Protein AF-A0A938MFJ4-F1 (afdb_monomer)

Solvent-accessible surface area (backbone atoms only — not comparable to full-atom values): 34440 Å² total; per-residue (Å²): 129,81,78,84,78,82,80,50,68,65,60,57,62,71,66,59,80,42,79,74,71,78,88,58,91,45,66,66,57,43,50,51,49,37,54,50,50,33,52,52,45,48,71,74,47,34,48,80,78,75,71,60,79,46,74,49,74,52,71,82,42,85,52,92,50,24,36,37,26,44,34,39,35,24,35,78,88,41,80,68,42,46,32,36,42,31,44,23,73,62,66,41,92,61,49,39,22,37,39,33,34,48,40,86,64,52,57,52,28,35,56,71,30,60,87,38,51,49,37,7,47,41,40,52,44,9,54,70,12,20,44,25,36,36,42,48,57,67,43,32,50,97,93,44,79,43,44,65,60,48,20,55,58,30,44,78,75,70,38,29,44,58,15,50,51,51,31,51,52,49,55,49,49,56,51,47,66,64,37,87,89,42,44,56,83,31,26,34,29,23,24,28,37,56,2,3,43,48,16,47,49,48,34,27,62,34,81,67,46,43,33,29,36,26,14,45,53,56,44,44,56,57,58,51,56,64,75,38,48,88,80,51,67,73,70,72,69,51,68,86,34,52,80,70,52,16,48,61,34,36,52,60,42,36,58,57,46,44,38,36,38,38,29,20,66,61,22,89,52,47,34,70,54,26,47,54,51,42,61,70,46,34,61,59,23,46,72,66,33,71,90,49,68,51,62,44,76,49,60,51,87,52,46,72,46,48,58,61,68,61,45,52,53,47,49,49,70,70,40,48,71,67,70,90,63,86,76,61,60,76,74,72,73,72,80,79,78,69,91,75,84,80,85,92,86,86,81,84,77,84,84,76,84,78,87,84,85,77,91,84,82,91,81,90,85,84,88,86,85,89,80,90,78,89,79,75,77,83,76,75,76,90,68,82,56,42,46,20,23,38,32,9,37,43,81,83,30,37,57,39,22,58,70,8,33,32,53,25,6,58,70,63,28,16,26,26,38,29,39,42,51,21,59,75,66,47,52,30,30,44,84,59,68,43,42,49,84,56,27,79,46,76,53,45,46,57,75,31,40,54,71,64,51,48,72,29,29,34,11,42,81,70,39,74,92,34,53,77,34,38,49,30,37,48,64,59,45,53,49,37,39,62,72,38,30,77,53,96,50,49,35,42,39,37,52,77,61,80,55,66,71,58,49,38,51,54,41,49,52,38,50,75,69,71,38,32,93,42,30,30,43,29,80,39,51,63,89,47,26,53,66,52,33,73,61,38,59,80,41,38,34,29,21,51,30,78,51,80,82,47,46,64,61,47,38,72,34,88,43,36,53,21,37,36,26,51,58,87,58,50,56,68,61,38,42,53,27,52,78,52,70,32,42,37,33,35,41,60,82,32,77,90,46,68,70,47,47,51,44,46,58,72,32,64,38,52,26,43,31,24,77,52,51,69,60,47,50,54,51,49,53,51,55,52,53,53,55,56,64,74,74,104

Sequence (632 aa):
MPEPQSLSHLEWAAGQETFHVPAARSAEQFACWQAQKRREFVRRFVFRYSGRVSVETGERRQRDGFTQRELWFLTDGQRLFRAFRLEPEKAVPSRPTIVAFMGHGKVAQLLDEPGSYQKALAAAFARDGYLVYAMENVGMGPEGDIHLDLDQAMRLYGWSWYSLLFAHLRMLLDAVFRDAGAQAERVGVTGVSTGGFLALVAAAIEPRVAAASVHGFWGTMRELFIEDRARHCRCGAVTGLLPEFDLPTLAALIAPRPLHFCTAQGDRFRPKEAAQWTERLRPIWRALAPNSPHPAFTSPEGGHTYGLSDAQAFFAAALNHVAPSATDAKRACTGGPNLFGASPSADMACERGIPQQVGASGGHGTGGIANGSSGRKDAKTLGEPELIPHRGLAKLFPENTLPAFAAAAAAGMGAELDVYETSDGQVVVLHDPKVDRTTDGTGHVTKMSFAEVRALDAGRRFHPAFTAVQIPTLREALQTLRERSVRPTPIAIQMKQQHDSFVAKVAAIVREEGVADRAFLFAFASRDAKRVKDIVGDVLVVVAARKPEELASIALNPSADGAWLYFVPTAEQAGILHQAGKRIYISPLVPQNDQTYRCLFAANVTGVCTDHPFECRRVWAVELATRRTTNG

Mean predicted aligned error: 17.09 Å

Secondary structure (DSSP, 8-state):
-PPPP---HHHHHHTS--------SSHHHHHHHHHHHHHHHHHHHS----S-EEEEE---EEETTEEEEEEEEEETTEEEEEEEEEEETT--TTSPEEEEEP-SS-THHHHT-TTSTTTTHHHHHHHTT-EEEEEPPTTEETTEE-HHHHHHHHHHTT--HHHHHHHHHHHHHHHHHH-TTS-GGGEEEEEETHHHHHHHHHHHH-TT--EEEEES--S-HHIIIIITTTSS-GGG--TT-HHHH-HHHHHHTTTTS-EEEE--TT-SS-HHHHHHHHHHHHHHHHHH-TTSPPPEEE--SSSS---HHHHHHHHHHHHTT----TTTHHHHSS----SSS-------SSS-------------------------------PPPEEEETTTTTTTS-TTSHHHHHHHHHTT--EEEEEEE-TTS-EEE-SSSBSTTTSS--SBGGGS-HHHHHTSBSSTTT-GGGTTPBPPBHHHHHHHHHHH-SS---EEEEES---HHHHHHHHHHHHHTT-TTTEEEEEE-GGGHHHHHHHHTTSEEEEEESSGGGHHHHHH-TT-SEEEESS---HHHHHHHHHTT-EEEE-TTS--SHHHHHHHHHTT-SEEEES-HHHHHHHHHHHHHHHHHH--

pLDDT: mean 85.1, std 20.53, range [22.02, 98.81]

Radius of gyration: 29.21 Å; Cα contacts (8 Å, |Δi|>4): 1210; chains: 1; bounding box: 71×62×97 Å

Structure (mmCIF, N/CA/C/O backbone):
data_AF-A0A938MFJ4-F1
#
_entry.id   AF-A0A938MFJ4-F1
#
loop_
_atom_site.group_PDB
_atom_site.id
_atom_site.type_symbol
_atom_site.label_atom_id
_atom_site.label_alt_id
_atom_site.label_comp_id
_atom_site.label_asym_id
_atom_site.label_entity_id
_atom_site.label_seq_id
_atom_site.pdbx_PDB_ins_code
_atom_site.Cartn_x
_atom_site.Cartn_y
_atom_site.Cartn_z
_atom_site.occupancy
_atom_site.B_iso_or_equiv
_atom_site.auth_seq_id
_atom_site.auth_comp_id
_atom_site.auth_asym_id
_atom_site.auth_atom_id
_atom_site.pdbx_PDB_model_num
ATOM 1 N N . MET A 1 1 ? 17.773 31.231 30.557 1.00 45.69 1 MET A N 1
ATOM 2 C CA . MET A 1 1 ? 17.264 30.152 29.685 1.00 45.69 1 MET A CA 1
ATOM 3 C C . MET A 1 1 ? 18.300 29.956 28.596 1.00 45.69 1 MET A C 1
ATOM 5 O O . MET A 1 1 ? 18.695 30.977 28.043 1.00 45.69 1 MET A O 1
ATOM 9 N N . PRO A 1 2 ? 18.812 28.740 28.347 1.00 48.81 2 PRO A N 1
ATOM 10 C CA . PRO A 1 2 ? 19.653 28.523 27.174 1.00 48.81 2 PRO A CA 1
ATOM 11 C C . PRO A 1 2 ? 18.863 28.913 25.919 1.00 48.81 2 PRO A C 1
ATOM 13 O O . PRO A 1 2 ? 17.642 28.731 25.888 1.00 48.81 2 PRO A O 1
ATOM 16 N N . GLU A 1 3 ? 19.539 29.496 24.926 1.00 50.00 3 GLU A N 1
ATOM 17 C CA . GLU A 1 3 ? 18.902 29.793 23.644 1.00 50.00 3 GLU A CA 1
ATOM 18 C C . GLU A 1 3 ? 18.289 28.507 23.074 1.00 50.00 3 GLU A C 1
ATOM 20 O O . GLU A 1 3 ? 18.921 27.445 23.142 1.00 50.00 3 GLU A O 1
ATOM 25 N N . PRO A 1 4 ? 17.052 28.562 22.552 1.00 51.75 4 PRO A N 1
ATOM 26 C CA . PRO A 1 4 ? 16.447 27.401 21.925 1.00 51.75 4 PRO A CA 1
ATOM 27 C C . PRO A 1 4 ? 17.336 26.949 20.763 1.00 51.75 4 PRO A C 1
ATOM 29 O O . PRO A 1 4 ? 17.541 27.686 19.801 1.00 51.75 4 PRO A O 1
ATOM 32 N N . GLN A 1 5 ? 17.874 25.732 20.860 1.00 63.66 5 GLN A N 1
ATOM 33 C CA . GLN A 1 5 ? 18.633 25.131 19.768 1.00 63.66 5 GLN A CA 1
ATOM 34 C C . GLN A 1 5 ? 17.709 24.941 18.561 1.00 63.66 5 GLN A C 1
ATOM 36 O O . GLN A 1 5 ? 16.624 24.364 18.678 1.00 63.66 5 GLN A O 1
ATOM 41 N N . SER A 1 6 ? 18.135 25.413 17.391 1.00 64.88 6 SER A N 1
ATOM 42 C CA . SER A 1 6 ? 17.413 25.169 16.146 1.00 64.88 6 SER A CA 1
ATOM 43 C C . SER A 1 6 ? 17.559 23.700 15.754 1.00 64.88 6 SER A C 1
ATOM 45 O O . SER A 1 6 ? 18.646 23.261 15.381 1.00 64.88 6 SER A O 1
ATOM 47 N N . LEU A 1 7 ? 16.471 22.931 15.812 1.00 61.25 7 LEU A N 1
ATOM 48 C CA . LEU A 1 7 ? 16.456 21.575 15.272 1.00 61.25 7 LEU A CA 1
ATOM 49 C C . LEU A 1 7 ? 16.433 21.647 13.740 1.00 61.25 7 LEU A C 1
ATOM 51 O O . LEU A 1 7 ? 15.404 21.958 13.138 1.00 61.25 7 LEU A O 1
ATOM 55 N N . SER A 1 8 ? 17.549 21.323 13.093 1.00 76.44 8 SER A N 1
ATOM 56 C CA . SER A 1 8 ? 17.550 21.099 11.651 1.00 76.44 8 SER A CA 1
ATOM 57 C C . SER A 1 8 ? 16.909 19.745 11.358 1.00 76.44 8 SER A C 1
ATOM 59 O O . SER A 1 8 ? 17.483 18.690 11.629 1.00 76.44 8 SER A O 1
ATOM 61 N N . HIS A 1 9 ? 15.712 19.755 10.768 1.00 68.19 9 HIS A N 1
ATOM 62 C CA . HIS A 1 9 ? 15.047 18.525 10.326 1.00 68.19 9 HIS A CA 1
ATOM 63 C C . HIS A 1 9 ? 15.904 17.715 9.343 1.00 68.19 9 HIS A C 1
ATOM 65 O O . HIS A 1 9 ? 15.791 16.492 9.304 1.00 68.19 9 HIS A O 1
ATOM 71 N N . LEU A 1 10 ? 16.776 18.381 8.578 1.00 63.19 10 LEU A N 1
ATOM 72 C CA . LEU A 1 10 ? 17.704 17.728 7.658 1.00 63.19 10 LEU A CA 1
ATOM 73 C C . LEU A 1 10 ? 18.834 17.018 8.404 1.00 63.19 10 LEU A C 1
ATOM 75 O O . LEU A 1 10 ? 19.127 15.874 8.077 1.00 63.19 10 LEU A O 1
ATOM 79 N N . GLU A 1 11 ? 19.424 17.647 9.421 1.00 68.88 11 GLU A N 1
ATOM 80 C CA . GLU A 1 11 ? 20.473 17.019 10.239 1.00 68.88 11 GLU A CA 1
ATOM 81 C C . GLU A 1 11 ? 19.903 15.876 11.081 1.00 68.88 11 GLU A C 1
ATOM 83 O O . GLU A 1 11 ? 20.482 14.794 11.134 1.00 68.88 11 GLU A O 1
ATOM 88 N N . TRP A 1 12 ? 18.713 16.067 11.661 1.00 72.25 12 TRP A N 1
ATOM 89 C CA . TRP A 1 12 ? 18.001 15.001 12.365 1.00 72.25 12 TRP A CA 1
ATOM 90 C C . TRP A 1 12 ? 17.713 13.811 11.445 1.00 72.25 12 TRP A C 1
ATOM 92 O O . TRP A 1 12 ? 17.974 12.663 11.813 1.00 72.25 12 TRP A O 1
ATOM 102 N N . ALA A 1 13 ? 17.221 14.072 10.228 1.00 64.62 13 ALA A N 1
ATOM 103 C CA . ALA A 1 13 ? 16.974 13.026 9.246 1.00 64.62 13 ALA A CA 1
ATOM 104 C C . ALA A 1 13 ? 18.281 12.340 8.822 1.00 64.62 13 ALA A C 1
ATOM 106 O O . ALA A 1 13 ? 18.285 11.114 8.707 1.00 64.62 13 ALA A O 1
ATOM 107 N N . ALA A 1 14 ? 19.379 13.096 8.670 1.00 64.69 14 ALA A N 1
ATOM 108 C CA . ALA A 1 14 ? 20.731 12.634 8.338 1.00 64.69 14 ALA A CA 1
ATOM 109 C C . ALA A 1 14 ? 21.456 11.882 9.480 1.00 64.69 14 ALA A C 1
ATOM 111 O O . ALA A 1 14 ? 22.396 11.140 9.198 1.00 64.69 14 ALA A O 1
ATOM 112 N N . GLY A 1 15 ? 20.949 11.925 10.718 1.00 63.22 15 GLY A N 1
ATOM 113 C CA . GLY A 1 15 ? 21.479 11.159 11.857 1.00 63.22 15 GLY A CA 1
ATOM 114 C C . GLY A 1 15 ? 20.843 9.783 12.132 1.00 63.22 15 GLY A C 1
ATOM 115 O O . GLY A 1 15 ? 21.340 9.056 12.984 1.00 63.22 15 GLY A O 1
ATOM 116 N N . GLN A 1 16 ? 19.742 9.410 11.466 1.00 66.19 16 GLN A N 1
ATOM 117 C CA . GLN A 1 16 ? 19.062 8.120 11.703 1.00 66.19 16 GLN A CA 1
ATOM 118 C C . GLN A 1 16 ? 19.837 6.911 11.131 1.00 66.19 16 GLN A C 1
ATOM 120 O O . GLN A 1 16 ? 20.423 6.983 10.056 1.00 66.19 16 GLN A O 1
ATOM 125 N N . GLU A 1 17 ? 19.792 5.757 11.792 1.00 64.50 17 GLU A N 1
ATOM 126 C CA . GLU A 1 17 ? 20.351 4.510 11.246 1.00 64.50 17 GLU A CA 1
ATOM 127 C C . GLU A 1 17 ? 19.442 3.946 10.136 1.00 64.50 17 GLU A C 1
ATOM 129 O O . GLU A 1 17 ? 18.217 3.950 10.280 1.00 64.50 17 GLU A O 1
ATOM 134 N N . THR A 1 18 ? 20.006 3.478 9.014 1.00 67.19 18 THR A N 1
ATOM 135 C CA . THR A 1 18 ? 19.205 3.055 7.839 1.00 67.19 18 THR A CA 1
ATOM 136 C C . THR A 1 18 ? 19.377 1.612 7.408 1.00 67.19 18 THR A C 1
ATOM 138 O O . THR A 1 18 ? 18.593 1.123 6.592 1.00 67.19 18 THR A O 1
ATOM 141 N N . PHE A 1 19 ? 20.367 0.908 7.954 1.00 75.25 19 PHE A N 1
ATOM 142 C CA . PHE A 1 19 ? 20.614 -0.480 7.604 1.00 75.25 19 PHE A CA 1
ATOM 143 C C . PHE A 1 19 ? 20.151 -1.405 8.723 1.00 75.25 19 PHE A C 1
ATOM 145 O O . PHE A 1 19 ? 20.830 -1.580 9.728 1.00 75.25 19 PHE A O 1
ATOM 152 N N . HIS A 1 20 ? 18.982 -2.008 8.517 1.00 70.44 20 HIS A N 1
ATOM 153 C CA . HIS A 1 20 ? 18.290 -2.817 9.519 1.00 70.44 20 HIS A CA 1
ATOM 154 C C . HIS A 1 20 ? 18.221 -4.270 9.062 1.00 70.44 20 HIS A C 1
ATOM 156 O O . HIS A 1 20 ? 17.202 -4.730 8.544 1.00 70.44 20 HIS A O 1
ATOM 162 N N . VAL A 1 21 ? 19.321 -5.000 9.242 1.00 70.50 21 VAL A N 1
ATOM 163 C CA . VAL A 1 21 ? 19.374 -6.450 9.017 1.00 70.50 21 VAL A CA 1
ATOM 164 C C . VAL A 1 21 ? 19.594 -7.135 10.364 1.00 70.50 21 VAL A C 1
ATOM 166 O O . VAL A 1 21 ? 20.527 -6.768 11.080 1.00 70.50 21 VAL A O 1
ATOM 169 N N . PRO A 1 22 ? 18.758 -8.115 10.750 1.00 69.06 22 PRO A N 1
ATOM 170 C CA . PRO A 1 22 ? 18.958 -8.825 12.000 1.00 69.06 22 PRO A CA 1
ATOM 171 C C . PRO A 1 22 ? 20.306 -9.545 11.972 1.00 69.06 22 PRO A C 1
ATOM 173 O O . PRO A 1 22 ? 20.691 -10.119 10.952 1.00 69.06 22 PRO A O 1
ATOM 176 N N . ALA A 1 23 ? 20.986 -9.589 13.118 1.00 63.75 23 ALA A N 1
ATOM 177 C CA . ALA A 1 23 ? 22.068 -10.536 13.358 1.00 63.75 23 ALA A CA 1
ATOM 178 C C . ALA A 1 23 ? 21.467 -11.954 13.416 1.00 63.75 23 ALA A C 1
ATOM 180 O O . ALA A 1 23 ? 21.242 -12.513 14.490 1.00 63.75 23 ALA A O 1
ATOM 181 N N . ALA A 1 24 ? 21.070 -12.486 12.259 1.00 58.47 24 ALA A N 1
ATOM 182 C CA . ALA A 1 24 ? 20.405 -13.772 12.153 1.00 58.47 24 ALA A CA 1
ATOM 183 C C . ALA A 1 24 ? 21.350 -14.870 12.653 1.00 58.47 24 ALA A C 1
ATOM 185 O O . ALA A 1 24 ? 22.511 -14.930 12.251 1.00 58.47 24 ALA A O 1
ATOM 186 N N . ARG A 1 25 ? 20.849 -15.736 13.542 1.00 60.38 25 ARG A N 1
ATOM 187 C CA . ARG A 1 25 ? 21.622 -16.847 14.116 1.00 60.38 25 ARG A CA 1
ATOM 188 C C . ARG A 1 25 ? 21.529 -18.118 13.261 1.00 60.38 25 ARG A C 1
ATOM 190 O O . ARG A 1 25 ? 22.266 -19.062 13.523 1.00 60.38 25 ARG A O 1
ATOM 197 N N . SER A 1 26 ? 20.646 -18.144 12.253 1.00 78.69 26 SER A N 1
ATOM 198 C CA . SER A 1 26 ? 20.528 -19.220 11.256 1.00 78.69 26 SER A CA 1
ATOM 199 C C . SER A 1 26 ? 19.938 -18.733 9.919 1.00 78.69 26 SER A C 1
ATOM 201 O O . SER A 1 26 ? 19.347 -17.649 9.840 1.00 78.69 26 SER A O 1
ATOM 203 N N . ALA A 1 27 ? 20.069 -19.552 8.868 1.00 82.75 27 ALA A N 1
ATOM 204 C CA . ALA A 1 27 ? 19.513 -19.275 7.541 1.00 82.75 27 ALA A CA 1
ATOM 205 C C . ALA A 1 27 ? 17.972 -19.239 7.540 1.00 82.75 27 ALA A C 1
ATOM 207 O O . ALA A 1 27 ? 17.376 -18.415 6.846 1.00 82.75 27 ALA A O 1
ATOM 208 N N . GLU A 1 28 ? 17.312 -20.064 8.358 1.00 84.00 28 GLU A N 1
ATOM 209 C CA . GLU A 1 28 ? 15.848 -20.083 8.478 1.00 84.00 28 GLU A CA 1
ATOM 210 C C . GLU A 1 28 ? 15.312 -18.783 9.086 1.00 84.00 28 GLU A C 1
ATOM 212 O O . GLU A 1 28 ? 14.328 -18.223 8.599 1.00 84.00 28 GLU A O 1
ATOM 217 N N . GLN A 1 29 ? 15.977 -18.262 10.125 1.00 82.62 29 GLN A N 1
ATOM 218 C CA . GLN A 1 29 ? 15.607 -16.978 10.729 1.00 82.62 29 GLN A CA 1
ATOM 219 C C . GLN A 1 29 ? 15.732 -15.836 9.719 1.00 82.62 29 GLN A C 1
ATOM 221 O O . GLN A 1 29 ? 14.861 -14.965 9.652 1.00 82.62 29 GLN A O 1
ATOM 226 N N . PHE A 1 30 ? 16.784 -15.867 8.898 1.00 86.88 30 PHE A N 1
ATOM 227 C CA . PHE A 1 30 ? 16.974 -14.888 7.838 1.00 86.88 30 PHE A CA 1
ATOM 228 C C . PHE A 1 30 ? 15.883 -14.994 6.764 1.00 86.88 30 PHE A C 1
ATOM 230 O O . PHE A 1 30 ? 15.301 -13.981 6.381 1.00 86.88 30 PHE A O 1
ATOM 237 N N . ALA A 1 31 ? 15.533 -16.207 6.329 1.00 87.06 31 ALA A N 1
ATOM 238 C CA . ALA A 1 31 ? 14.455 -16.428 5.365 1.00 87.06 31 ALA A CA 1
ATOM 239 C C . ALA A 1 31 ? 13.088 -15.952 5.895 1.00 87.06 31 ALA A C 1
ATOM 241 O O . ALA A 1 31 ? 12.317 -15.335 5.154 1.00 87.06 31 ALA A O 1
ATOM 242 N N . CYS A 1 32 ? 12.800 -16.173 7.182 1.00 86.75 32 CYS A N 1
ATOM 243 C CA . CYS A 1 32 ? 11.590 -15.669 7.835 1.00 86.75 32 CYS A CA 1
ATOM 244 C C . CYS A 1 32 ? 11.553 -14.133 7.840 1.00 86.75 32 CYS A C 1
ATOM 246 O O . CYS A 1 32 ? 10.556 -13.534 7.421 1.00 86.75 32 CYS A O 1
ATOM 248 N N . TRP A 1 33 ? 12.667 -13.495 8.216 1.00 90.62 33 TRP A N 1
ATOM 249 C CA . TRP A 1 33 ? 12.816 -12.041 8.152 1.00 90.62 33 TRP A CA 1
ATOM 250 C C . TRP A 1 33 ? 12.600 -11.510 6.730 1.00 90.62 33 TRP A C 1
ATOM 252 O O . TRP A 1 33 ? 11.825 -10.570 6.538 1.00 90.62 33 TRP A O 1
ATOM 262 N N . GLN A 1 34 ? 13.197 -12.147 5.719 1.00 92.88 34 GLN A N 1
ATOM 263 C CA . GLN A 1 34 ? 12.995 -11.757 4.326 1.00 92.88 34 GLN A CA 1
ATOM 264 C C . GLN A 1 34 ? 11.520 -11.864 3.918 1.00 92.88 34 GLN A C 1
ATOM 266 O O . GLN A 1 34 ? 10.977 -10.943 3.311 1.00 92.88 34 GLN A O 1
ATOM 271 N N . ALA A 1 35 ? 10.848 -12.968 4.255 1.00 90.38 35 ALA A N 1
ATOM 272 C CA . ALA A 1 35 ? 9.438 -13.166 3.931 1.00 90.38 35 ALA A CA 1
ATOM 273 C C . ALA A 1 35 ? 8.545 -12.105 4.595 1.00 90.38 35 ALA A C 1
ATOM 275 O O . ALA A 1 35 ? 7.664 -11.541 3.939 1.00 90.38 35 ALA A O 1
ATOM 276 N N . GLN A 1 36 ? 8.797 -11.788 5.867 1.00 91.19 36 GLN A N 1
ATOM 277 C CA . GLN A 1 36 ? 8.099 -10.721 6.578 1.00 91.19 36 GLN A CA 1
ATOM 278 C C . GLN A 1 36 ? 8.330 -9.362 5.909 1.00 91.19 36 GLN A C 1
ATOM 280 O O . GLN A 1 36 ? 7.363 -8.673 5.579 1.00 91.19 36 GLN A O 1
ATOM 285 N N . LYS A 1 37 ? 9.587 -8.997 5.643 1.00 92.25 37 LYS A N 1
ATOM 286 C CA . LYS A 1 37 ? 9.937 -7.703 5.048 1.00 92.25 37 LYS A CA 1
ATOM 287 C C . LYS A 1 37 ? 9.390 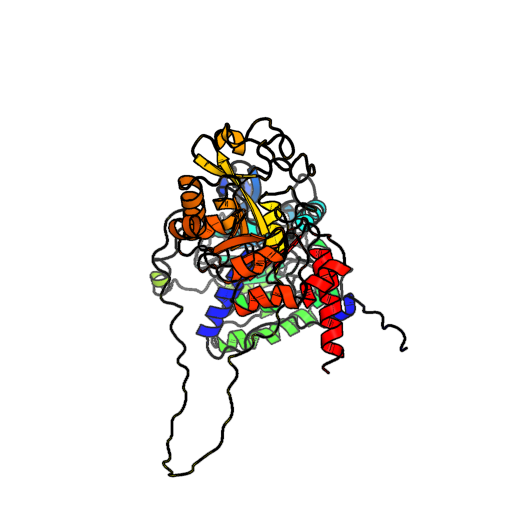-7.536 3.635 1.00 92.25 37 LYS A C 1
ATOM 289 O O . LYS A 1 37 ? 8.896 -6.461 3.310 1.00 92.25 37 LYS A O 1
ATOM 294 N N . ARG A 1 38 ? 9.362 -8.593 2.818 1.00 96.00 38 ARG A N 1
ATOM 295 C CA . ARG A 1 38 ? 8.696 -8.566 1.502 1.00 96.00 38 ARG A CA 1
ATOM 296 C C . ARG A 1 38 ? 7.197 -8.287 1.630 1.00 96.00 38 ARG A C 1
ATOM 298 O O . ARG A 1 38 ? 6.684 -7.419 0.927 1.00 96.00 38 ARG A O 1
ATOM 305 N N . ARG A 1 39 ? 6.495 -8.967 2.550 1.00 91.75 39 ARG A N 1
ATOM 306 C CA . ARG A 1 39 ? 5.063 -8.712 2.809 1.00 91.75 39 ARG A CA 1
ATOM 307 C C . ARG A 1 39 ? 4.819 -7.281 3.282 1.00 91.75 39 ARG A C 1
ATOM 309 O O . ARG A 1 39 ? 3.898 -6.625 2.800 1.00 91.75 39 ARG A O 1
ATOM 316 N N . GLU A 1 40 ? 5.652 -6.785 4.192 1.00 92.25 40 GLU A N 1
ATOM 317 C CA . GLU A 1 40 ? 5.581 -5.410 4.688 1.00 92.25 40 GLU A CA 1
ATOM 318 C C . GLU A 1 40 ? 5.820 -4.387 3.577 1.00 92.25 40 GLU A C 1
ATOM 320 O O . GLU A 1 40 ? 5.042 -3.437 3.467 1.00 92.25 40 GLU A O 1
ATOM 325 N N . PHE A 1 41 ? 6.831 -4.602 2.726 1.00 95.88 41 PHE A N 1
ATOM 326 C CA . PHE A 1 41 ? 7.117 -3.726 1.594 1.00 95.88 41 PHE A CA 1
ATOM 327 C C . PHE A 1 41 ? 5.932 -3.676 0.633 1.00 95.88 41 PHE A C 1
ATOM 329 O O . PHE A 1 41 ? 5.434 -2.600 0.307 1.00 95.88 41 PHE A O 1
ATOM 336 N N . VAL A 1 42 ? 5.425 -4.844 0.225 1.00 94.25 42 VAL A N 1
ATOM 337 C CA . VAL A 1 42 ? 4.265 -4.945 -0.670 1.00 94.25 42 VAL A CA 1
ATOM 338 C C . VAL A 1 42 ? 3.051 -4.240 -0.074 1.00 94.25 42 VAL A C 1
ATOM 340 O O . VAL A 1 42 ? 2.354 -3.510 -0.769 1.00 94.25 42 VAL A O 1
ATOM 343 N N . ARG A 1 43 ? 2.790 -4.418 1.221 1.00 91.75 43 ARG A N 1
ATOM 344 C CA . ARG A 1 43 ? 1.659 -3.768 1.889 1.00 91.75 43 ARG A CA 1
ATOM 345 C C . ARG A 1 43 ? 1.781 -2.240 1.900 1.00 91.75 43 ARG A C 1
ATOM 347 O O . ARG A 1 43 ? 0.756 -1.571 1.797 1.00 91.75 43 ARG A O 1
ATOM 354 N N . ARG A 1 44 ? 2.996 -1.710 2.076 1.00 91.69 44 ARG A N 1
ATOM 355 C CA . ARG A 1 44 ? 3.246 -0.285 2.356 1.00 91.69 44 ARG A CA 1
ATOM 356 C C . ARG A 1 44 ? 3.608 0.558 1.147 1.00 91.69 44 ARG A C 1
ATOM 358 O O . ARG A 1 44 ? 3.339 1.749 1.182 1.00 91.69 44 ARG A O 1
ATOM 365 N N . PHE A 1 45 ? 4.235 -0.026 0.129 1.00 95.56 45 PHE A N 1
ATOM 366 C CA . PHE A 1 45 ? 4.800 0.735 -0.989 1.00 95.56 45 PHE A CA 1
ATOM 367 C C . PHE A 1 45 ? 4.250 0.313 -2.346 1.00 95.56 45 PHE A C 1
ATOM 369 O O . PHE A 1 45 ? 4.395 1.063 -3.298 1.00 95.56 45 PHE A O 1
ATOM 376 N N . VAL A 1 46 ? 3.605 -0.850 -2.471 1.00 95.94 46 VAL A N 1
ATOM 377 C CA . VAL A 1 46 ? 2.989 -1.251 -3.743 1.00 95.94 46 VAL A CA 1
ATOM 378 C C . VAL A 1 46 ? 1.562 -0.718 -3.791 1.00 95.94 46 VAL A C 1
ATOM 380 O O . VAL A 1 46 ? 0.714 -1.120 -2.988 1.00 95.94 46 VAL A O 1
ATOM 383 N N . PHE A 1 47 ? 1.291 0.172 -4.747 1.00 94.12 47 PHE A N 1
ATOM 384 C CA . PHE A 1 47 ? -0.054 0.689 -4.956 1.00 94.12 47 PHE A CA 1
ATOM 385 C C . PHE A 1 47 ? -1.016 -0.443 -5.343 1.00 94.12 47 PHE A C 1
ATOM 387 O O . PHE A 1 47 ? -0.675 -1.340 -6.116 1.00 94.12 47 PHE A O 1
ATOM 394 N N . ARG A 1 48 ? -2.233 -0.419 -4.792 1.00 89.00 48 ARG A N 1
ATOM 395 C CA . ARG A 1 48 ? -3.247 -1.448 -5.047 1.00 89.00 48 ARG A CA 1
ATOM 396 C C . ARG A 1 48 ? -4.316 -0.891 -5.970 1.00 89.00 48 ARG A C 1
ATOM 398 O O . ARG A 1 48 ? -5.148 -0.102 -5.534 1.00 89.00 48 ARG A O 1
ATOM 405 N N . TYR A 1 49 ? -4.294 -1.342 -7.215 1.00 84.62 49 TYR A N 1
ATOM 406 C CA . TYR A 1 49 ? -5.403 -1.135 -8.135 1.00 84.62 49 TYR A CA 1
ATOM 407 C C . TYR A 1 49 ? -6.606 -1.977 -7.699 1.00 84.62 49 TYR A C 1
ATOM 409 O O . TYR A 1 49 ? -6.445 -3.133 -7.302 1.00 84.62 49 TYR A O 1
ATOM 417 N N . SER A 1 50 ? -7.800 -1.391 -7.757 1.00 79.50 50 SER A N 1
ATOM 418 C CA . SER A 1 50 ? -9.057 -2.137 -7.717 1.00 79.50 50 SER A CA 1
ATOM 419 C C . SER A 1 50 ? -9.314 -2.783 -9.076 1.00 79.50 50 SER A C 1
ATOM 421 O O . SER A 1 50 ? -8.853 -2.259 -10.091 1.00 79.50 50 SER A O 1
ATOM 423 N N . GLY A 1 51 ? -10.067 -3.881 -9.090 1.00 81.25 51 GLY A N 1
ATOM 424 C CA . GLY A 1 51 ? -10.483 -4.539 -10.328 1.00 81.25 51 GLY A CA 1
ATOM 425 C C . GLY A 1 51 ? -9.595 -5.700 -10.761 1.00 81.25 51 GLY A C 1
ATOM 426 O O . GLY A 1 51 ? -8.596 -6.043 -10.118 1.00 81.25 51 GLY A O 1
ATOM 427 N N . ARG A 1 52 ? -9.997 -6.356 -11.853 1.00 83.44 52 ARG A N 1
ATOM 428 C CA . ARG A 1 52 ? -9.250 -7.490 -12.410 1.00 83.44 52 ARG A CA 1
ATOM 429 C C . ARG A 1 52 ? -8.217 -6.986 -13.411 1.00 83.44 52 ARG A C 1
ATOM 431 O O . ARG A 1 52 ? -8.566 -6.397 -14.431 1.00 83.44 52 ARG A O 1
ATOM 438 N N . VAL A 1 53 ? -6.951 -7.322 -13.164 1.00 88.62 53 VAL A N 1
ATOM 439 C CA . VAL A 1 53 ? -5.873 -7.057 -14.121 1.00 88.62 53 VAL A CA 1
ATOM 440 C C . VAL A 1 53 ? -6.024 -7.967 -15.338 1.00 88.62 53 VAL A C 1
ATOM 442 O O . VAL A 1 53 ? -6.117 -9.192 -15.207 1.00 88.62 53 VAL A O 1
ATOM 445 N N . SER A 1 54 ? -6.015 -7.364 -16.520 1.00 93.31 54 SER A N 1
ATOM 446 C CA . SER A 1 54 ? -5.979 -8.049 -17.813 1.00 93.31 54 SER A CA 1
ATOM 447 C C . SER A 1 54 ? -4.845 -7.495 -18.675 1.00 93.31 54 SER A C 1
ATOM 449 O O . SER A 1 54 ? -4.343 -6.397 -18.423 1.00 93.31 54 SER A O 1
ATOM 451 N N . VAL A 1 55 ? -4.403 -8.289 -19.652 1.00 95.88 55 VAL A N 1
ATOM 452 C CA . VAL A 1 55 ? -3.334 -7.911 -20.580 1.00 95.88 55 VAL A CA 1
ATOM 453 C C . VAL A 1 55 ? -3.853 -8.051 -22.001 1.00 95.88 55 VAL A C 1
ATOM 455 O O . VAL A 1 55 ? -4.184 -9.153 -22.438 1.00 95.88 55 VAL A O 1
ATOM 458 N N . GLU A 1 56 ? -3.903 -6.940 -22.722 1.00 95.94 56 GLU A N 1
ATOM 459 C CA . GLU A 1 56 ? -4.175 -6.911 -24.155 1.00 95.94 56 GLU A CA 1
ATOM 460 C C . GLU A 1 56 ? -2.853 -6.910 -24.920 1.00 95.94 56 GLU A C 1
ATOM 462 O O . GLU A 1 56 ? -1.908 -6.204 -24.566 1.00 95.94 56 GLU A O 1
ATOM 467 N N . THR A 1 57 ? -2.769 -7.711 -25.980 1.00 95.56 57 THR A N 1
ATOM 468 C CA . THR A 1 57 ? -1.562 -7.800 -26.811 1.00 95.56 57 THR A CA 1
ATOM 469 C C . THR A 1 57 ? -1.795 -7.076 -28.128 1.00 95.56 57 THR A C 1
ATOM 471 O O . THR A 1 57 ? -2.761 -7.360 -28.831 1.00 95.56 57 THR A O 1
ATOM 474 N N . GLY A 1 58 ? -0.904 -6.145 -28.458 1.00 92.88 58 GLY A N 1
ATOM 475 C CA . GLY A 1 58 ? -0.900 -5.447 -29.737 1.00 92.88 58 GLY A CA 1
ATOM 476 C C . GLY A 1 58 ? -0.335 -6.292 -30.880 1.00 92.88 58 GLY A C 1
ATOM 477 O O . GLY A 1 58 ? 0.156 -7.409 -30.693 1.00 92.88 58 GLY A O 1
ATOM 478 N N . GLU A 1 59 ? -0.367 -5.724 -32.083 1.00 90.50 59 GLU A N 1
ATOM 479 C CA . GLU A 1 59 ? 0.164 -6.376 -33.278 1.00 90.50 59 GLU A CA 1
ATOM 480 C C . GLU A 1 59 ? 1.671 -6.644 -33.184 1.00 90.50 59 GLU A C 1
ATOM 482 O O . GLU A 1 59 ? 2.443 -5.894 -32.577 1.00 90.50 59 GLU A O 1
ATOM 487 N N . ARG A 1 60 ? 2.097 -7.730 -33.834 1.00 93.88 60 ARG A N 1
ATOM 488 C CA . ARG A 1 60 ? 3.511 -8.076 -33.967 1.00 93.88 60 ARG A CA 1
ATOM 489 C C . ARG A 1 60 ? 4.172 -7.150 -34.981 1.00 93.88 60 ARG A C 1
ATOM 491 O O . ARG A 1 60 ? 3.765 -7.104 -36.136 1.00 93.88 60 ARG A O 1
ATOM 498 N N . ARG A 1 61 ? 5.238 -6.469 -34.563 1.00 95.19 61 ARG A N 1
ATOM 499 C CA . ARG A 1 61 ? 6.069 -5.614 -35.415 1.00 95.19 61 ARG A CA 1
ATOM 500 C C . ARG A 1 61 ? 7.444 -6.238 -35.603 1.00 95.19 61 ARG A C 1
ATOM 502 O O . ARG A 1 61 ? 8.106 -6.591 -34.628 1.00 95.19 61 ARG A O 1
ATOM 509 N N . GLN A 1 62 ? 7.876 -6.354 -36.853 1.00 96.31 62 GLN A N 1
ATOM 510 C CA . GLN A 1 62 ? 9.238 -6.768 -37.176 1.00 96.31 62 GLN A CA 1
ATOM 511 C C . GLN A 1 62 ? 10.214 -5.631 -36.838 1.00 96.31 62 GLN A C 1
ATOM 513 O O . GLN A 1 62 ? 9.958 -4.469 -37.163 1.00 96.31 62 GLN A O 1
ATOM 518 N N . ARG A 1 63 ? 11.318 -5.962 -36.169 1.00 95.44 63 ARG A N 1
ATOM 519 C CA . ARG A 1 63 ? 12.444 -5.062 -35.891 1.00 95.44 63 ARG A CA 1
ATOM 520 C C . ARG A 1 63 ? 13.732 -5.732 -36.369 1.00 95.44 63 ARG A C 1
ATOM 522 O O . ARG A 1 63 ? 13.725 -6.888 -36.780 1.00 95.44 63 ARG A O 1
ATOM 529 N N . ASP A 1 64 ? 14.830 -4.994 -36.345 1.00 92.44 64 ASP A N 1
ATOM 530 C CA . ASP A 1 64 ? 16.142 -5.525 -36.705 1.00 92.44 64 ASP A CA 1
ATOM 531 C C . ASP A 1 64 ? 16.649 -6.514 -35.633 1.00 92.44 64 ASP A C 1
ATOM 533 O O . ASP A 1 64 ? 17.032 -6.097 -34.534 1.00 92.44 64 ASP A O 1
ATOM 537 N N . GLY A 1 65 ? 16.604 -7.816 -35.949 1.00 94.12 65 GLY A N 1
ATOM 538 C CA . GLY A 1 65 ? 17.090 -8.926 -35.118 1.00 94.12 65 GLY A CA 1
ATOM 539 C C . GLY A 1 65 ? 16.081 -9.516 -34.121 1.00 94.12 65 GLY A C 1
ATOM 540 O O . GLY A 1 65 ? 16.398 -10.480 -33.420 1.00 94.12 65 GLY A O 1
ATOM 541 N N . PHE A 1 66 ? 14.865 -8.970 -34.035 1.00 97.00 66 PHE A N 1
ATOM 542 C CA . PHE A 1 66 ? 13.807 -9.449 -33.139 1.00 97.00 66 PHE A CA 1
ATOM 543 C C . PHE A 1 66 ? 12.418 -8.995 -33.606 1.00 97.00 66 PHE A C 1
ATOM 545 O O . PHE A 1 66 ? 12.271 -8.074 -34.406 1.00 97.00 66 PHE A O 1
ATOM 552 N N . THR A 1 67 ? 11.368 -9.596 -33.053 1.00 97.25 67 THR A N 1
ATOM 553 C CA . THR A 1 67 ? 9.989 -9.116 -33.207 1.00 97.25 67 THR A CA 1
ATOM 554 C C . THR A 1 67 ? 9.474 -8.530 -31.905 1.00 97.25 67 THR A C 1
ATOM 556 O O . THR A 1 67 ? 9.773 -9.034 -30.828 1.00 97.25 67 THR A O 1
ATOM 559 N N . GLN A 1 68 ? 8.688 -7.465 -31.997 1.00 97.19 68 GLN A N 1
ATOM 560 C CA . GLN A 1 68 ? 8.158 -6.725 -30.858 1.00 97.19 68 GLN A CA 1
ATOM 561 C C . GLN A 1 68 ? 6.633 -6.832 -30.818 1.00 97.19 68 GLN A C 1
ATOM 563 O O . GLN A 1 68 ? 5.974 -6.735 -31.853 1.00 97.19 68 GLN A O 1
ATOM 568 N N . ARG A 1 69 ? 6.063 -6.974 -29.620 1.00 97.00 69 ARG A N 1
ATOM 569 C CA . ARG A 1 69 ? 4.627 -6.804 -29.349 1.00 97.00 69 ARG A CA 1
ATOM 570 C C . ARG A 1 69 ? 4.430 -5.847 -28.186 1.00 97.00 69 ARG A C 1
ATOM 572 O O . ARG A 1 69 ? 5.183 -5.896 -27.215 1.00 97.00 69 ARG A O 1
ATOM 579 N N . GLU A 1 70 ? 3.417 -5.000 -28.284 1.00 96.75 70 GLU A N 1
ATOM 580 C CA . GLU A 1 70 ? 2.974 -4.174 -27.159 1.00 96.75 70 GLU A CA 1
ATOM 581 C C . GLU A 1 70 ? 2.082 -5.007 -26.234 1.00 96.75 70 GLU A C 1
ATOM 583 O O . GLU A 1 70 ? 1.272 -5.807 -26.700 1.00 96.75 70 GLU A O 1
ATOM 588 N N . LEU A 1 71 ? 2.239 -4.818 -24.930 1.00 97.50 71 LEU A N 1
ATOM 589 C CA . LEU A 1 71 ? 1.402 -5.389 -23.886 1.00 97.50 71 LEU A CA 1
ATOM 590 C C . LEU A 1 71 ? 0.745 -4.232 -23.142 1.00 97.50 71 LEU A C 1
ATOM 592 O O . LEU A 1 71 ? 1.429 -3.450 -22.484 1.00 97.50 71 LEU A O 1
ATOM 596 N N . TRP A 1 72 ? -0.569 -4.117 -23.244 1.00 96.81 72 TRP A N 1
ATOM 597 C CA . TRP A 1 72 ? -1.350 -3.126 -22.520 1.00 96.81 72 TRP A CA 1
ATOM 598 C C . TRP A 1 72 ? -1.921 -3.773 -21.270 1.00 96.81 72 TRP A C 1
ATOM 600 O O . TRP A 1 72 ? -2.659 -4.749 -21.364 1.00 96.81 72 TRP A O 1
ATOM 610 N N . PHE A 1 73 ? -1.565 -3.247 -20.102 1.00 96.62 73 PHE A N 1
ATOM 611 C CA . PHE A 1 73 ? -2.103 -3.706 -18.827 1.00 96.62 73 PHE A CA 1
ATOM 612 C C . PHE A 1 73 ? -3.300 -2.845 -18.461 1.00 96.62 73 PHE A C 1
ATOM 614 O O . PHE A 1 73 ? -3.195 -1.617 -18.430 1.00 96.62 73 PHE A O 1
ATOM 621 N N . LEU A 1 74 ? -4.429 -3.489 -18.180 1.00 94.81 74 LEU A N 1
ATOM 622 C CA . LEU A 1 74 ? -5.686 -2.818 -17.879 1.00 94.81 74 LEU A CA 1
ATOM 623 C C . LEU A 1 74 ? -6.257 -3.292 -16.550 1.00 94.81 74 LEU A C 1
ATOM 625 O O . LEU A 1 74 ? -6.074 -4.451 -16.172 1.00 94.81 74 LEU A O 1
ATOM 629 N N . THR A 1 75 ? -7.014 -2.417 -15.896 1.00 90.00 75 THR A N 1
ATOM 630 C CA . THR A 1 75 ? -7.950 -2.797 -14.836 1.00 90.00 75 THR A CA 1
ATOM 631 C C . THR A 1 75 ? -9.346 -2.321 -15.200 1.00 90.00 75 THR A C 1
ATOM 633 O O . THR A 1 75 ? -9.519 -1.166 -15.577 1.00 90.00 75 THR A O 1
ATOM 636 N N . ASP A 1 76 ? -10.323 -3.227 -15.171 1.00 84.56 76 ASP A N 1
ATOM 637 C CA . ASP A 1 76 ? -11.728 -2.951 -15.511 1.00 84.56 76 ASP A CA 1
ATOM 638 C C . ASP A 1 76 ? -11.901 -2.144 -16.822 1.00 84.56 76 ASP A C 1
ATOM 640 O O . ASP A 1 76 ? -12.700 -1.215 -16.920 1.00 84.56 76 ASP A O 1
ATOM 644 N N . GLY A 1 77 ? -11.104 -2.484 -17.844 1.00 81.31 77 GLY A N 1
ATOM 645 C CA . GLY A 1 77 ? -11.110 -1.832 -19.162 1.00 81.31 77 GLY A CA 1
ATOM 646 C C . GLY A 1 77 ? -10.317 -0.520 -19.257 1.00 81.31 77 GLY A C 1
ATOM 647 O O . GLY A 1 77 ? -10.180 0.027 -20.349 1.00 81.31 77 GLY A O 1
ATOM 648 N N . GLN A 1 78 ? -9.749 -0.017 -18.158 1.00 86.38 78 GLN A N 1
ATOM 649 C CA . GLN A 1 78 ? -8.911 1.184 -18.145 1.00 86.38 78 GLN A CA 1
ATOM 650 C C . GLN A 1 78 ? -7.428 0.831 -18.264 1.00 86.38 78 GLN A C 1
ATOM 652 O O . GLN A 1 78 ? -6.908 0.028 -17.489 1.00 86.38 78 GLN A O 1
ATOM 657 N N . ARG A 1 79 ? -6.726 1.456 -19.216 1.00 90.25 79 ARG A N 1
ATOM 658 C CA . ARG A 1 79 ? -5.283 1.257 -19.418 1.00 90.25 79 ARG A CA 1
ATOM 659 C C . ARG A 1 79 ? -4.487 1.867 -18.269 1.00 90.25 79 ARG A C 1
ATOM 661 O O . ARG A 1 79 ? -4.624 3.048 -17.971 1.00 90.25 79 ARG A O 1
ATOM 668 N N . LEU A 1 80 ? -3.628 1.054 -17.662 1.00 92.25 80 LEU A N 1
ATOM 669 C CA . LEU A 1 80 ? -2.750 1.455 -16.566 1.00 92.25 80 LEU A CA 1
ATOM 670 C C . LEU A 1 80 ? -1.369 1.856 -17.072 1.00 92.25 80 LEU A C 1
ATOM 672 O O . LEU A 1 80 ? -0.871 2.935 -16.766 1.00 92.25 80 LEU A O 1
ATOM 676 N N . PHE A 1 81 ? -0.740 0.954 -17.820 1.00 94.69 81 PHE A N 1
ATOM 677 C CA . PHE A 1 81 ? 0.585 1.143 -18.391 1.00 94.69 81 PHE A CA 1
ATOM 678 C C . PHE A 1 81 ? 0.796 0.180 -19.558 1.00 94.69 81 PHE A C 1
ATOM 680 O O . PHE A 1 81 ? -0.008 -0.727 -19.811 1.00 94.69 81 PHE A O 1
ATOM 687 N N . ARG A 1 82 ? 1.908 0.382 -20.257 1.00 95.31 82 ARG A N 1
ATOM 688 C CA . ARG A 1 82 ? 2.342 -0.446 -21.372 1.00 95.31 82 ARG A CA 1
ATOM 689 C C . ARG A 1 82 ? 3.678 -1.108 -21.063 1.00 95.31 82 ARG A C 1
ATOM 691 O O . ARG A 1 82 ? 4.563 -0.524 -20.443 1.00 95.31 82 ARG A O 1
ATOM 698 N N . ALA A 1 83 ? 3.844 -2.323 -21.556 1.00 97.81 83 ALA A N 1
ATOM 699 C CA . ALA A 1 83 ? 5.129 -2.989 -21.663 1.00 97.81 83 ALA A CA 1
ATOM 700 C C . ALA A 1 83 ? 5.324 -3.523 -23.085 1.00 97.81 83 ALA A C 1
ATOM 702 O O . ALA A 1 83 ? 4.433 -3.452 -23.931 1.00 97.81 83 ALA A O 1
ATOM 703 N N . PHE A 1 84 ? 6.501 -4.067 -23.352 1.00 98.12 84 PHE A N 1
ATOM 704 C CA . PHE A 1 84 ? 6.867 -4.611 -24.649 1.00 98.12 84 PHE A CA 1
ATOM 705 C C . PHE A 1 84 ? 7.469 -5.987 -24.461 1.00 98.12 84 PHE A C 1
ATOM 707 O O . PHE A 1 84 ? 8.294 -6.182 -23.574 1.00 98.12 84 PHE A O 1
ATOM 714 N N . ARG A 1 85 ? 7.080 -6.925 -25.318 1.00 98.00 85 ARG A N 1
ATOM 715 C CA . ARG A 1 85 ? 7.671 -8.258 -25.396 1.00 98.00 85 ARG A CA 1
ATOM 716 C C . ARG A 1 85 ? 8.464 -8.370 -26.690 1.00 98.00 85 ARG A C 1
ATOM 718 O O . ARG A 1 85 ? 7.901 -8.176 -27.768 1.00 98.00 85 ARG A O 1
ATOM 725 N N . LEU A 1 86 ? 9.757 -8.643 -26.573 1.00 98.06 86 LEU A N 1
ATOM 726 C CA . LEU A 1 86 ? 10.709 -8.717 -27.673 1.00 98.06 86 LEU A CA 1
ATOM 727 C C . LEU A 1 86 ? 11.179 -10.168 -27.814 1.00 98.06 86 LEU A C 1
ATOM 729 O O . LEU A 1 86 ? 11.882 -10.686 -26.947 1.00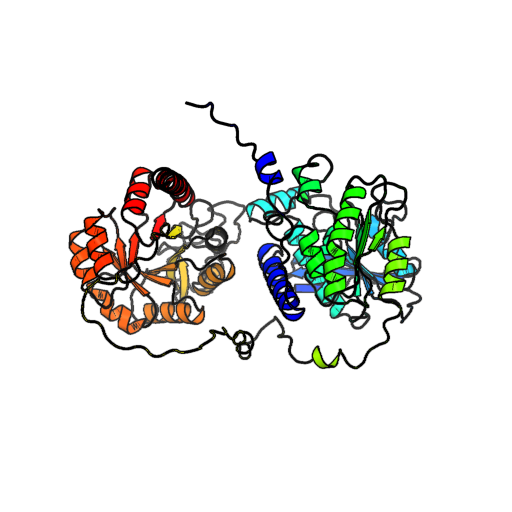 98.06 86 LEU A O 1
ATOM 733 N N . GLU A 1 87 ? 10.774 -10.819 -28.901 1.00 96.56 87 GLU A N 1
ATOM 734 C CA . GLU A 1 87 ? 11.202 -12.173 -29.254 1.00 96.56 87 GLU A CA 1
ATOM 735 C C . GLU A 1 87 ? 12.395 -12.114 -30.213 1.00 96.56 87 GLU A C 1
ATOM 737 O O . GLU A 1 87 ? 12.239 -11.571 -31.309 1.00 96.56 87 GLU A O 1
ATOM 742 N N . PRO A 1 88 ? 13.550 -12.700 -29.871 1.00 95.94 88 PRO A N 1
ATOM 743 C CA . PRO A 1 88 ? 14.696 -12.749 -30.771 1.00 95.94 88 PRO A CA 1
ATOM 744 C C . PRO A 1 88 ? 14.379 -13.570 -32.026 1.00 95.94 88 PRO A C 1
ATOM 746 O O . PRO A 1 88 ? 13.716 -14.604 -31.941 1.00 95.94 88 PRO A O 1
ATOM 749 N N . GLU A 1 89 ? 14.905 -13.173 -33.186 1.00 92.44 89 GLU A N 1
ATOM 750 C CA . GLU A 1 89 ? 14.780 -13.987 -34.410 1.00 92.44 89 GLU A CA 1
ATOM 751 C C . GLU A 1 89 ? 15.508 -15.329 -34.288 1.00 92.44 89 GLU A C 1
ATOM 753 O O . GLU A 1 89 ? 15.046 -16.355 -34.787 1.00 92.44 89 GLU A O 1
ATOM 758 N N . LYS A 1 90 ? 16.651 -15.322 -33.596 1.00 88.75 90 LYS A N 1
ATOM 759 C CA . LYS A 1 90 ? 17.453 -16.505 -33.284 1.00 88.75 90 LYS A CA 1
ATOM 760 C C . LYS A 1 90 ? 17.517 -16.667 -31.772 1.00 88.75 90 LYS A C 1
ATOM 762 O O . LYS A 1 90 ? 18.481 -16.254 -31.131 1.00 88.75 90 LYS A O 1
ATOM 767 N N . ALA A 1 91 ? 16.459 -17.236 -31.200 1.00 81.62 91 ALA A N 1
ATOM 768 C CA . ALA A 1 91 ? 16.426 -17.557 -29.779 1.00 81.62 91 ALA A CA 1
ATOM 769 C C . ALA A 1 91 ? 17.566 -18.517 -29.420 1.00 81.62 91 ALA A C 1
ATOM 771 O O . ALA A 1 91 ? 17.787 -19.515 -30.107 1.00 81.62 91 ALA A O 1
ATOM 772 N N . VAL A 1 92 ? 18.265 -18.233 -28.321 1.00 80.19 92 VAL A N 1
ATOM 773 C CA . VAL A 1 92 ? 19.277 -19.133 -27.764 1.00 80.19 92 VAL A CA 1
ATOM 774 C C . VAL A 1 92 ? 18.659 -19.822 -26.544 1.00 80.19 92 VAL A C 1
ATOM 776 O O . VAL A 1 92 ? 18.521 -19.176 -25.506 1.00 80.19 92 VAL A O 1
ATOM 779 N N . PRO A 1 93 ? 18.286 -21.117 -26.612 1.00 74.62 93 PRO A N 1
ATOM 780 C CA . PRO A 1 93 ? 17.544 -21.786 -25.535 1.00 74.62 93 PRO A CA 1
ATOM 781 C C . PRO A 1 93 ? 18.246 -21.807 -24.169 1.00 74.62 93 PRO A C 1
ATOM 783 O O . PRO A 1 93 ? 17.601 -22.005 -23.145 1.00 74.62 93 PRO A O 1
ATOM 786 N N . SER A 1 94 ? 19.568 -21.618 -24.119 1.00 74.69 94 SER A N 1
ATOM 787 C CA . SER A 1 94 ? 20.325 -21.516 -22.866 1.00 74.69 94 SER A CA 1
ATOM 788 C C . SER A 1 94 ? 20.285 -20.127 -22.219 1.00 74.69 94 SER A C 1
ATOM 790 O O . SER A 1 94 ? 20.628 -20.021 -21.045 1.00 74.69 94 SER A O 1
ATOM 792 N N . ARG A 1 95 ? 19.879 -19.075 -22.944 1.00 82.56 95 ARG A N 1
ATOM 793 C CA . ARG A 1 95 ? 19.875 -17.699 -22.428 1.00 82.56 95 ARG A CA 1
ATOM 794 C C . ARG A 1 95 ? 18.629 -17.415 -21.584 1.00 82.56 95 ARG A C 1
ATOM 796 O O . ARG A 1 95 ? 17.547 -17.794 -22.019 1.00 82.56 95 ARG A O 1
ATOM 803 N N . PRO A 1 96 ? 18.750 -16.716 -20.441 1.00 89.50 96 PRO A N 1
ATOM 804 C CA . PRO A 1 96 ? 17.633 -16.355 -19.571 1.00 89.50 96 PRO A CA 1
ATOM 805 C C . PRO A 1 96 ? 16.579 -15.470 -20.252 1.00 89.50 96 PRO A C 1
ATOM 807 O O . PRO A 1 96 ? 16.806 -14.866 -21.300 1.00 89.50 96 PRO A O 1
ATOM 810 N N . THR A 1 97 ? 15.422 -15.335 -19.606 1.00 96.38 97 THR A N 1
ATOM 811 C CA . THR A 1 97 ? 14.480 -14.245 -19.907 1.00 96.38 97 THR A CA 1
ATOM 812 C C . THR A 1 97 ? 14.910 -12.991 -19.152 1.00 96.38 97 THR A C 1
ATOM 814 O O . THR A 1 97 ? 15.201 -13.068 -17.960 1.00 96.38 97 THR A O 1
ATOM 817 N N . ILE A 1 98 ? 14.948 -11.838 -19.823 1.00 98.06 98 ILE A N 1
ATOM 818 C CA . ILE A 1 98 ? 15.356 -10.561 -19.221 1.00 98.06 98 ILE A CA 1
ATOM 819 C C . ILE A 1 98 ? 14.155 -9.626 -19.099 1.00 98.06 98 ILE A C 1
ATOM 821 O O . ILE A 1 98 ? 13.424 -9.411 -20.062 1.00 98.06 98 ILE A O 1
ATOM 825 N N . VAL A 1 99 ? 13.976 -9.022 -17.926 1.00 98.75 99 VAL A N 1
ATOM 826 C CA . VAL A 1 99 ? 13.041 -7.911 -17.720 1.00 98.75 99 VAL A CA 1
ATOM 827 C C . VAL A 1 99 ? 13.837 -6.621 -17.537 1.00 98.75 99 VAL A C 1
ATOM 829 O O . VAL A 1 99 ? 14.606 -6.465 -16.589 1.00 98.75 99 VAL A O 1
ATOM 832 N N . ALA A 1 100 ? 13.656 -5.709 -18.480 1.00 98.62 100 ALA A N 1
ATOM 833 C CA . ALA A 1 100 ? 14.279 -4.404 -18.575 1.00 98.62 100 ALA A CA 1
ATOM 834 C C . ALA A 1 100 ? 13.331 -3.317 -18.050 1.00 98.62 100 ALA A C 1
ATOM 836 O O . ALA A 1 100 ? 12.229 -3.125 -18.570 1.00 98.62 100 ALA A O 1
ATOM 837 N N . PHE A 1 101 ? 13.774 -2.566 -17.045 1.00 98.62 101 PHE A N 1
ATOM 838 C CA . PHE A 1 101 ? 13.025 -1.436 -16.502 1.00 98.62 101 PHE A CA 1
ATOM 839 C C . PHE A 1 101 ? 13.561 -0.104 -17.027 1.00 98.62 101 PHE A C 1
ATOM 841 O O . PHE A 1 101 ? 14.773 0.111 -17.100 1.00 98.62 101 PHE A O 1
ATOM 848 N N . MET A 1 102 ? 12.643 0.799 -17.373 1.00 97.44 102 MET A N 1
ATOM 849 C CA . MET A 1 102 ? 12.961 2.118 -17.911 1.00 97.44 102 MET A CA 1
ATOM 850 C C . MET A 1 102 ? 13.458 3.077 -16.821 1.00 97.44 102 MET A C 1
ATOM 852 O O . MET A 1 102 ? 12.881 3.184 -15.738 1.00 97.44 102 MET A O 1
ATOM 856 N N . GLY A 1 103 ? 14.537 3.796 -17.120 1.00 95.38 103 GLY A N 1
ATOM 857 C CA . GLY A 1 103 ? 15.010 4.961 -16.375 1.00 95.38 103 GLY A CA 1
ATOM 858 C C . GLY A 1 103 ? 14.123 6.198 -16.577 1.00 95.38 103 GLY A C 1
ATOM 859 O O . GLY 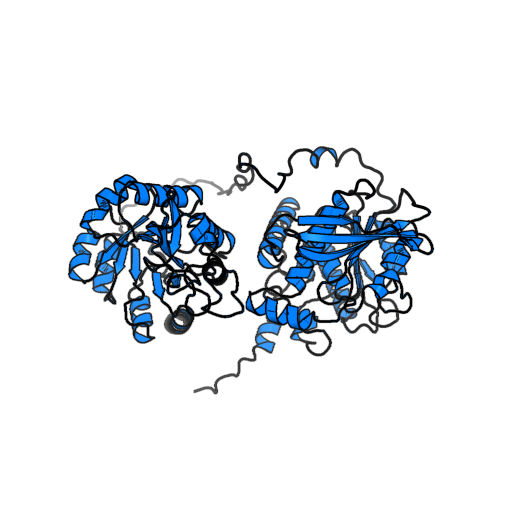A 1 103 ? 13.066 6.134 -17.198 1.00 95.38 103 GLY A O 1
ATOM 860 N N . HIS A 1 104 ? 14.551 7.362 -16.089 1.00 92.88 104 HIS A N 1
ATOM 861 C CA . HIS A 1 104 ? 13.896 8.622 -16.463 1.00 92.88 104 HIS A CA 1
ATOM 862 C C . HIS A 1 104 ? 14.083 8.900 -17.961 1.00 92.88 104 HIS A C 1
ATOM 864 O O . HIS A 1 104 ? 15.209 8.870 -18.457 1.00 92.88 104 HIS A O 1
ATOM 870 N N . GLY A 1 105 ? 13.010 9.210 -18.681 1.00 91.88 105 GLY A N 1
ATOM 871 C CA . GLY A 1 105 ? 13.073 9.544 -20.101 1.00 91.88 105 GLY A CA 1
ATOM 872 C C . GLY A 1 105 ? 11.971 8.852 -20.883 1.00 91.88 105 GLY A C 1
ATOM 873 O O . GLY A 1 105 ? 10.839 8.784 -20.424 1.00 91.88 105 GLY A O 1
ATOM 874 N N . LYS A 1 106 ? 12.305 8.356 -22.075 1.00 93.06 106 LYS A N 1
ATOM 875 C CA . LYS A 1 106 ? 11.336 7.795 -23.026 1.00 93.06 106 LYS A CA 1
ATOM 876 C C . LYS A 1 106 ? 11.595 6.317 -23.251 1.00 93.06 106 LYS A C 1
ATOM 878 O O . LYS A 1 106 ? 12.748 5.894 -23.270 1.00 93.06 106 LYS A O 1
ATOM 883 N N . VAL A 1 107 ? 10.550 5.556 -23.566 1.00 94.00 107 VAL A N 1
ATOM 884 C CA . VAL A 1 107 ? 10.709 4.126 -23.872 1.00 94.00 107 VAL A CA 1
ATOM 885 C C . VAL A 1 107 ? 11.553 3.859 -25.122 1.00 94.00 107 VAL A C 1
ATOM 887 O O . VAL A 1 107 ? 12.223 2.832 -25.206 1.00 94.00 107 VAL A O 1
ATOM 890 N N . ALA A 1 108 ? 11.633 4.824 -26.045 1.00 94.19 108 ALA A N 1
ATOM 891 C CA . ALA A 1 108 ? 12.563 4.786 -27.175 1.00 94.19 108 ALA A CA 1
ATOM 892 C C . ALA A 1 108 ? 14.030 4.618 -26.726 1.00 94.19 108 ALA A C 1
ATOM 894 O O . ALA A 1 108 ? 14.824 3.999 -27.423 1.00 94.19 108 ALA A O 1
ATOM 895 N N . GLN A 1 109 ? 14.396 5.058 -25.519 1.00 96.19 109 GLN A N 1
ATOM 896 C CA . GLN A 1 109 ? 15.740 4.861 -24.968 1.00 96.19 109 GLN A CA 1
ATOM 897 C C . GLN A 1 109 ? 16.021 3.408 -24.560 1.00 96.19 109 GLN A C 1
ATOM 899 O O . GLN A 1 109 ? 17.183 3.009 -24.507 1.00 96.19 109 GLN A O 1
ATOM 904 N N . LEU A 1 110 ? 14.978 2.604 -24.319 1.00 95.81 110 LEU A N 1
ATOM 905 C CA . LEU A 1 110 ? 15.074 1.156 -24.094 1.00 95.81 110 LEU A CA 1
ATOM 906 C C . LEU A 1 110 ? 15.063 0.350 -25.392 1.00 95.81 110 LEU A C 1
ATOM 908 O O . LEU A 1 110 ? 15.661 -0.725 -25.430 1.00 95.81 110 LEU A O 1
ATOM 912 N N . LEU A 1 111 ? 14.372 0.841 -26.422 1.00 95.81 111 LEU A N 1
ATOM 913 C CA . LEU A 1 111 ? 14.058 0.068 -27.626 1.00 95.81 111 LEU A CA 1
ATOM 914 C C . LEU A 1 111 ? 14.871 0.488 -28.859 1.00 95.81 111 LEU A C 1
ATOM 916 O O . LEU A 1 111 ? 15.272 -0.364 -29.645 1.00 95.81 111 LEU A O 1
ATOM 920 N N . ASP A 1 112 ? 15.133 1.781 -29.026 1.00 95.31 112 ASP A N 1
ATOM 921 C CA . ASP A 1 112 ? 15.470 2.360 -30.332 1.00 95.31 112 ASP A CA 1
ATOM 922 C C . ASP A 1 112 ? 16.740 3.222 -30.326 1.00 95.31 112 ASP A C 1
ATOM 924 O O . ASP A 1 112 ? 17.401 3.337 -31.354 1.00 95.31 112 ASP A O 1
ATOM 928 N N . GLU A 1 113 ? 17.117 3.812 -29.188 1.00 96.38 113 GLU A N 1
ATOM 929 C CA . GLU A 1 113 ? 18.202 4.799 -29.107 1.00 96.38 113 GLU A CA 1
ATOM 930 C C . GLU A 1 113 ? 19.469 4.235 -28.419 1.00 96.38 113 GLU A C 1
ATOM 932 O O . GLU A 1 113 ? 19.684 4.477 -27.224 1.00 96.38 113 GLU A O 1
ATOM 937 N N . PRO A 1 114 ? 20.369 3.528 -29.135 1.00 94.62 114 PRO A N 1
ATOM 938 C CA . PRO A 1 114 ? 21.607 2.983 -28.559 1.00 94.62 114 PRO A CA 1
ATOM 939 C C . PRO A 1 114 ? 22.593 4.070 -28.098 1.00 94.62 114 PRO A C 1
ATOM 941 O O . PRO A 1 114 ? 23.464 3.811 -27.269 1.00 94.62 114 PRO A O 1
ATOM 944 N N . GLY A 1 115 ? 22.452 5.298 -28.608 1.00 94.81 115 GLY A N 1
ATOM 945 C CA . GLY A 1 115 ? 23.217 6.466 -28.162 1.00 94.81 115 GLY A CA 1
ATOM 946 C C . GLY A 1 115 ? 22.713 7.085 -26.854 1.00 94.81 115 GLY A C 1
ATOM 947 O O . GLY A 1 115 ? 23.436 7.867 -26.239 1.00 94.81 115 GLY A O 1
ATOM 948 N N . SER A 1 116 ? 21.500 6.739 -26.407 1.00 96.50 116 SER A N 1
ATOM 949 C CA . SER A 1 116 ? 20.949 7.241 -25.147 1.00 96.50 116 SER A CA 1
ATOM 950 C C . SER A 1 116 ? 21.702 6.671 -23.944 1.00 96.50 116 SER A C 1
ATOM 952 O O . SER A 1 116 ? 22.391 5.652 -24.032 1.00 96.50 116 SER A O 1
ATOM 954 N N . TYR A 1 117 ? 21.523 7.279 -22.772 1.00 95.75 117 TYR A N 1
ATOM 955 C CA . TYR A 1 117 ? 22.141 6.760 -21.554 1.00 95.75 117 TYR A CA 1
ATOM 956 C C . TYR A 1 117 ? 21.608 5.369 -21.151 1.00 95.75 117 TYR A C 1
ATOM 958 O O . TYR A 1 117 ? 22.305 4.649 -20.440 1.00 95.75 117 TYR A O 1
ATOM 966 N N . GLN A 1 118 ? 20.424 4.974 -21.641 1.00 96.81 118 GLN A N 1
ATOM 967 C CA . GLN A 1 118 ? 19.822 3.649 -21.436 1.00 96.81 118 GLN A CA 1
ATOM 968 C C . GLN A 1 118 ? 20.212 2.638 -22.533 1.00 96.81 118 GLN A C 1
ATOM 970 O O . GLN A 1 118 ? 19.854 1.468 -22.438 1.00 96.81 118 GLN A O 1
ATOM 975 N N . LYS A 1 119 ? 20.978 3.067 -23.548 1.00 96.44 119 LYS A N 1
ATOM 976 C CA . LYS A 1 119 ? 21.670 2.217 -24.533 1.00 96.44 119 LYS A CA 1
ATOM 977 C C . LYS A 1 119 ? 20.786 1.270 -25.351 1.00 96.44 119 LYS A C 1
ATOM 979 O O . LYS A 1 119 ? 21.284 0.257 -25.832 1.00 96.44 119 LYS A O 1
ATOM 984 N N . ALA A 1 120 ? 19.498 1.574 -25.524 1.00 97.19 120 ALA A N 1
ATOM 985 C CA . ALA A 1 120 ? 18.536 0.647 -26.124 1.00 97.19 120 ALA A CA 1
ATOM 986 C C . ALA A 1 120 ? 18.638 -0.762 -25.505 1.00 97.19 120 ALA A C 1
ATOM 988 O O . ALA A 1 120 ? 18.597 -1.768 -26.217 1.00 97.19 120 ALA A O 1
ATOM 989 N N . LEU A 1 121 ? 18.841 -0.831 -24.179 1.00 97.25 121 LEU A N 1
ATOM 990 C CA . LEU A 1 121 ? 19.267 -2.060 -23.509 1.00 97.25 121 LEU A CA 1
ATOM 991 C C . LEU A 1 121 ? 18.331 -3.245 -23.778 1.00 97.25 121 LEU A C 1
ATOM 993 O O . LEU A 1 121 ? 18.805 -4.364 -23.944 1.00 97.25 121 LEU A O 1
ATOM 997 N N . ALA A 1 122 ? 17.019 -3.015 -23.896 1.00 98.00 122 ALA A N 1
ATOM 998 C CA . ALA A 1 122 ? 16.068 -4.091 -24.148 1.00 98.00 122 ALA A CA 1
ATOM 999 C C . ALA A 1 122 ? 16.229 -4.669 -25.561 1.00 98.00 122 ALA A C 1
ATOM 1001 O O . ALA A 1 122 ? 16.273 -5.887 -25.731 1.00 98.00 122 ALA A O 1
ATOM 1002 N N . ALA A 1 123 ? 16.379 -3.805 -26.568 1.00 97.81 123 ALA A N 1
ATOM 1003 C CA . ALA A 1 123 ? 16.651 -4.237 -27.935 1.00 97.81 123 ALA A CA 1
ATOM 1004 C C . ALA A 1 123 ? 18.036 -4.879 -28.077 1.00 97.81 123 ALA A C 1
ATOM 1006 O O . ALA A 1 123 ? 18.186 -5.830 -28.838 1.00 97.81 123 ALA A O 1
ATOM 1007 N N . ALA A 1 124 ? 19.038 -4.405 -27.333 1.00 97.06 124 ALA A N 1
ATOM 1008 C CA . ALA A 1 124 ? 20.366 -5.009 -27.322 1.00 97.06 124 ALA A CA 1
ATOM 1009 C C . ALA A 1 124 ? 20.324 -6.460 -26.811 1.00 97.06 124 ALA A C 1
ATOM 1011 O O . ALA A 1 124 ? 20.792 -7.355 -27.509 1.00 97.06 124 ALA A O 1
ATOM 1012 N N . PHE A 1 125 ? 19.679 -6.720 -25.665 1.00 96.88 125 PHE A N 1
ATOM 1013 C CA . PHE A 1 125 ? 19.460 -8.092 -25.189 1.00 96.88 125 PHE A CA 1
ATOM 1014 C C . PHE A 1 125 ? 18.619 -8.921 -26.177 1.00 96.88 125 PHE A C 1
ATOM 1016 O O . PHE A 1 125 ? 18.920 -10.089 -26.413 1.00 96.88 125 PHE A O 1
ATOM 1023 N N . ALA A 1 126 ? 17.594 -8.347 -26.809 1.00 97.00 126 ALA A N 1
ATOM 1024 C CA . ALA A 1 126 ? 16.794 -9.091 -27.783 1.00 97.00 126 ALA A CA 1
ATOM 1025 C C . ALA A 1 126 ? 17.615 -9.509 -29.018 1.00 97.00 126 ALA A C 1
ATOM 1027 O O . ALA A 1 126 ? 17.572 -10.672 -29.409 1.00 97.00 126 ALA A O 1
ATOM 1028 N N . ARG A 1 127 ? 18.429 -8.613 -29.595 1.00 95.56 127 ARG A N 1
ATOM 1029 C CA . ARG A 1 127 ? 19.338 -8.946 -30.716 1.00 95.56 127 ARG A CA 1
ATOM 1030 C C . ARG A 1 127 ? 20.349 -10.027 -30.356 1.00 95.56 127 ARG A C 1
ATOM 1032 O O . ARG A 1 127 ? 20.732 -10.840 -31.191 1.00 95.56 127 ARG A O 1
ATOM 1039 N N . ASP A 1 128 ? 20.728 -10.058 -29.092 1.00 92.69 128 ASP A N 1
ATOM 1040 C CA . ASP A 1 128 ? 21.616 -11.053 -28.525 1.00 92.69 128 ASP A CA 1
ATOM 1041 C C . ASP A 1 128 ? 20.959 -12.437 -28.354 1.00 92.69 128 ASP A C 1
ATOM 1043 O O . ASP A 1 128 ? 21.634 -13.399 -28.003 1.00 92.69 128 ASP A O 1
ATOM 1047 N N . GLY A 1 129 ? 19.660 -12.597 -28.601 1.00 93.38 129 GLY A N 1
ATOM 1048 C CA . GLY A 1 129 ? 18.999 -13.901 -28.512 1.00 93.38 129 GLY A CA 1
ATOM 1049 C C . GLY A 1 129 ? 18.321 -14.180 -27.171 1.00 93.38 129 GLY A C 1
ATOM 1050 O O . GLY A 1 129 ? 17.951 -15.329 -26.916 1.00 93.38 129 GLY A O 1
ATOM 1051 N N . TYR A 1 130 ? 18.161 -13.164 -26.315 1.00 94.69 130 TYR A N 1
ATOM 1052 C CA . TYR A 1 130 ? 17.357 -13.251 -25.093 1.00 94.69 130 TYR A CA 1
ATOM 1053 C C . TYR A 1 130 ? 15.884 -12.950 -25.405 1.00 94.69 130 TYR A C 1
ATOM 1055 O O . TYR A 1 130 ? 15.589 -12.058 -26.198 1.00 94.69 130 TYR A O 1
ATOM 1063 N N . LEU A 1 131 ? 14.950 -13.636 -24.739 1.00 96.62 131 LEU A N 1
ATOM 1064 C CA . LEU A 1 131 ? 13.569 -13.147 -24.652 1.00 96.62 131 LEU A CA 1
ATOM 1065 C C . LEU A 1 131 ? 13.546 -11.963 -23.684 1.00 96.62 131 LEU A C 1
ATOM 1067 O O . LEU A 1 131 ? 13.994 -12.105 -22.542 1.00 96.62 131 LEU A O 1
ATOM 1071 N N . VAL A 1 132 ? 13.025 -10.815 -24.122 1.00 98.31 132 VAL A N 1
ATOM 1072 C CA . VAL A 1 132 ? 13.067 -9.583 -23.324 1.00 98.31 132 VAL A CA 1
ATOM 1073 C C . VAL A 1 132 ? 11.681 -8.997 -23.110 1.00 98.31 132 VAL A C 1
ATOM 1075 O O . VAL A 1 132 ? 10.867 -8.921 -24.028 1.00 98.31 132 VAL A O 1
ATOM 1078 N N . TYR A 1 133 ? 11.442 -8.524 -21.894 1.00 98.62 133 TYR A N 1
ATOM 1079 C CA . TYR A 1 133 ? 10.304 -7.692 -21.536 1.00 98.62 133 TYR A CA 1
ATOM 1080 C C . TYR A 1 133 ? 10.787 -6.304 -21.141 1.00 98.62 133 TYR A C 1
ATOM 1082 O O . TYR A 1 133 ? 11.693 -6.196 -20.326 1.00 98.62 133 TYR A O 1
ATOM 1090 N N . ALA A 1 134 ? 10.192 -5.247 -21.683 1.00 98.38 134 ALA A N 1
ATOM 1091 C CA . ALA A 1 134 ? 10.545 -3.865 -21.365 1.00 98.38 134 ALA A CA 1
ATOM 1092 C C . ALA A 1 134 ? 9.337 -3.113 -20.803 1.00 98.38 134 ALA A C 1
ATOM 1094 O O . ALA A 1 134 ? 8.286 -3.091 -21.440 1.00 98.38 134 ALA A O 1
ATOM 1095 N N . MET A 1 135 ? 9.475 -2.500 -19.629 1.00 98.00 135 MET A N 1
ATOM 1096 C CA . MET A 1 135 ? 8.397 -1.738 -18.986 1.00 98.00 135 MET A CA 1
ATOM 1097 C C . MET A 1 135 ? 8.506 -0.246 -19.304 1.00 98.00 135 MET A C 1
ATOM 1099 O O . MET A 1 135 ? 9.562 0.341 -19.078 1.00 98.00 135 MET A O 1
ATOM 1103 N N . GLU A 1 136 ? 7.420 0.379 -19.760 1.00 95.81 136 GLU A N 1
ATOM 1104 C CA . GLU A 1 136 ? 7.304 1.840 -19.817 1.00 95.81 136 GLU A CA 1
ATOM 1105 C C . GLU A 1 136 ? 6.830 2.373 -18.458 1.00 95.81 136 GLU A C 1
ATOM 1107 O O . GLU A 1 136 ? 5.935 1.798 -17.835 1.00 95.81 136 GLU A O 1
ATOM 1112 N N . ASN A 1 137 ? 7.417 3.476 -17.989 1.00 96.19 137 ASN A N 1
ATOM 1113 C CA . ASN A 1 137 ? 6.979 4.103 -16.743 1.00 96.19 137 ASN A CA 1
ATOM 1114 C C . ASN A 1 137 ? 5.735 4.958 -17.001 1.00 96.19 137 ASN A C 1
ATOM 1116 O O . ASN A 1 137 ? 5.739 5.832 -17.872 1.00 96.19 137 ASN A O 1
ATOM 1120 N N . VAL A 1 138 ? 4.684 4.742 -16.207 1.00 94.06 138 VAL A N 1
ATOM 1121 C CA . VAL A 1 138 ? 3.454 5.542 -16.278 1.00 94.06 138 VAL A CA 1
ATOM 1122 C C . VAL A 1 138 ? 3.756 7.033 -16.118 1.00 94.06 138 VAL A C 1
ATOM 1124 O O . VAL A 1 138 ? 4.549 7.429 -15.264 1.00 94.06 138 VAL A O 1
ATOM 1127 N N . GLY A 1 139 ? 3.132 7.863 -16.951 1.00 90.31 139 GLY A N 1
ATOM 1128 C CA . GLY A 1 139 ? 3.350 9.309 -16.958 1.00 90.31 139 GLY A CA 1
ATOM 1129 C C . GLY A 1 139 ? 4.616 9.781 -17.675 1.00 90.31 139 GLY A C 1
ATOM 1130 O O . GLY A 1 139 ? 4.817 10.983 -17.729 1.00 90.31 139 GLY A O 1
ATOM 1131 N N . MET A 1 140 ? 5.438 8.888 -18.242 1.00 90.06 140 MET A N 1
ATOM 1132 C CA . MET A 1 140 ? 6.590 9.242 -19.094 1.00 90.06 140 MET A CA 1
ATOM 1133 C C . MET A 1 140 ? 6.428 8.683 -20.520 1.00 90.06 140 MET A C 1
ATOM 1135 O O . MET A 1 140 ? 7.355 8.123 -21.111 1.00 90.06 140 MET A O 1
ATOM 1139 N N . GLY A 1 141 ? 5.205 8.770 -21.044 1.00 79.81 141 GLY A N 1
ATOM 1140 C CA . GLY A 1 141 ? 4.818 8.210 -22.336 1.00 79.81 141 GLY A CA 1
ATOM 1141 C C . GLY A 1 141 ? 5.005 9.186 -23.506 1.00 79.81 141 GLY A C 1
ATOM 1142 O O . GLY A 1 141 ? 5.425 10.329 -23.326 1.00 79.81 141 GLY A O 1
ATOM 1143 N N . PRO A 1 142 ? 4.659 8.767 -24.735 1.00 72.19 142 PRO A N 1
ATOM 1144 C CA . PRO A 1 142 ? 4.750 9.624 -25.920 1.00 72.19 142 PRO A CA 1
ATOM 1145 C C . PRO A 1 142 ? 3.813 10.844 -25.873 1.00 72.19 142 PRO A C 1
ATOM 1147 O O . PRO A 1 142 ? 4.064 11.820 -26.572 1.00 72.19 142 PRO A O 1
ATOM 1150 N N . GLU A 1 143 ? 2.763 10.799 -25.051 1.00 70.62 143 GLU A N 1
ATOM 1151 C CA . GLU A 1 143 ? 1.779 11.878 -24.874 1.00 70.62 143 GLU A CA 1
ATOM 1152 C C . GLU A 1 143 ? 2.304 13.047 -24.024 1.00 70.62 143 GLU A C 1
ATOM 1154 O O . GLU A 1 143 ? 1.694 14.113 -23.992 1.00 70.62 143 GLU A O 1
ATOM 1159 N N . GLY A 1 144 ? 3.450 12.871 -23.362 1.00 80.31 144 GLY A N 1
ATOM 1160 C CA . GLY A 1 144 ? 4.064 13.881 -22.512 1.00 80.31 144 GLY A CA 1
ATOM 1161 C C . GLY A 1 144 ? 4.665 13.285 -21.246 1.00 80.31 144 GLY A C 1
ATOM 1162 O O . GLY A 1 144 ? 4.417 12.130 -20.893 1.00 80.31 144 GLY A O 1
ATOM 1163 N N . ASP A 1 145 ? 5.467 14.103 -20.569 1.00 89.44 145 ASP A N 1
ATOM 1164 C CA . ASP A 1 145 ? 6.048 13.762 -19.278 1.00 89.44 145 ASP A CA 1
ATOM 1165 C C . ASP A 1 145 ? 5.294 14.481 -18.147 1.00 89.44 145 ASP A C 1
ATOM 1167 O O . ASP A 1 145 ? 5.484 15.675 -17.923 1.00 89.44 145 ASP A O 1
ATOM 1171 N N . ILE A 1 146 ? 4.426 13.738 -17.459 1.00 90.75 146 ILE A N 1
ATOM 1172 C CA . ILE A 1 146 ? 3.573 14.190 -16.347 1.00 90.75 146 ILE A CA 1
ATOM 1173 C C . ILE A 1 146 ? 3.913 13.472 -15.031 1.00 90.75 146 ILE A C 1
ATOM 1175 O O . ILE A 1 146 ? 3.128 13.486 -14.081 1.00 90.75 146 ILE A O 1
ATOM 1179 N N . HIS A 1 147 ? 5.061 12.790 -14.946 1.00 94.00 147 HIS A N 1
ATOM 1180 C CA . HIS A 1 147 ? 5.381 11.961 -13.776 1.00 94.00 147 HIS A CA 1
ATOM 1181 C C . HIS A 1 147 ? 5.438 12.757 -12.463 1.00 94.00 147 HIS A C 1
ATOM 1183 O O . HIS A 1 147 ? 5.127 12.210 -11.406 1.00 94.00 147 HIS A O 1
ATOM 1189 N N . LEU A 1 148 ? 5.809 14.042 -12.512 1.00 92.38 148 LEU A N 1
ATOM 1190 C CA . LEU A 1 148 ? 5.822 14.919 -11.339 1.00 92.38 148 LEU A CA 1
ATOM 1191 C C . LEU A 1 148 ? 4.412 15.294 -10.876 1.00 92.38 148 LEU A C 1
ATOM 1193 O O . LEU A 1 148 ? 4.176 15.327 -9.670 1.00 92.38 148 LEU A O 1
ATOM 1197 N N . ASP A 1 149 ? 3.479 15.506 -11.805 1.00 89.69 149 ASP A N 1
ATOM 1198 C CA . ASP A 1 149 ? 2.074 15.771 -11.478 1.00 89.69 149 ASP A CA 1
ATOM 1199 C C . ASP A 1 149 ? 1.435 14.526 -10.852 1.00 89.69 149 ASP A C 1
ATOM 1201 O O . ASP A 1 149 ? 0.745 14.610 -9.832 1.00 89.69 149 ASP A O 1
ATOM 1205 N N . LEU A 1 150 ? 1.746 13.344 -11.400 1.00 89.50 150 LEU A N 1
ATOM 1206 C CA . LEU A 1 150 ? 1.355 12.069 -10.802 1.00 89.50 150 LEU A CA 1
ATOM 1207 C C . LEU A 1 150 ? 1.976 11.890 -9.413 1.00 89.50 150 LEU A C 1
ATOM 1209 O O . LEU A 1 150 ? 1.264 11.528 -8.482 1.00 89.50 150 LEU A O 1
ATOM 1213 N N . ASP A 1 151 ? 3.273 12.152 -9.234 1.00 93.81 151 ASP A N 1
ATOM 1214 C CA . ASP A 1 151 ? 3.926 12.043 -7.924 1.00 93.81 151 ASP A CA 1
ATOM 1215 C C . ASP A 1 151 ? 3.281 12.982 -6.898 1.00 93.81 151 ASP A C 1
ATOM 1217 O O . ASP A 1 151 ? 2.984 12.564 -5.778 1.00 93.81 151 ASP A O 1
ATOM 1221 N N . GLN A 1 152 ? 3.003 14.228 -7.289 1.00 89.56 152 GLN A N 1
ATOM 1222 C CA . GLN A 1 152 ? 2.320 15.200 -6.442 1.00 89.56 152 GLN A CA 1
ATOM 1223 C C . GLN A 1 152 ? 0.928 14.705 -6.037 1.00 89.56 152 GLN A C 1
ATOM 1225 O O . GLN A 1 152 ? 0.604 14.720 -4.848 1.00 89.56 152 GLN A O 1
ATOM 1230 N N . ALA A 1 153 ? 0.128 14.226 -6.992 1.00 84.31 153 ALA A N 1
ATOM 1231 C CA . ALA A 1 153 ? -1.201 13.691 -6.719 1.00 84.31 153 ALA A CA 1
ATOM 1232 C C . ALA A 1 153 ? -1.138 12.463 -5.798 1.00 84.31 153 ALA A C 1
ATOM 1234 O O . ALA A 1 153 ? -1.861 12.390 -4.806 1.00 84.31 153 ALA A O 1
ATOM 1235 N N . MET A 1 154 ? -0.229 11.522 -6.066 1.00 87.50 154 MET A N 1
ATOM 1236 C CA . MET A 1 154 ? -0.076 10.301 -5.271 1.00 87.50 154 MET A CA 1
ATOM 1237 C C . MET A 1 154 ? 0.340 10.591 -3.828 1.00 87.50 154 MET A C 1
ATOM 1239 O O . MET A 1 154 ? -0.139 9.920 -2.910 1.00 87.50 154 MET A O 1
ATOM 1243 N N . ARG A 1 155 ? 1.165 11.620 -3.601 1.00 89.00 155 ARG A N 1
ATOM 1244 C CA . ARG A 1 155 ? 1.565 12.047 -2.250 1.00 89.00 155 ARG A CA 1
ATOM 1245 C C . ARG A 1 155 ? 0.395 12.505 -1.392 1.00 89.00 155 ARG A C 1
ATOM 1247 O O . ARG A 1 155 ? 0.427 12.264 -0.188 1.00 89.00 155 ARG A O 1
ATOM 1254 N N . LEU A 1 156 ? -0.656 13.075 -1.985 1.00 81.56 156 LEU A N 1
ATOM 1255 C CA . LEU A 1 156 ? -1.880 13.432 -1.253 1.00 81.56 156 LEU A CA 1
ATOM 1256 C C . LEU A 1 156 ? -2.596 12.199 -0.682 1.00 81.56 156 LEU A C 1
ATOM 1258 O O . LEU A 1 156 ? -3.232 12.281 0.364 1.00 81.56 156 LEU A O 1
ATOM 1262 N N . TYR A 1 157 ? -2.438 11.043 -1.328 1.00 77.56 157 TYR A N 1
ATOM 1263 C CA . TYR A 1 157 ? -2.989 9.761 -0.886 1.00 77.56 157 TYR A CA 1
ATOM 1264 C C . TYR A 1 157 ? -2.008 8.935 -0.038 1.00 77.56 157 TYR A C 1
ATOM 1266 O O . TYR A 1 157 ? -2.261 7.760 0.225 1.00 77.56 157 TYR A O 1
ATOM 1274 N N . GLY A 1 158 ? -0.879 9.521 0.380 1.00 85.25 158 GLY A N 1
ATOM 1275 C CA . GLY A 1 158 ? 0.162 8.830 1.146 1.00 85.25 158 GLY A CA 1
ATOM 1276 C C . GLY A 1 158 ? 1.055 7.902 0.314 1.00 85.25 158 GLY A C 1
ATOM 1277 O O . GLY A 1 158 ? 1.838 7.144 0.883 1.00 85.25 158 GLY A O 1
ATOM 1278 N N . TRP A 1 159 ? 0.969 7.970 -1.014 1.00 92.00 159 TRP A N 1
ATOM 1279 C CA . TRP A 1 159 ? 1.770 7.179 -1.949 1.00 92.00 159 TRP A CA 1
ATOM 1280 C C . TRP A 1 159 ? 2.836 8.040 -2.641 1.00 92.00 159 TRP A C 1
ATOM 1282 O O . TRP A 1 159 ? 2.995 9.226 -2.364 1.00 92.00 159 TRP A O 1
ATOM 1292 N N . SER A 1 160 ? 3.600 7.440 -3.545 1.00 94.06 160 SER A N 1
ATOM 1293 C CA . SER A 1 160 ? 4.486 8.147 -4.477 1.00 94.06 160 SER A CA 1
ATOM 1294 C C . SER A 1 160 ? 4.279 7.623 -5.892 1.00 94.06 160 SER A C 1
ATOM 1296 O O . SER A 1 160 ? 3.679 6.562 -6.083 1.00 94.06 160 SER A O 1
ATOM 1298 N N . TRP A 1 161 ? 4.836 8.305 -6.889 1.00 96.19 161 TRP A N 1
ATOM 1299 C CA . TRP A 1 161 ? 4.874 7.783 -8.257 1.00 96.19 161 TRP A CA 1
ATOM 1300 C C . TRP A 1 161 ? 5.534 6.397 -8.332 1.00 96.19 161 TRP A C 1
ATOM 1302 O O . TRP A 1 161 ? 5.004 5.487 -8.967 1.00 96.19 161 TRP A O 1
ATOM 1312 N N . TYR A 1 162 ? 6.612 6.171 -7.572 1.00 97.38 162 TYR A N 1
ATOM 1313 C CA . TYR A 1 162 ? 7.231 4.845 -7.455 1.00 97.38 162 TYR A CA 1
ATOM 1314 C C . TYR A 1 162 ? 6.280 3.773 -6.929 1.00 97.38 162 TYR A C 1
ATOM 1316 O O . TYR A 1 162 ? 6.425 2.615 -7.300 1.00 97.38 162 TYR A O 1
ATOM 1324 N N . SER A 1 163 ? 5.282 4.134 -6.118 1.00 97.12 163 SER A N 1
ATOM 1325 C CA . SER A 1 163 ? 4.300 3.159 -5.638 1.00 97.12 163 SER A CA 1
ATOM 1326 C C . SER A 1 163 ? 3.461 2.578 -6.782 1.00 97.12 163 SER A C 1
ATOM 1328 O O . SER A 1 163 ? 3.119 1.394 -6.750 1.00 97.12 163 SER A O 1
ATOM 1330 N N . LEU A 1 164 ? 3.179 3.387 -7.814 1.00 96.94 164 LEU A N 1
ATOM 1331 C CA . LEU A 1 164 ? 2.551 2.935 -9.060 1.00 96.94 164 LEU A CA 1
ATOM 1332 C C . LEU A 1 164 ? 3.504 2.034 -9.849 1.00 96.94 164 LEU A C 1
ATOM 1334 O O . LEU A 1 164 ? 3.123 0.933 -10.240 1.00 96.94 164 LEU A O 1
ATOM 1338 N N . LEU A 1 165 ? 4.767 2.445 -10.004 1.00 98.25 165 LEU A N 1
ATOM 1339 C CA . LEU A 1 165 ? 5.774 1.649 -10.717 1.00 98.25 165 LEU A CA 1
ATOM 1340 C C . LEU A 1 165 ? 6.029 0.292 -10.047 1.00 98.25 165 LEU A C 1
ATOM 1342 O O . LEU A 1 165 ? 6.209 -0.710 -10.734 1.00 98.25 165 LEU A O 1
ATOM 1346 N N . PHE A 1 166 ? 5.989 0.224 -8.713 1.00 98.50 166 PHE A N 1
ATOM 1347 C CA . PHE A 1 166 ? 6.089 -1.035 -7.974 1.00 98.50 166 PHE A CA 1
ATOM 1348 C C . PHE A 1 166 ? 4.869 -1.940 -8.185 1.00 98.50 166 PHE A C 1
ATOM 1350 O O . PHE A 1 166 ? 4.992 -3.162 -8.127 1.00 98.50 166 PHE A O 1
ATOM 1357 N N . ALA A 1 167 ? 3.691 -1.377 -8.449 1.00 97.62 167 ALA A N 1
ATOM 1358 C CA . ALA A 1 167 ? 2.525 -2.161 -8.841 1.00 97.62 167 ALA A CA 1
ATOM 1359 C C . ALA A 1 167 ? 2.674 -2.685 -10.275 1.00 97.62 167 ALA A C 1
ATOM 1361 O O . ALA A 1 167 ? 2.475 -3.874 -10.523 1.00 97.62 167 ALA A O 1
ATOM 1362 N N . HIS A 1 168 ? 3.098 -1.822 -11.200 1.00 98.19 168 HIS A N 1
ATOM 1363 C CA . HIS A 1 168 ? 3.289 -2.157 -12.613 1.00 98.19 168 HIS A CA 1
ATOM 1364 C C . HIS A 1 168 ? 4.369 -3.209 -12.823 1.00 98.19 168 HIS A C 1
ATOM 1366 O O . HIS A 1 168 ? 4.132 -4.181 -13.539 1.00 98.19 168 HIS A O 1
ATOM 1372 N N . LEU A 1 169 ? 5.504 -3.106 -12.123 1.00 98.12 169 LEU A N 1
ATOM 1373 C CA . LEU A 1 169 ? 6.546 -4.131 -12.207 1.00 98.12 169 LEU A CA 1
ATOM 1374 C C . LEU A 1 169 ? 6.033 -5.491 -11.732 1.00 98.12 169 LEU A C 1
ATOM 1376 O O . LEU A 1 169 ? 6.400 -6.507 -12.309 1.00 98.12 169 LEU A O 1
ATOM 1380 N N . ARG A 1 170 ? 5.154 -5.537 -10.719 1.00 97.38 170 ARG A N 1
ATOM 1381 C CA . ARG A 1 170 ? 4.594 -6.808 -10.238 1.00 97.38 170 ARG A CA 1
ATOM 1382 C C . ARG A 1 170 ? 3.618 -7.402 -11.240 1.00 97.38 170 ARG A C 1
ATOM 1384 O O . ARG A 1 170 ? 3.697 -8.595 -11.508 1.00 97.38 170 ARG A O 1
ATOM 1391 N N . MET A 1 171 ? 2.757 -6.573 -11.826 1.00 97.38 171 MET A N 1
ATOM 1392 C CA . MET A 1 171 ? 1.859 -7.002 -12.900 1.00 97.38 171 MET A CA 1
ATOM 1393 C C . MET A 1 171 ? 2.645 -7.546 -14.096 1.00 97.38 171 MET A C 1
ATOM 1395 O O . MET A 1 171 ? 2.299 -8.599 -14.631 1.00 97.38 171 MET A O 1
ATOM 1399 N N . LEU A 1 172 ? 3.732 -6.867 -14.478 1.00 98.44 172 LEU A N 1
ATOM 1400 C CA . LEU A 1 172 ? 4.612 -7.322 -15.545 1.00 98.44 172 LEU A CA 1
ATOM 1401 C C . LEU A 1 172 ? 5.286 -8.649 -15.191 1.00 98.44 172 LEU A C 1
ATOM 1403 O O . LEU A 1 172 ? 5.229 -9.575 -15.991 1.00 98.44 172 LEU A O 1
ATOM 1407 N N . LEU A 1 173 ? 5.880 -8.776 -14.002 1.00 98.06 173 LEU A N 1
ATOM 1408 C CA . LEU A 1 173 ? 6.515 -10.024 -13.568 1.00 98.06 173 LEU A CA 1
ATOM 1409 C C . LEU A 1 173 ? 5.516 -11.186 -13.543 1.00 98.06 173 LEU A C 1
ATOM 1411 O O . LEU A 1 173 ? 5.837 -12.266 -14.028 1.00 98.06 173 LEU A O 1
ATOM 1415 N N . ASP A 1 174 ? 4.291 -10.971 -13.063 1.00 95.94 174 ASP A N 1
ATOM 1416 C CA . ASP A 1 174 ? 3.247 -11.999 -13.098 1.00 95.94 174 ASP A CA 1
ATOM 1417 C C . ASP A 1 174 ? 2.886 -12.424 -14.528 1.00 95.94 174 ASP A C 1
ATOM 1419 O O . ASP A 1 174 ? 2.635 -13.607 -14.760 1.00 95.94 174 ASP A O 1
ATOM 1423 N N . ALA A 1 175 ? 2.888 -11.500 -15.494 1.00 96.19 175 ALA A N 1
ATOM 1424 C CA . ALA A 1 175 ? 2.719 -11.839 -16.906 1.00 96.19 175 ALA A CA 1
ATOM 1425 C C . ALA A 1 175 ? 3.925 -12.621 -17.456 1.00 96.19 175 ALA A C 1
ATOM 1427 O O . ALA A 1 175 ? 3.733 -13.629 -18.132 1.00 96.19 175 ALA A O 1
ATOM 1428 N N . VAL A 1 176 ? 5.153 -12.216 -17.112 1.00 97.25 176 VAL A N 1
ATOM 1429 C CA . VAL A 1 176 ? 6.396 -12.897 -17.517 1.00 97.25 176 VAL A CA 1
ATOM 1430 C C . VAL A 1 176 ? 6.425 -14.337 -17.011 1.00 97.25 176 VAL A C 1
ATOM 1432 O O . VAL A 1 176 ? 6.656 -15.249 -17.794 1.00 97.25 176 VAL A O 1
ATOM 1435 N N . PHE A 1 177 ? 6.136 -14.570 -15.728 1.00 96.50 177 PHE A N 1
ATOM 1436 C CA . PHE A 1 177 ? 6.144 -15.919 -15.148 1.00 96.50 177 PHE A CA 1
ATOM 1437 C C . PHE A 1 177 ? 4.989 -16.811 -15.632 1.00 96.50 177 PHE A C 1
ATOM 1439 O O . PHE A 1 177 ? 5.016 -18.014 -15.385 1.00 96.50 177 PHE A O 1
ATOM 1446 N N . ARG A 1 178 ? 3.974 -16.247 -16.301 1.00 94.06 178 ARG A N 1
ATOM 1447 C CA . ARG A 1 178 ? 2.890 -17.003 -16.951 1.00 94.06 178 ARG A CA 1
ATOM 1448 C C . ARG A 1 178 ? 3.130 -17.243 -18.441 1.00 94.06 178 ARG A C 1
ATOM 1450 O O . ARG A 1 178 ? 2.422 -18.059 -19.026 1.00 94.06 178 ARG A O 1
ATOM 1457 N N . ASP A 1 179 ? 4.080 -16.546 -19.061 1.00 93.44 179 ASP A N 1
ATOM 1458 C CA . ASP A 1 179 ? 4.423 -16.770 -20.462 1.00 93.44 179 ASP A CA 1
ATOM 1459 C C . ASP A 1 179 ? 5.158 -18.104 -20.612 1.00 93.44 179 ASP A C 1
ATOM 1461 O O . ASP A 1 179 ? 6.275 -18.270 -20.129 1.00 93.44 179 ASP A O 1
ATOM 1465 N N . ALA A 1 180 ? 4.555 -19.044 -21.339 1.00 89.06 180 ALA A N 1
ATOM 1466 C CA . ALA A 1 180 ? 5.163 -20.335 -21.654 1.00 89.06 180 ALA A CA 1
ATOM 1467 C C . ALA A 1 180 ? 6.454 -20.214 -22.488 1.00 89.06 180 ALA A C 1
ATOM 1469 O O . ALA A 1 180 ? 7.265 -21.138 -22.496 1.00 89.06 180 ALA A O 1
ATOM 1470 N N . GLY A 1 181 ? 6.655 -19.095 -23.193 1.00 88.31 181 GLY A N 1
ATOM 1471 C CA . GLY A 1 181 ? 7.907 -18.794 -23.884 1.00 88.31 181 GLY A CA 1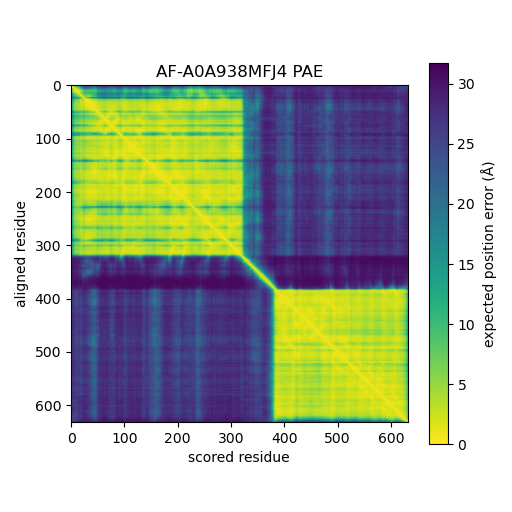
ATOM 1472 C C . GLY A 1 181 ? 9.021 -18.296 -22.959 1.00 88.31 181 GLY A C 1
ATOM 1473 O O . GLY A 1 181 ? 10.185 -18.300 -23.363 1.00 88.31 181 GLY A O 1
ATOM 1474 N N . ALA A 1 182 ? 8.693 -17.870 -21.736 1.00 90.56 182 ALA A N 1
ATOM 1475 C CA . ALA A 1 182 ? 9.669 -17.407 -20.765 1.00 90.56 182 ALA A CA 1
ATOM 1476 C C . ALA A 1 182 ? 10.316 -18.571 -20.016 1.00 90.56 182 ALA A C 1
ATOM 1478 O O . ALA A 1 182 ? 9.701 -19.584 -19.685 1.00 90.56 182 ALA A O 1
ATOM 1479 N N . GLN A 1 183 ? 11.588 -18.395 -19.686 1.00 87.25 183 GLN A N 1
ATOM 1480 C CA . GLN A 1 183 ? 12.330 -19.344 -18.872 1.00 87.25 183 GLN A CA 1
ATOM 1481 C C . GLN A 1 183 ? 12.143 -18.983 -17.405 1.00 87.25 183 GLN A C 1
ATOM 1483 O O . GLN A 1 183 ? 12.974 -18.290 -16.823 1.00 87.25 183 GLN A O 1
ATOM 1488 N N . ALA A 1 184 ? 11.031 -19.435 -16.825 1.00 86.06 184 ALA A N 1
ATOM 1489 C CA . ALA A 1 184 ? 10.596 -19.052 -15.482 1.00 86.06 184 ALA A CA 1
ATOM 1490 C C . ALA A 1 184 ? 11.666 -19.264 -14.389 1.00 86.06 184 ALA A C 1
ATOM 1492 O O . ALA A 1 184 ? 11.744 -18.475 -13.456 1.00 86.06 184 ALA A O 1
ATOM 1493 N N . GLU A 1 185 ? 12.530 -20.275 -14.515 1.00 88.06 185 GLU A N 1
ATOM 1494 C CA . GLU A 1 185 ? 13.616 -20.542 -13.553 1.00 88.06 185 GLU A CA 1
ATOM 1495 C C . GLU A 1 185 ? 14.843 -19.629 -13.738 1.00 88.06 185 GLU A C 1
ATOM 1497 O O . GLU A 1 185 ? 15.722 -19.570 -12.882 1.00 88.06 185 GLU A O 1
ATOM 1502 N N . ARG A 1 186 ? 14.920 -18.907 -14.862 1.00 91.38 186 ARG A N 1
ATOM 1503 C CA . ARG A 1 186 ? 16.061 -18.075 -15.271 1.00 91.38 186 ARG A CA 1
ATOM 1504 C C . ARG A 1 186 ? 15.592 -16.686 -15.700 1.00 91.38 186 ARG A C 1
ATOM 1506 O O . ARG A 1 186 ? 15.923 -16.218 -16.786 1.00 91.38 186 ARG A O 1
ATOM 1513 N N . VAL A 1 187 ? 14.800 -16.026 -14.857 1.00 97.38 187 VAL A N 1
ATOM 1514 C CA . VAL A 1 187 ? 14.384 -14.633 -15.083 1.00 97.38 187 VAL A CA 1
ATOM 1515 C C . VAL A 1 187 ? 15.387 -13.679 -14.436 1.00 97.38 187 VAL A C 1
ATOM 1517 O O . VAL A 1 187 ? 15.521 -13.647 -13.213 1.00 97.38 187 VAL A O 1
ATOM 1520 N N . GLY A 1 188 ? 16.087 -12.896 -15.255 1.00 98.06 188 GLY A N 1
ATOM 1521 C CA . GLY A 1 188 ? 16.966 -11.810 -14.823 1.00 98.06 188 GLY A CA 1
ATOM 1522 C C . GLY A 1 188 ? 16.279 -10.448 -14.925 1.00 98.06 188 GLY A C 1
ATOM 1523 O O . GLY A 1 188 ? 15.498 -10.219 -15.847 1.00 98.06 188 GLY A O 1
ATOM 1524 N N . VAL A 1 189 ? 16.574 -9.526 -14.007 1.00 98.81 189 VAL A N 1
ATOM 1525 C CA . VAL A 1 189 ? 16.034 -8.152 -14.043 1.00 98.81 189 VAL A CA 1
ATOM 1526 C C . VAL A 1 189 ? 17.138 -7.102 -14.102 1.00 98.81 189 VAL A C 1
ATOM 1528 O O . VAL A 1 189 ? 18.178 -7.244 -13.455 1.00 98.81 189 VAL A O 1
ATOM 1531 N N . THR A 1 190 ? 16.934 -6.032 -14.872 1.00 98.81 190 THR A N 1
ATOM 1532 C CA . THR A 1 190 ? 17.948 -4.981 -15.026 1.00 98.81 190 THR A CA 1
ATOM 1533 C C . THR A 1 190 ? 17.376 -3.621 -15.427 1.00 98.81 190 THR A C 1
ATOM 1535 O O . THR A 1 190 ? 16.249 -3.517 -15.906 1.00 98.81 190 THR A O 1
ATOM 1538 N N . GLY A 1 191 ? 18.170 -2.570 -15.234 1.00 98.44 191 GLY A N 1
ATOM 1539 C CA . GLY A 1 191 ? 17.885 -1.212 -15.683 1.00 98.44 191 GLY A CA 1
ATOM 1540 C C . GLY A 1 191 ? 18.924 -0.217 -15.163 1.00 98.44 191 GLY A C 1
ATOM 1541 O O . GLY A 1 191 ? 19.778 -0.573 -14.345 1.00 98.44 191 GLY A O 1
ATOM 1542 N N . VAL A 1 192 ? 18.839 1.032 -15.631 1.00 97.44 192 VAL A N 1
ATOM 1543 C CA . VAL A 1 192 ? 19.658 2.166 -15.163 1.00 97.44 192 VAL A CA 1
ATOM 1544 C C . VAL A 1 192 ? 18.789 3.248 -14.528 1.00 97.44 192 VAL A C 1
ATOM 1546 O O . VAL A 1 192 ? 17.650 3.454 -14.952 1.00 97.44 192 VAL A O 1
ATOM 1549 N N . SER A 1 193 ? 19.315 3.971 -13.535 1.00 95.06 193 SER A N 1
ATOM 1550 C CA . SER A 1 193 ? 18.604 5.075 -12.873 1.00 95.06 193 SER A CA 1
ATOM 1551 C C . SER A 1 193 ? 17.324 4.565 -12.193 1.00 95.06 193 SER A C 1
ATOM 1553 O O . SER A 1 193 ? 17.379 3.565 -11.479 1.00 95.06 193 SER A O 1
ATOM 1555 N N . THR A 1 194 ? 16.157 5.170 -12.443 1.00 96.31 194 THR A N 1
ATOM 1556 C CA . THR A 1 194 ? 14.849 4.613 -12.043 1.00 96.31 194 THR A CA 1
ATOM 1557 C C . THR A 1 194 ? 14.720 3.133 -12.388 1.00 96.31 194 THR A C 1
ATOM 1559 O O . THR A 1 194 ? 14.302 2.354 -11.539 1.00 96.31 194 THR A O 1
ATOM 1562 N N . GLY A 1 195 ? 15.164 2.710 -13.574 1.00 97.81 195 GLY A N 1
ATOM 1563 C CA . GLY A 1 195 ? 15.147 1.307 -13.972 1.00 97.81 195 GLY A CA 1
ATOM 1564 C C . GLY A 1 195 ? 16.055 0.429 -13.109 1.00 97.81 195 GLY A C 1
ATOM 1565 O O . GLY A 1 195 ? 15.711 -0.711 -12.814 1.00 97.81 195 GLY A O 1
ATOM 1566 N N . GLY A 1 196 ? 17.186 0.965 -12.642 1.00 97.94 196 GLY A N 1
ATOM 1567 C CA . GLY A 1 196 ? 18.066 0.289 -11.688 1.00 97.94 196 GLY A CA 1
ATOM 1568 C C . GLY A 1 196 ? 17.382 0.099 -10.336 1.00 97.94 196 GLY A C 1
ATOM 1569 O O . GLY A 1 196 ? 17.388 -1.004 -9.789 1.00 97.94 196 GLY A O 1
ATOM 1570 N N . PHE A 1 197 ? 16.705 1.135 -9.834 1.00 97.62 197 PHE A N 1
ATOM 1571 C CA . PHE A 1 197 ? 15.936 1.025 -8.595 1.00 97.62 197 PHE A CA 1
ATOM 1572 C C . PHE A 1 197 ? 14.787 0.014 -8.716 1.00 97.62 197 PHE A C 1
ATOM 1574 O O . PHE A 1 197 ? 14.596 -0.819 -7.830 1.00 97.62 197 PHE A O 1
ATOM 1581 N N . LEU A 1 198 ? 14.057 0.032 -9.835 1.00 98.62 198 LEU A N 1
ATOM 1582 C CA . LEU A 1 198 ? 12.997 -0.937 -10.110 1.00 98.62 198 LEU A CA 1
ATOM 1583 C C . LEU A 1 198 ? 13.545 -2.363 -10.228 1.00 98.62 198 LEU A C 1
ATOM 1585 O O . LEU A 1 198 ? 12.915 -3.275 -9.707 1.00 98.62 198 LEU A O 1
ATOM 1589 N N . ALA A 1 199 ? 14.722 -2.565 -10.828 1.00 98.75 199 ALA A N 1
ATOM 1590 C CA . ALA A 1 199 ? 15.379 -3.871 -10.877 1.00 98.75 199 ALA A CA 1
ATOM 1591 C C . ALA A 1 199 ? 15.741 -4.387 -9.473 1.00 98.75 199 ALA A C 1
ATOM 1593 O O . ALA A 1 199 ? 15.484 -5.552 -9.162 1.00 98.75 199 ALA A O 1
ATOM 1594 N N . LEU A 1 200 ? 16.272 -3.516 -8.605 1.00 98.69 200 LEU A N 1
ATOM 1595 C CA . LEU A 1 200 ? 16.562 -3.853 -7.209 1.00 98.69 200 LEU A CA 1
ATOM 1596 C C . LEU A 1 200 ? 15.282 -4.257 -6.464 1.00 98.69 200 LEU A C 1
ATOM 1598 O O . LEU A 1 200 ? 15.239 -5.310 -5.830 1.00 98.69 200 LEU A O 1
ATOM 1602 N N . VAL A 1 201 ? 14.227 -3.443 -6.564 1.00 98.62 201 VAL A N 1
ATOM 1603 C CA . VAL A 1 201 ? 12.946 -3.704 -5.893 1.00 98.62 201 VAL A CA 1
ATOM 1604 C C . VAL A 1 201 ? 12.283 -4.964 -6.439 1.00 98.62 201 VAL A C 1
ATOM 1606 O O . VAL A 1 201 ? 11.838 -5.791 -5.647 1.00 98.62 201 VAL A O 1
ATOM 1609 N N . ALA A 1 202 ? 12.260 -5.150 -7.760 1.00 98.75 202 ALA A N 1
ATOM 1610 C CA . ALA A 1 202 ? 11.726 -6.337 -8.418 1.00 98.75 202 ALA A CA 1
ATOM 1611 C C . ALA A 1 202 ? 12.357 -7.607 -7.847 1.00 98.75 202 ALA A C 1
ATOM 1613 O O . ALA A 1 202 ? 11.646 -8.481 -7.359 1.00 98.75 202 ALA A O 1
ATOM 1614 N N . ALA A 1 203 ? 13.688 -7.677 -7.816 1.00 98.50 203 ALA A N 1
ATOM 1615 C CA . ALA A 1 203 ? 14.380 -8.819 -7.240 1.00 98.50 203 ALA A CA 1
ATOM 1616 C C . ALA A 1 203 ? 14.132 -8.955 -5.733 1.00 98.50 203 ALA A C 1
ATOM 1618 O O . ALA A 1 203 ? 13.946 -10.068 -5.247 1.00 98.50 203 ALA A O 1
ATOM 1619 N N . ALA A 1 204 ? 14.087 -7.854 -4.980 1.00 98.25 204 ALA A N 1
ATOM 1620 C CA . ALA A 1 204 ? 13.865 -7.888 -3.536 1.00 98.25 204 ALA A CA 1
ATOM 1621 C C . ALA A 1 204 ? 12.494 -8.479 -3.164 1.00 98.25 204 ALA A C 1
ATOM 1623 O O . ALA A 1 204 ? 12.413 -9.302 -2.246 1.00 98.25 204 ALA A O 1
ATOM 1624 N N . ILE A 1 205 ? 11.430 -8.088 -3.875 1.00 97.56 205 ILE A N 1
ATOM 1625 C CA . ILE A 1 205 ? 10.041 -8.424 -3.517 1.00 97.56 205 ILE A CA 1
ATOM 1626 C C . ILE A 1 205 ? 9.464 -9.620 -4.273 1.00 97.56 205 ILE A C 1
ATOM 1628 O O . ILE A 1 205 ? 8.454 -10.162 -3.828 1.00 97.56 205 ILE A O 1
ATOM 1632 N N . GLU A 1 206 ? 10.093 -10.044 -5.371 1.00 97.44 206 GLU A N 1
ATOM 1633 C CA . GLU A 1 206 ? 9.717 -11.230 -6.141 1.00 97.44 206 GLU A CA 1
ATOM 1634 C C . GLU A 1 206 ? 10.794 -12.322 -5.994 1.00 97.44 206 GLU A C 1
ATOM 1636 O O . GLU A 1 206 ? 11.839 -12.268 -6.653 1.00 97.44 206 GLU A O 1
ATOM 1641 N N . PRO A 1 207 ? 10.578 -13.329 -5.124 1.00 94.62 207 PRO A N 1
ATOM 1642 C CA . PRO A 1 207 ? 11.537 -14.412 -4.913 1.00 94.62 207 PRO A CA 1
ATOM 1643 C C . PRO A 1 207 ? 11.812 -15.260 -6.160 1.00 94.62 207 PRO A C 1
ATOM 1645 O O . PRO A 1 207 ? 12.875 -15.869 -6.229 1.00 94.62 207 PRO A O 1
ATOM 1648 N N . ARG A 1 208 ? 10.891 -15.293 -7.140 1.00 95.88 208 ARG A N 1
ATOM 1649 C CA . ARG A 1 208 ? 11.062 -16.049 -8.396 1.00 95.88 208 ARG A CA 1
ATOM 1650 C C . ARG A 1 208 ? 12.098 -15.435 -9.347 1.00 95.88 208 ARG A C 1
ATOM 1652 O O . ARG A 1 208 ? 12.576 -16.120 -10.243 1.00 95.88 208 ARG A O 1
ATOM 1659 N N . VAL A 1 209 ? 12.452 -14.156 -9.186 1.00 97.44 209 VAL A N 1
ATOM 1660 C CA . VAL A 1 209 ? 13.528 -13.528 -9.974 1.00 97.44 209 VAL A CA 1
ATOM 1661 C C . VAL A 1 209 ? 14.858 -14.195 -9.623 1.00 97.44 209 VAL A C 1
ATOM 1663 O O . VAL A 1 209 ? 15.235 -14.228 -8.456 1.00 97.44 209 VAL A O 1
ATOM 1666 N N . ALA A 1 210 ? 15.581 -14.703 -10.617 1.00 96.19 210 ALA A N 1
ATOM 1667 C CA . ALA A 1 210 ? 16.786 -15.500 -10.409 1.00 96.19 210 ALA A CA 1
ATOM 1668 C C . ALA A 1 210 ? 18.042 -14.645 -10.171 1.00 96.19 210 ALA A C 1
ATOM 1670 O O . ALA A 1 210 ? 18.895 -15.028 -9.376 1.00 96.19 210 ALA A O 1
ATOM 1671 N N . ALA A 1 211 ? 18.159 -13.487 -10.830 1.00 96.81 211 ALA A N 1
ATOM 1672 C CA . ALA A 1 211 ? 19.308 -12.589 -10.687 1.00 96.81 211 ALA A CA 1
ATOM 1673 C C . ALA A 1 211 ? 18.955 -11.132 -11.019 1.00 96.81 211 ALA A C 1
ATOM 1675 O O . ALA A 1 211 ? 18.021 -10.873 -11.782 1.00 96.81 211 ALA A O 1
ATOM 1676 N N . ALA A 1 212 ? 19.733 -10.181 -10.496 1.00 98.31 212 ALA A N 1
ATOM 1677 C CA . ALA A 1 212 ? 19.547 -8.757 -10.776 1.00 98.31 212 ALA A CA 1
ATOM 1678 C C . ALA A 1 212 ? 20.856 -8.027 -11.090 1.00 98.31 212 ALA A C 1
ATOM 1680 O O . ALA A 1 212 ? 21.851 -8.208 -10.391 1.00 98.31 212 ALA A O 1
ATOM 1681 N N . SER A 1 213 ? 20.816 -7.164 -12.108 1.00 98.38 213 SER A N 1
ATOM 1682 C CA . SER A 1 213 ? 21.901 -6.245 -12.472 1.00 98.38 213 SER A CA 1
ATOM 1683 C C . SER A 1 213 ? 21.400 -4.803 -12.386 1.00 98.38 213 SER A C 1
ATOM 1685 O O . SER A 1 213 ? 20.600 -4.369 -13.219 1.00 98.38 213 SER A O 1
ATOM 1687 N N . VAL A 1 214 ? 21.837 -4.070 -11.365 1.00 98.56 214 VAL A N 1
ATOM 1688 C CA . VAL A 1 214 ? 21.338 -2.746 -10.966 1.00 98.56 214 VAL A CA 1
ATOM 1689 C C . VAL A 1 214 ? 22.351 -1.670 -11.354 1.00 98.56 214 VAL A C 1
ATOM 1691 O O . VAL A 1 214 ? 23.470 -1.665 -10.845 1.00 98.56 214 VAL A O 1
ATOM 1694 N N . HIS A 1 215 ? 21.973 -0.743 -12.240 1.00 97.94 215 HIS A N 1
ATOM 1695 C CA . HIS A 1 215 ? 22.892 0.283 -12.746 1.00 97.94 215 HIS A CA 1
ATOM 1696 C C . HIS A 1 215 ? 22.478 1.691 -12.310 1.00 97.94 215 HIS A C 1
ATOM 1698 O O . HIS A 1 215 ? 21.298 2.043 -12.352 1.00 97.94 215 HIS A O 1
ATOM 1704 N N . GLY A 1 216 ? 23.447 2.521 -11.922 1.00 93.62 216 GLY A N 1
ATOM 1705 C CA . GLY A 1 216 ? 23.234 3.947 -11.648 1.00 93.62 216 GLY A CA 1
ATOM 1706 C C . GLY A 1 216 ? 22.164 4.238 -10.586 1.00 93.62 216 GLY A C 1
ATOM 1707 O O . GLY A 1 216 ? 21.458 5.234 -10.696 1.00 93.62 216 GLY A O 1
ATOM 1708 N N . PHE A 1 217 ? 21.970 3.344 -9.610 1.00 93.50 217 PHE A N 1
ATOM 1709 C CA . PHE A 1 217 ? 21.046 3.544 -8.485 1.00 93.50 217 PHE A CA 1
ATOM 1710 C C . PHE A 1 217 ? 21.408 2.613 -7.314 1.00 93.50 217 PHE A C 1
ATOM 1712 O O . PHE A 1 217 ? 20.685 1.671 -6.990 1.00 93.50 217 PHE A O 1
ATOM 1719 N N . TRP A 1 218 ? 22.580 2.830 -6.712 1.00 94.00 218 TRP A N 1
ATOM 1720 C CA . TRP A 1 218 ? 23.086 2.015 -5.603 1.00 94.00 218 TRP A CA 1
ATOM 1721 C C . TRP A 1 218 ? 23.825 2.864 -4.559 1.00 94.00 218 TRP A C 1
ATOM 1723 O O . TRP A 1 218 ? 24.410 3.882 -4.913 1.00 94.00 218 TRP A O 1
ATOM 1733 N N . GLY A 1 219 ? 23.774 2.458 -3.285 1.00 89.56 219 GLY A N 1
ATOM 1734 C CA . GLY A 1 219 ? 24.254 3.227 -2.130 1.00 89.56 219 GLY A CA 1
ATOM 1735 C C . GLY A 1 219 ? 23.189 3.257 -1.035 1.00 89.56 219 GLY A C 1
ATOM 1736 O O . GLY A 1 219 ? 22.628 2.214 -0.708 1.00 89.56 219 GLY A O 1
ATOM 1737 N N . THR A 1 220 ? 22.854 4.442 -0.521 1.00 88.31 220 THR A N 1
ATOM 1738 C CA . THR A 1 220 ? 21.700 4.653 0.372 1.00 88.31 220 THR A CA 1
ATOM 1739 C C . THR A 1 220 ? 20.811 5.792 -0.108 1.00 88.31 220 THR A C 1
ATOM 1741 O O . THR A 1 220 ? 21.276 6.786 -0.662 1.00 88.31 220 THR A O 1
ATOM 1744 N N . MET A 1 221 ? 19.513 5.700 0.167 1.00 86.75 221 MET A N 1
ATOM 1745 C CA . MET A 1 221 ? 18.560 6.784 -0.062 1.00 86.75 221 MET A CA 1
ATOM 1746 C C . MET A 1 221 ? 18.901 8.023 0.776 1.00 86.75 221 MET A C 1
ATOM 1748 O O . MET A 1 221 ? 18.621 9.142 0.350 1.00 86.75 221 MET A O 1
ATOM 1752 N N . ARG A 1 222 ? 19.534 7.843 1.944 1.00 80.62 222 ARG A N 1
ATOM 1753 C CA . ARG A 1 222 ? 20.055 8.932 2.783 1.00 80.62 222 ARG A CA 1
ATOM 1754 C C . ARG A 1 222 ? 21.104 9.759 2.046 1.00 80.62 222 ARG A C 1
ATOM 1756 O O . ARG A 1 222 ? 20.916 10.961 1.870 1.00 80.62 222 ARG A O 1
ATOM 1763 N N . GLU A 1 223 ? 22.176 9.118 1.593 1.00 80.75 223 GLU A N 1
ATOM 1764 C CA . GLU A 1 223 ? 23.272 9.797 0.894 1.00 80.75 223 GLU A CA 1
ATOM 1765 C C . GLU A 1 223 ? 22.775 10.411 -0.422 1.00 80.75 223 GLU A C 1
ATOM 1767 O O . GLU A 1 223 ? 23.085 11.559 -0.732 1.00 80.75 223 GLU A O 1
ATOM 1772 N N . LEU A 1 224 ? 21.958 9.666 -1.173 1.00 81.19 224 LEU A N 1
ATOM 1773 C CA . LEU A 1 224 ? 21.497 10.082 -2.496 1.00 81.19 224 LEU A CA 1
ATOM 1774 C C . LEU A 1 224 ? 20.454 11.211 -2.441 1.00 81.19 224 LEU A C 1
ATOM 1776 O O . LEU A 1 224 ? 20.502 12.115 -3.263 1.00 81.19 224 LEU A O 1
ATOM 1780 N N . PHE A 1 225 ? 19.508 11.204 -1.495 1.00 80.19 225 PHE A N 1
ATOM 1781 C CA . PHE A 1 225 ? 18.360 12.128 -1.533 1.00 80.19 225 PHE A CA 1
ATOM 1782 C C . PHE A 1 225 ? 18.264 13.107 -0.358 1.00 80.19 225 PHE A C 1
ATOM 1784 O O . PHE A 1 225 ? 17.514 14.080 -0.464 1.00 80.19 225 PHE A O 1
ATOM 1791 N N . ILE A 1 226 ? 18.996 12.896 0.741 1.00 75.62 226 ILE A N 1
ATOM 1792 C CA . ILE A 1 226 ? 19.028 13.837 1.876 1.00 75.62 226 ILE A CA 1
ATOM 1793 C C . ILE A 1 226 ? 20.291 14.693 1.808 1.00 75.62 226 ILE A C 1
ATOM 1795 O O . ILE A 1 226 ? 20.195 15.925 1.785 1.00 75.62 226 ILE A O 1
ATOM 1799 N N . GLU A 1 227 ? 21.458 14.052 1.733 1.00 72.62 227 GLU A N 1
ATOM 1800 C CA . GLU A 1 227 ? 22.744 14.753 1.663 1.00 72.62 227 GLU A CA 1
ATOM 1801 C C . GLU A 1 227 ? 22.934 15.431 0.299 1.00 72.62 227 GLU A C 1
ATOM 1803 O O . GLU A 1 227 ? 23.245 16.621 0.249 1.00 72.62 227 GLU A O 1
ATOM 1808 N N . ASP A 1 228 ? 22.654 14.724 -0.805 1.00 72.94 228 ASP A N 1
ATOM 1809 C CA . ASP A 1 228 ? 22.852 15.218 -2.179 1.00 72.94 228 ASP A CA 1
ATOM 1810 C C . ASP A 1 228 ? 21.540 15.576 -2.915 1.00 72.94 228 ASP A C 1
ATOM 1812 O O . ASP A 1 228 ? 21.326 15.310 -4.101 1.00 72.94 228 ASP A O 1
ATOM 1816 N N . ARG A 1 229 ? 20.621 16.227 -2.191 1.00 68.62 229 ARG A N 1
ATOM 1817 C CA . ARG A 1 229 ? 19.235 16.503 -2.629 1.00 6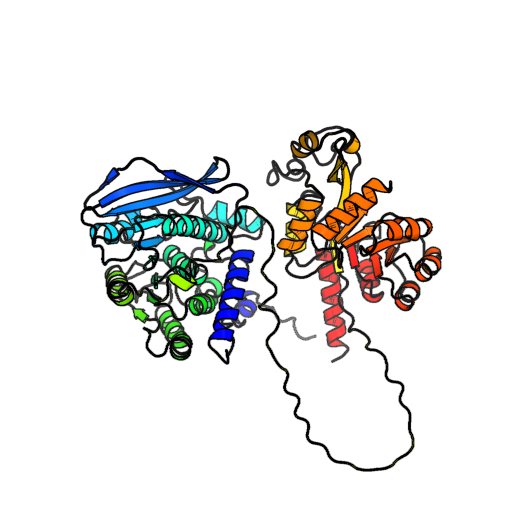8.62 229 ARG A CA 1
ATOM 1818 C C . ARG A 1 229 ? 19.073 17.298 -3.935 1.00 68.62 229 ARG A C 1
ATOM 1820 O O . ARG A 1 229 ? 17.972 17.348 -4.475 1.00 68.62 229 ARG A O 1
ATOM 1827 N N . ALA A 1 230 ? 20.122 17.965 -4.417 1.00 68.81 230 ALA A N 1
ATOM 1828 C CA . ALA A 1 230 ? 20.068 18.808 -5.614 1.00 68.81 230 ALA A CA 1
ATOM 1829 C C . ALA A 1 230 ? 20.407 18.053 -6.912 1.00 68.81 230 ALA A C 1
ATOM 1831 O O . ALA A 1 230 ? 20.215 18.599 -7.998 1.00 68.81 230 ALA A O 1
ATOM 1832 N N . ARG A 1 231 ? 20.923 16.818 -6.826 1.00 75.50 231 ARG A N 1
ATOM 1833 C CA . ARG A 1 231 ? 21.428 16.081 -7.998 1.00 75.50 231 ARG A CA 1
ATOM 1834 C C . ARG A 1 231 ? 20.462 15.056 -8.577 1.00 75.50 231 ARG A C 1
ATOM 1836 O O . ARG A 1 231 ? 20.689 14.590 -9.696 1.00 75.50 231 ARG A O 1
ATOM 1843 N N . HIS A 1 232 ? 19.388 14.741 -7.858 1.00 82.88 232 HIS A N 1
ATOM 1844 C CA . HIS A 1 232 ? 18.431 13.703 -8.229 1.00 82.88 232 HIS A CA 1
ATOM 1845 C C . HIS A 1 232 ? 17.005 14.254 -8.328 1.00 82.88 232 HIS A C 1
ATOM 1847 O O . HIS A 1 232 ? 16.641 15.221 -7.659 1.00 82.88 232 HIS A O 1
ATOM 1853 N N . CYS A 1 233 ? 16.178 13.629 -9.170 1.00 84.44 233 CYS A N 1
ATOM 1854 C CA . CYS A 1 233 ? 14.773 14.009 -9.294 1.00 84.44 233 CYS A CA 1
ATOM 1855 C C . CYS A 1 233 ? 14.029 13.769 -7.970 1.00 84.44 233 CYS A C 1
ATOM 1857 O O . CYS A 1 233 ? 14.179 12.719 -7.339 1.00 84.44 233 CYS A O 1
ATOM 1859 N N . ARG A 1 234 ? 13.177 14.719 -7.570 1.00 86.19 234 ARG A N 1
ATOM 1860 C CA . ARG A 1 234 ? 12.429 14.661 -6.302 1.00 86.19 234 ARG A CA 1
ATOM 1861 C C . ARG A 1 234 ? 11.442 13.493 -6.240 1.00 86.19 234 ARG A C 1
ATOM 1863 O O . ARG A 1 234 ? 11.128 13.049 -5.138 1.00 86.19 234 ARG A O 1
ATOM 1870 N N . CYS A 1 235 ? 11.013 12.948 -7.383 1.00 87.19 235 CYS A N 1
ATOM 1871 C CA . CYS A 1 235 ? 10.173 11.747 -7.421 1.00 87.19 235 CYS A CA 1
ATOM 1872 C C . CYS A 1 235 ? 10.859 10.540 -6.748 1.00 87.19 235 CYS A C 1
ATOM 1874 O O . CYS A 1 235 ? 10.181 9.677 -6.198 1.00 87.19 235 CYS A O 1
ATOM 1876 N N . GLY A 1 236 ? 12.201 10.501 -6.726 1.00 85.31 236 GLY A N 1
ATOM 1877 C CA . GLY A 1 236 ? 12.991 9.463 -6.058 1.00 85.31 236 GLY A CA 1
ATOM 1878 C C . GLY A 1 236 ? 12.828 9.441 -4.539 1.00 85.31 236 GLY A C 1
ATOM 1879 O O . GLY A 1 236 ? 13.079 8.414 -3.918 1.00 85.31 236 GLY A O 1
ATOM 1880 N N . ALA A 1 237 ? 12.335 10.520 -3.924 1.00 85.62 237 ALA A N 1
ATOM 1881 C CA . ALA A 1 237 ? 12.032 10.558 -2.498 1.00 85.62 237 ALA A CA 1
ATOM 1882 C C . ALA A 1 237 ? 10.726 9.797 -2.186 1.00 85.62 237 ALA A C 1
ATOM 1884 O O . ALA A 1 237 ? 9.654 10.394 -2.039 1.00 85.62 237 ALA A O 1
ATOM 1885 N N . VAL A 1 238 ? 10.811 8.467 -2.102 1.00 90.06 238 VAL A N 1
ATOM 1886 C CA . VAL A 1 238 ? 9.677 7.580 -1.794 1.00 90.06 238 VAL A CA 1
ATOM 1887 C C . VAL A 1 238 ? 9.213 7.774 -0.346 1.00 90.06 238 VAL A C 1
ATOM 1889 O O . VAL A 1 238 ? 9.975 7.578 0.603 1.00 90.06 238 VAL A O 1
ATOM 1892 N N . THR A 1 239 ? 7.942 8.141 -0.173 1.00 84.50 239 THR A N 1
ATOM 1893 C CA . THR A 1 239 ? 7.325 8.421 1.131 1.00 84.50 239 THR A CA 1
ATOM 1894 C C . THR A 1 239 ? 7.446 7.221 2.076 1.00 84.50 239 THR A C 1
ATOM 1896 O O . THR A 1 239 ? 6.974 6.133 1.766 1.00 84.50 239 THR A O 1
ATOM 1899 N N . GLY A 1 240 ? 8.076 7.413 3.241 1.00 85.62 240 GLY A N 1
ATOM 1900 C CA . GLY A 1 240 ? 8.151 6.403 4.307 1.00 85.62 240 GLY A CA 1
ATOM 1901 C C . GLY A 1 240 ? 9.101 5.221 4.065 1.00 85.62 240 GLY A C 1
ATOM 1902 O O . GLY A 1 240 ? 9.067 4.277 4.855 1.00 85.62 240 GLY A O 1
ATOM 1903 N N . LEU A 1 241 ? 9.925 5.251 3.008 1.00 88.62 241 LEU A N 1
ATOM 1904 C CA . LEU A 1 241 ? 10.825 4.149 2.631 1.00 88.62 241 LEU A CA 1
ATOM 1905 C C . LEU A 1 241 ? 12.041 4.017 3.567 1.00 88.62 241 LEU A C 1
ATOM 1907 O O . LEU A 1 241 ? 12.327 2.931 4.069 1.00 88.62 241 LEU A O 1
ATOM 1911 N N . LEU A 1 242 ? 12.734 5.134 3.817 1.00 84.62 242 LEU A N 1
ATOM 1912 C CA . LEU A 1 242 ? 14.044 5.180 4.480 1.00 84.62 242 LEU A CA 1
ATOM 1913 C C . LEU A 1 242 ? 14.127 4.491 5.859 1.00 84.62 242 LEU A C 1
ATOM 1915 O O . LEU A 1 242 ? 15.151 3.860 6.109 1.00 84.62 242 LEU A O 1
ATOM 1919 N N . PRO A 1 243 ? 13.112 4.564 6.748 1.00 81.75 243 PRO A N 1
ATOM 1920 C CA . PRO A 1 243 ? 13.222 3.977 8.085 1.00 81.75 243 PRO A CA 1
ATOM 1921 C C . PRO A 1 243 ? 13.452 2.462 8.105 1.00 81.75 243 PRO A C 1
ATOM 1923 O O . PRO A 1 243 ? 14.026 1.953 9.057 1.00 81.75 243 PRO A O 1
ATOM 1926 N N . GLU A 1 244 ? 12.991 1.730 7.086 1.00 83.62 244 GLU A N 1
ATOM 1927 C CA . GLU A 1 244 ? 13.010 0.258 7.110 1.00 83.62 244 GLU A CA 1
ATOM 1928 C C . GLU A 1 244 ? 13.471 -0.395 5.807 1.00 83.62 244 GLU A C 1
ATOM 1930 O O . GLU A 1 244 ? 13.842 -1.565 5.818 1.00 83.62 244 GLU A O 1
ATOM 1935 N N . PHE A 1 245 ? 13.444 0.324 4.686 1.00 91.81 245 PHE A N 1
ATOM 1936 C CA . PHE A 1 245 ? 13.678 -0.232 3.353 1.00 91.81 245 PHE A CA 1
ATOM 1937 C C . PHE A 1 245 ? 14.642 0.628 2.539 1.00 91.81 245 PHE A C 1
ATOM 1939 O O . PHE A 1 245 ? 14.456 0.826 1.338 1.00 91.81 245 PHE A O 1
ATOM 1946 N N . ASP A 1 246 ? 15.686 1.136 3.193 1.00 91.50 246 ASP A N 1
ATOM 1947 C CA . ASP A 1 246 ? 16.824 1.702 2.475 1.00 91.50 246 ASP A CA 1
ATOM 1948 C C . ASP A 1 246 ? 17.440 0.659 1.512 1.00 91.50 246 ASP A C 1
ATOM 1950 O O . ASP A 1 246 ? 17.235 -0.553 1.662 1.00 91.50 246 ASP A O 1
ATOM 1954 N N . LEU A 1 247 ? 18.190 1.113 0.504 1.00 93.88 247 LEU A N 1
ATOM 1955 C CA . LEU A 1 247 ? 18.684 0.260 -0.584 1.00 93.88 247 LEU A CA 1
ATOM 1956 C C . LEU A 1 247 ? 19.503 -0.945 -0.085 1.00 93.88 247 LEU A C 1
ATOM 1958 O O . LEU A 1 247 ? 19.273 -2.046 -0.593 1.00 93.88 247 LEU A O 1
ATOM 1962 N N . PRO A 1 248 ? 20.380 -0.820 0.935 1.00 92.88 248 PRO A N 1
ATOM 1963 C CA . PRO A 1 248 ? 21.093 -1.971 1.483 1.00 92.88 248 PRO A CA 1
ATOM 1964 C C . PRO A 1 248 ? 20.163 -3.024 2.093 1.00 92.88 248 PRO A C 1
ATOM 1966 O O . PRO A 1 248 ? 20.383 -4.222 1.904 1.00 92.88 248 PRO A O 1
ATOM 1969 N N . THR A 1 249 ? 19.080 -2.605 2.755 1.00 93.38 249 THR A N 1
ATOM 1970 C CA . THR A 1 249 ? 18.069 -3.529 3.286 1.00 93.38 249 THR A CA 1
ATOM 1971 C C . THR A 1 249 ? 17.339 -4.248 2.152 1.00 93.38 249 THR A C 1
ATOM 1973 O O . THR A 1 249 ? 17.169 -5.464 2.215 1.00 93.38 249 THR A O 1
ATOM 1976 N N . LEU A 1 250 ? 16.968 -3.538 1.079 1.00 96.12 250 LEU A N 1
ATOM 1977 C CA . LEU A 1 250 ? 16.358 -4.152 -0.108 1.00 96.12 250 LEU A CA 1
ATOM 1978 C C . LEU A 1 250 ? 17.291 -5.167 -0.775 1.00 96.12 250 LEU A C 1
ATOM 1980 O O . LEU A 1 250 ? 16.852 -6.260 -1.125 1.00 96.12 250 LEU A O 1
ATOM 1984 N N . ALA A 1 251 ? 18.582 -4.857 -0.890 1.00 96.19 251 ALA A N 1
ATOM 1985 C CA . ALA A 1 251 ? 19.564 -5.803 -1.405 1.00 96.19 251 ALA A CA 1
ATOM 1986 C C . ALA A 1 251 ? 19.694 -7.043 -0.510 1.00 96.19 251 ALA A C 1
ATOM 1988 O O . ALA A 1 251 ? 19.736 -8.157 -1.021 1.00 96.19 251 ALA A O 1
ATOM 1989 N N . ALA A 1 252 ? 19.668 -6.900 0.817 1.00 93.88 252 ALA A N 1
ATOM 1990 C CA . ALA A 1 252 ? 19.682 -8.046 1.730 1.00 93.88 252 ALA A CA 1
ATOM 1991 C C . ALA A 1 252 ? 18.465 -8.985 1.547 1.00 93.88 252 ALA A C 1
ATOM 1993 O O . ALA A 1 252 ? 18.573 -10.193 1.774 1.00 93.88 252 ALA A O 1
ATOM 1994 N N . LEU A 1 253 ? 17.323 -8.483 1.056 1.00 96.00 253 LEU A N 1
ATOM 1995 C CA . LEU A 1 253 ? 16.174 -9.318 0.666 1.00 96.00 253 LEU A CA 1
ATOM 1996 C C . LEU A 1 253 ? 16.422 -10.143 -0.608 1.00 96.00 253 LEU A C 1
ATOM 1998 O O . LEU A 1 253 ? 15.642 -11.043 -0.919 1.00 96.00 253 LEU A O 1
ATOM 2002 N N . ILE A 1 254 ? 17.481 -9.867 -1.367 1.00 96.25 254 ILE A N 1
ATOM 2003 C CA . ILE A 1 254 ? 17.833 -10.625 -2.575 1.00 96.25 254 ILE A CA 1
ATOM 2004 C C . ILE A 1 254 ? 18.668 -11.857 -2.225 1.00 96.25 254 ILE A C 1
ATOM 2006 O O . ILE A 1 254 ? 18.548 -12.881 -2.902 1.00 96.25 254 ILE A O 1
ATOM 2010 N N . ALA A 1 255 ? 19.440 -11.789 -1.139 1.00 92.94 255 ALA A N 1
ATOM 2011 C CA . ALA A 1 255 ? 20.340 -12.853 -0.721 1.00 92.94 255 ALA A CA 1
ATOM 2012 C C . ALA A 1 255 ? 19.635 -14.222 -0.618 1.00 92.94 255 ALA A C 1
ATOM 2014 O O . ALA A 1 255 ? 18.488 -14.282 -0.167 1.00 92.94 255 ALA A O 1
ATOM 2015 N N . PRO A 1 256 ? 20.297 -15.324 -1.010 1.00 92.38 256 PRO A N 1
ATOM 2016 C CA . PRO A 1 256 ? 21.655 -15.406 -1.559 1.00 92.38 256 PRO A CA 1
ATOM 2017 C C . PRO A 1 256 ? 21.724 -15.314 -3.099 1.00 92.38 256 PRO A C 1
ATOM 2019 O O . PRO A 1 256 ? 22.723 -15.720 -3.690 1.00 92.38 256 PRO A O 1
ATOM 2022 N N . ARG A 1 257 ? 20.684 -14.816 -3.782 1.00 94.38 257 ARG A N 1
ATOM 2023 C CA . ARG A 1 257 ? 20.645 -14.812 -5.255 1.00 94.38 257 ARG A CA 1
ATOM 2024 C C . ARG A 1 257 ? 21.730 -13.909 -5.865 1.00 94.38 257 ARG A C 1
ATOM 2026 O O . ARG A 1 257 ? 22.092 -12.910 -5.235 1.00 94.38 257 ARG A O 1
ATOM 2033 N N . PRO A 1 258 ? 22.240 -14.221 -7.072 1.00 95.81 258 PRO A N 1
ATOM 2034 C CA . PRO A 1 258 ? 23.218 -13.384 -7.761 1.00 95.81 258 PRO A CA 1
ATOM 2035 C C . PRO A 1 258 ? 22.753 -11.931 -7.907 1.00 95.81 258 PRO A C 1
ATOM 2037 O O . PRO A 1 258 ? 21.637 -11.656 -8.360 1.00 95.81 258 PRO A O 1
ATOM 2040 N N . LEU A 1 259 ? 23.636 -11.001 -7.548 1.00 97.50 259 LEU A N 1
ATOM 2041 C CA . LEU A 1 259 ? 23.366 -9.569 -7.554 1.00 97.50 259 LEU A CA 1
ATOM 2042 C C . LEU A 1 259 ? 24.591 -8.807 -8.059 1.00 97.50 259 LEU A C 1
ATOM 2044 O O . LEU A 1 259 ? 25.705 -9.019 -7.582 1.00 97.50 259 LEU A O 1
ATOM 2048 N N . HIS A 1 260 ? 24.377 -7.916 -9.014 1.00 98.19 260 HIS A N 1
ATOM 2049 C CA . HIS A 1 260 ? 25.410 -7.064 -9.580 1.00 98.19 260 HIS A CA 1
ATOM 2050 C C . HIS A 1 260 ? 24.991 -5.598 -9.510 1.00 98.19 260 HIS A C 1
ATOM 2052 O O . HIS A 1 260 ? 23.845 -5.252 -9.798 1.00 98.19 260 HIS A O 1
ATOM 2058 N N . PHE A 1 261 ? 25.941 -4.748 -9.137 1.00 98.25 261 PHE A N 1
ATOM 2059 C CA . PHE A 1 261 ? 25.812 -3.302 -9.099 1.00 98.25 261 PHE A CA 1
ATOM 2060 C C . PHE A 1 261 ? 26.822 -2.669 -10.048 1.00 98.25 261 PHE A C 1
ATOM 2062 O O . PHE A 1 261 ? 27.993 -3.031 -10.035 1.00 98.25 261 PHE A O 1
ATOM 2069 N N . CYS A 1 262 ? 26.395 -1.680 -10.823 1.00 97.62 262 CYS A N 1
ATOM 2070 C CA . CYS A 1 262 ? 27.287 -0.939 -11.706 1.00 97.62 262 CYS A CA 1
ATOM 2071 C C . CYS A 1 262 ? 27.024 0.561 -11.598 1.00 97.62 262 CYS A C 1
ATOM 2073 O O . CYS A 1 262 ? 25.942 1.045 -11.939 1.00 97.62 262 CYS A O 1
ATOM 2075 N N . THR A 1 263 ? 28.041 1.311 -11.187 1.00 95.19 263 THR A N 1
ATOM 2076 C CA . THR A 1 263 ? 27.990 2.776 -11.127 1.00 95.19 263 THR A CA 1
ATOM 2077 C C . THR A 1 263 ? 29.271 3.329 -11.735 1.00 95.19 263 THR A C 1
ATOM 2079 O O . THR A 1 263 ? 30.356 3.098 -11.202 1.00 95.19 263 THR A O 1
ATOM 2082 N N . ALA A 1 264 ? 29.157 4.042 -12.858 1.00 93.56 264 ALA A N 1
ATOM 2083 C CA . ALA A 1 264 ? 30.314 4.573 -13.575 1.00 93.56 264 ALA A CA 1
ATOM 2084 C C . ALA A 1 264 ? 31.095 5.596 -12.731 1.00 93.56 264 ALA A C 1
ATOM 2086 O O . ALA A 1 264 ? 30.535 6.251 -11.850 1.00 93.56 264 ALA A O 1
ATOM 2087 N N . GLN A 1 265 ? 32.387 5.764 -13.011 1.00 92.75 265 GLN A N 1
ATOM 2088 C CA . GLN A 1 265 ? 33.281 6.609 -12.204 1.00 92.75 265 GLN A CA 1
ATOM 2089 C C . GLN A 1 265 ? 32.855 8.085 -12.151 1.00 92.75 265 GLN A C 1
ATOM 2091 O O . GLN A 1 265 ? 33.020 8.738 -11.121 1.00 92.75 265 GLN A O 1
ATOM 2096 N N . GLY A 1 266 ? 32.297 8.607 -13.247 1.00 89.62 266 GLY A N 1
ATOM 2097 C CA . GLY A 1 266 ? 31.763 9.967 -13.357 1.00 89.62 266 GLY A CA 1
ATOM 2098 C C . GLY A 1 266 ? 30.257 10.068 -13.095 1.00 89.62 266 GLY A C 1
ATOM 2099 O O . GLY A 1 266 ? 29.645 11.085 -13.428 1.00 89.62 266 GLY A O 1
ATOM 2100 N N . ASP A 1 267 ? 29.629 9.018 -12.562 1.00 89.94 267 ASP A N 1
ATOM 2101 C CA . ASP A 1 267 ? 28.209 9.030 -12.222 1.00 89.94 267 ASP A CA 1
ATOM 2102 C C . ASP A 1 267 ? 27.944 9.915 -10.988 1.00 89.94 267 ASP A C 1
ATOM 2104 O O . ASP A 1 267 ? 28.735 9.995 -10.047 1.00 89.94 267 ASP A O 1
ATOM 2108 N N . ARG A 1 268 ? 26.780 10.566 -10.976 1.00 83.81 268 ARG A N 1
ATOM 2109 C CA . ARG A 1 268 ? 26.291 11.375 -9.854 1.00 83.81 268 ARG A CA 1
ATOM 2110 C C . ARG A 1 268 ? 25.852 10.510 -8.667 1.00 83.81 268 ARG A C 1
ATOM 2112 O O . ARG A 1 268 ? 25.724 11.028 -7.568 1.00 83.81 268 ARG A O 1
ATOM 2119 N N . PHE A 1 269 ? 25.679 9.201 -8.863 1.00 84.56 269 PHE A N 1
ATOM 2120 C CA . PHE A 1 269 ? 25.300 8.222 -7.836 1.00 84.56 269 PHE A CA 1
ATOM 2121 C C . PHE A 1 269 ? 26.484 7.674 -7.009 1.00 84.56 269 PHE A C 1
ATOM 2123 O O . PHE A 1 269 ? 26.502 6.496 -6.665 1.00 84.56 269 PHE A O 1
ATOM 2130 N N . ARG A 1 270 ? 27.473 8.521 -6.682 1.00 86.19 270 ARG A N 1
ATOM 2131 C CA . ARG A 1 270 ? 28.508 8.258 -5.654 1.00 86.19 270 ARG A CA 1
ATOM 2132 C C . ARG A 1 270 ? 29.142 6.843 -5.732 1.00 86.19 270 ARG A C 1
ATOM 2134 O O . ARG A 1 270 ? 28.956 6.016 -4.838 1.00 86.19 270 ARG A O 1
ATOM 2141 N N . PRO A 1 271 ? 29.905 6.527 -6.801 1.00 90.69 271 PRO A N 1
ATOM 2142 C CA . PRO A 1 271 ? 30.423 5.175 -7.054 1.00 90.69 271 PRO A CA 1
ATOM 2143 C C . PRO A 1 271 ? 31.323 4.615 -5.940 1.00 90.69 271 PRO A C 1
ATOM 2145 O O . PRO A 1 271 ? 31.348 3.404 -5.728 1.00 90.69 271 PRO A O 1
ATOM 2148 N N . LYS A 1 272 ? 32.050 5.466 -5.204 1.00 89.56 272 LYS A N 1
ATOM 2149 C CA . LYS A 1 272 ? 32.919 5.020 -4.101 1.00 89.56 272 LYS A CA 1
ATOM 2150 C C . LYS A 1 272 ? 32.096 4.475 -2.935 1.00 89.56 272 LYS A C 1
ATOM 2152 O O . LYS A 1 272 ? 32.403 3.416 -2.398 1.00 89.56 272 LYS A O 1
ATOM 2157 N N . GLU A 1 273 ? 31.039 5.181 -2.570 1.00 88.56 273 GLU A N 1
ATOM 2158 C CA . GLU A 1 273 ? 30.096 4.814 -1.521 1.00 88.56 273 GLU A CA 1
ATOM 2159 C C . GLU A 1 273 ? 29.305 3.566 -1.929 1.00 88.56 273 GLU A C 1
ATOM 2161 O O . GLU A 1 273 ? 29.181 2.623 -1.148 1.00 88.56 273 GLU A O 1
ATOM 2166 N N . ALA A 1 274 ? 28.868 3.494 -3.189 1.00 91.56 274 ALA A N 1
ATOM 2167 C CA . ALA A 1 274 ? 28.233 2.308 -3.760 1.00 91.56 274 ALA A CA 1
ATOM 2168 C C . ALA A 1 274 ? 29.135 1.053 -3.657 1.00 91.56 274 ALA A C 1
ATOM 2170 O O . ALA A 1 274 ? 28.672 -0.029 -3.274 1.00 91.56 274 ALA A O 1
ATOM 2171 N N . ALA A 1 275 ? 30.441 1.188 -3.919 1.00 93.88 275 ALA A N 1
ATOM 2172 C CA . ALA A 1 275 ? 31.408 0.104 -3.734 1.00 93.88 275 ALA A CA 1
ATOM 2173 C C . ALA A 1 275 ? 31.514 -0.330 -2.260 1.00 93.88 275 ALA A C 1
ATOM 2175 O O . ALA A 1 275 ? 31.444 -1.521 -1.953 1.00 93.88 275 ALA A O 1
ATOM 2176 N N . GLN A 1 276 ? 31.617 0.631 -1.335 1.00 91.50 276 GLN A N 1
ATOM 2177 C CA . GLN A 1 276 ? 31.697 0.361 0.107 1.00 91.50 276 GLN A CA 1
ATOM 2178 C C . GLN A 1 276 ? 30.454 -0.370 0.628 1.00 91.50 276 GLN A C 1
ATOM 2180 O O . GLN A 1 276 ? 30.573 -1.341 1.378 1.00 91.50 276 GLN A O 1
ATOM 2185 N N . TRP A 1 277 ? 29.261 0.055 0.210 1.00 91.19 277 TRP A N 1
ATOM 2186 C CA . TRP A 1 277 ? 28.011 -0.617 0.564 1.00 91.19 277 TRP A CA 1
ATOM 2187 C C . TRP A 1 277 ? 27.932 -2.036 0.003 1.00 91.19 277 TRP A C 1
ATOM 2189 O O . TRP A 1 277 ? 27.437 -2.932 0.686 1.00 91.19 277 TRP A O 1
ATOM 2199 N N . THR A 1 278 ? 28.486 -2.278 -1.186 1.00 94.00 278 THR A N 1
ATOM 2200 C CA . THR A 1 278 ? 28.569 -3.636 -1.745 1.00 94.00 278 THR A CA 1
ATOM 2201 C C . THR A 1 278 ? 29.437 -4.549 -0.877 1.00 94.00 278 THR A C 1
ATOM 2203 O O . THR A 1 278 ? 29.022 -5.662 -0.552 1.00 94.00 278 THR A O 1
ATOM 2206 N N . GLU A 1 279 ? 30.602 -4.075 -0.425 1.00 92.62 279 GLU A N 1
ATOM 2207 C CA . GLU A 1 279 ? 31.467 -4.845 0.479 1.00 92.62 279 GLU A CA 1
ATOM 2208 C C . GLU A 1 279 ? 30.782 -5.164 1.816 1.00 92.62 279 GLU A C 1
ATOM 2210 O O . GLU A 1 279 ? 30.909 -6.281 2.324 1.00 92.62 279 GLU A O 1
ATOM 2215 N N . ARG A 1 280 ? 29.975 -4.235 2.348 1.00 90.12 280 ARG A N 1
ATOM 2216 C CA . ARG A 1 280 ? 29.184 -4.447 3.575 1.00 90.12 280 ARG A CA 1
ATOM 2217 C C . ARG A 1 280 ? 28.108 -5.529 3.436 1.00 90.12 280 ARG A C 1
ATOM 2219 O O . ARG A 1 280 ? 27.723 -6.116 4.443 1.00 90.12 280 ARG A O 1
ATOM 2226 N N . LEU A 1 281 ? 27.641 -5.829 2.221 1.00 90.38 281 LEU A N 1
ATOM 2227 C CA . LEU A 1 281 ? 26.646 -6.883 1.979 1.00 90.38 281 LEU A CA 1
ATOM 2228 C C . LEU A 1 281 ? 27.246 -8.283 1.850 1.00 90.38 281 LEU A C 1
ATOM 2230 O O . LEU A 1 281 ? 26.571 -9.263 2.171 1.00 90.38 281 LEU A O 1
ATOM 2234 N N . ARG A 1 282 ? 28.496 -8.414 1.384 1.00 91.69 282 ARG A N 1
ATOM 2235 C CA . ARG A 1 282 ? 29.115 -9.729 1.127 1.00 91.69 282 ARG A CA 1
ATOM 2236 C C . ARG A 1 282 ? 29.071 -10.692 2.323 1.00 91.69 282 ARG A C 1
ATOM 2238 O O . ARG A 1 282 ? 28.852 -11.879 2.075 1.00 91.69 282 ARG A O 1
ATOM 2245 N N . PRO A 1 283 ? 29.230 -10.256 3.591 1.00 89.25 283 PRO A N 1
ATOM 2246 C CA . PRO A 1 283 ? 29.081 -11.142 4.744 1.00 89.25 283 PRO A CA 1
ATOM 2247 C C . PRO A 1 283 ? 27.731 -11.872 4.801 1.00 89.25 283 PRO A C 1
ATOM 2249 O O . PRO A 1 283 ? 27.704 -13.041 5.175 1.00 89.25 283 PRO A O 1
ATOM 2252 N N . ILE A 1 284 ? 26.634 -11.235 4.368 1.00 89.38 284 ILE A N 1
ATOM 2253 C CA . ILE A 1 284 ? 25.298 -11.853 4.333 1.00 89.38 284 ILE A CA 1
ATOM 2254 C C . ILE A 1 284 ? 25.283 -13.025 3.344 1.00 89.38 284 ILE A C 1
ATOM 2256 O O . ILE A 1 284 ? 24.845 -14.121 3.686 1.00 89.38 284 ILE A O 1
ATOM 2260 N N . TRP A 1 285 ? 25.816 -12.831 2.134 1.00 90.69 285 TRP A N 1
ATOM 2261 C CA . TRP A 1 285 ? 25.910 -13.910 1.144 1.00 90.69 285 TRP A CA 1
ATOM 2262 C C . TRP A 1 285 ? 26.848 -15.026 1.596 1.00 90.69 285 TRP A C 1
ATOM 2264 O O . TRP A 1 285 ? 26.500 -16.189 1.441 1.00 90.69 285 TRP A O 1
ATOM 2274 N N . ARG A 1 286 ? 28.004 -14.696 2.189 1.00 88.69 286 ARG A N 1
ATOM 2275 C CA . ARG A 1 286 ? 28.934 -15.699 2.737 1.00 88.69 286 ARG A CA 1
ATOM 2276 C C . ARG A 1 286 ? 28.274 -16.570 3.799 1.00 88.69 286 ARG A C 1
ATOM 2278 O O . ARG A 1 286 ? 28.520 -17.768 3.820 1.00 88.69 286 ARG A O 1
ATOM 2285 N N . ALA A 1 287 ? 27.444 -15.979 4.657 1.00 86.50 287 ALA A N 1
ATOM 2286 C CA . ALA A 1 287 ? 26.744 -16.709 5.707 1.00 86.50 287 ALA A CA 1
ATOM 2287 C C . ALA A 1 287 ? 25.643 -17.630 5.156 1.00 86.50 287 ALA A C 1
ATOM 2289 O O . ALA A 1 287 ? 25.468 -18.737 5.654 1.00 86.50 287 ALA A O 1
ATOM 2290 N N . LEU A 1 288 ? 24.903 -17.187 4.135 1.00 85.38 288 LEU A N 1
ATOM 2291 C CA . LEU A 1 288 ? 23.749 -17.922 3.601 1.00 85.38 288 LEU A CA 1
ATOM 2292 C C . LEU A 1 288 ? 24.114 -18.930 2.508 1.00 85.38 288 LEU A C 1
ATOM 2294 O O . LEU A 1 288 ? 23.471 -19.968 2.389 1.00 85.38 288 LEU A O 1
ATOM 2298 N N . ALA A 1 289 ? 25.115 -18.613 1.691 1.00 84.12 289 ALA A N 1
ATOM 2299 C CA . ALA A 1 289 ? 25.559 -19.437 0.577 1.00 84.12 289 ALA A CA 1
ATOM 2300 C C . ALA A 1 289 ? 27.071 -19.243 0.334 1.00 84.12 289 ALA A C 1
ATOM 2302 O O . ALA A 1 289 ? 27.467 -18.536 -0.598 1.00 84.12 289 ALA A O 1
ATOM 2303 N N . PRO A 1 290 ? 27.933 -19.894 1.142 1.00 81.50 290 PRO A N 1
ATOM 2304 C CA . PRO A 1 290 ? 29.390 -19.729 1.081 1.00 81.50 290 PRO A CA 1
ATOM 2305 C C . PRO A 1 290 ? 29.994 -19.998 -0.304 1.00 81.50 290 PRO A C 1
ATOM 2307 O O . PRO A 1 290 ? 30.989 -19.385 -0.673 1.00 81.50 290 PRO A O 1
ATOM 2310 N N . ASN A 1 291 ? 29.363 -20.893 -1.071 1.00 79.19 291 ASN A N 1
ATOM 2311 C CA . ASN A 1 291 ? 29.829 -21.347 -2.383 1.00 79.19 291 ASN A CA 1
ATOM 2312 C C . ASN A 1 291 ? 29.141 -20.629 -3.560 1.00 79.19 291 ASN A C 1
ATOM 2314 O O . ASN A 1 291 ? 29.349 -21.010 -4.708 1.00 79.19 291 ASN A O 1
ATOM 2318 N N . SER A 1 292 ? 28.278 -19.641 -3.297 1.00 73.44 292 SER A N 1
ATOM 2319 C CA . SER A 1 292 ? 27.577 -18.882 -4.342 1.00 73.44 292 SER A CA 1
ATOM 2320 C C . SER A 1 292 ? 28.270 -17.552 -4.650 1.00 73.44 292 SER A C 1
ATOM 2322 O O . SER A 1 292 ? 28.903 -16.974 -3.761 1.00 73.44 292 SER A O 1
ATOM 2324 N N . PRO A 1 293 ? 28.114 -17.016 -5.877 1.00 79.88 293 PRO A N 1
ATOM 2325 C CA . PRO A 1 293 ? 28.622 -15.696 -6.224 1.00 79.88 293 PRO A CA 1
ATOM 2326 C C . PRO A 1 293 ? 28.092 -14.635 -5.255 1.00 79.88 293 PRO A C 1
ATOM 2328 O O . PRO A 1 293 ? 26.886 -14.487 -5.058 1.00 79.88 293 PRO A O 1
ATOM 2331 N N . HIS A 1 294 ? 29.007 -13.899 -4.632 1.00 88.06 294 HIS A N 1
ATOM 2332 C CA . HIS A 1 294 ? 28.667 -12.760 -3.783 1.00 88.06 294 HIS A CA 1
ATOM 2333 C C . HIS A 1 294 ? 28.279 -11.543 -4.634 1.00 88.06 294 HIS A C 1
ATOM 2335 O O . HIS A 1 294 ? 28.648 -11.497 -5.811 1.00 88.06 294 HIS A O 1
ATOM 2341 N N . PRO A 1 295 ? 27.617 -10.525 -4.049 1.00 94.44 295 PRO A N 1
ATOM 2342 C CA . PRO A 1 295 ? 27.315 -9.293 -4.754 1.00 94.44 295 PRO A CA 1
ATOM 2343 C C . PRO A 1 295 ? 28.574 -8.702 -5.389 1.00 94.44 295 PRO A C 1
ATOM 2345 O O . PRO A 1 295 ? 29.609 -8.580 -4.726 1.00 94.44 295 PRO A O 1
ATOM 2348 N N . ALA A 1 296 ? 28.493 -8.379 -6.675 1.00 95.19 296 ALA A N 1
ATOM 2349 C CA . ALA A 1 296 ? 29.588 -7.801 -7.443 1.00 95.19 296 ALA A CA 1
ATOM 2350 C C . ALA A 1 296 ? 29.337 -6.311 -7.689 1.00 95.19 296 ALA A C 1
ATOM 2352 O O . ALA A 1 296 ? 28.190 -5.890 -7.828 1.00 95.19 296 ALA A O 1
ATOM 2353 N N . PHE A 1 297 ? 30.413 -5.529 -7.764 1.00 97.19 297 PHE A N 1
ATOM 2354 C CA . PHE A 1 297 ? 30.365 -4.114 -8.112 1.00 97.19 297 PHE A CA 1
ATOM 2355 C C . PHE A 1 297 ? 31.338 -3.828 -9.256 1.00 97.19 297 PHE A C 1
ATOM 2357 O O . PHE A 1 297 ? 32.511 -4.193 -9.149 1.00 97.19 297 PHE A O 1
ATOM 2364 N N . THR A 1 298 ? 30.873 -3.164 -10.313 1.00 96.94 298 THR A N 1
ATOM 2365 C CA . THR A 1 298 ? 31.729 -2.620 -11.375 1.00 96.94 298 THR A CA 1
ATOM 2366 C C . THR A 1 298 ? 31.597 -1.100 -11.466 1.00 96.94 298 THR A C 1
ATOM 2368 O O . THR A 1 298 ? 30.570 -0.503 -11.133 1.00 96.94 298 THR A O 1
ATOM 2371 N N . SER A 1 299 ? 32.684 -0.448 -11.882 1.00 95.94 299 SER A N 1
ATOM 2372 C CA . SER A 1 299 ? 32.740 1.005 -12.052 1.00 95.94 299 SER A CA 1
ATOM 2373 C C . SER A 1 299 ? 33.499 1.350 -13.332 1.00 95.94 299 SER A C 1
ATOM 2375 O O . SER A 1 299 ? 34.691 1.679 -13.280 1.00 95.94 299 SER A O 1
ATOM 2377 N N . PRO A 1 300 ? 32.841 1.204 -14.497 1.00 94.19 300 PRO A N 1
ATOM 2378 C CA . PRO A 1 300 ? 33.445 1.559 -15.772 1.00 94.19 300 PRO A CA 1
ATOM 2379 C C . PRO A 1 300 ? 33.693 3.070 -15.858 1.00 94.19 300 PRO A C 1
ATOM 2381 O O . PRO A 1 300 ? 33.084 3.873 -15.142 1.00 94.19 300 PRO A O 1
ATOM 2384 N N . GLU A 1 301 ? 34.590 3.467 -16.757 1.00 92.56 301 GLU A N 1
ATOM 2385 C CA . GLU A 1 301 ? 34.755 4.873 -17.116 1.00 92.56 301 GLU A CA 1
ATOM 2386 C C . GLU A 1 301 ? 33.480 5.420 -17.777 1.00 92.56 301 GLU A C 1
ATOM 2388 O O . GLU A 1 301 ? 32.749 4.703 -18.462 1.00 92.56 301 GLU A O 1
ATOM 2393 N N . GLY A 1 302 ? 33.215 6.712 -17.582 1.00 91.31 302 GLY A N 1
ATOM 2394 C CA . GLY A 1 302 ? 32.063 7.401 -18.164 1.00 91.31 302 GLY A CA 1
ATOM 2395 C C . GLY A 1 302 ? 31.133 8.025 -17.126 1.00 91.31 302 GLY A C 1
ATOM 2396 O O . GLY A 1 302 ? 31.462 8.132 -15.946 1.00 91.31 302 GLY A O 1
ATOM 2397 N N . GLY A 1 303 ? 29.978 8.496 -17.602 1.00 92.88 303 GLY A N 1
ATOM 2398 C CA . GLY A 1 303 ? 28.953 9.156 -16.789 1.00 92.88 303 GLY A CA 1
ATOM 2399 C C . GLY A 1 303 ? 27.769 8.248 -16.454 1.00 92.88 303 GLY A C 1
ATOM 2400 O O . GLY A 1 303 ? 27.848 7.029 -16.556 1.00 92.88 303 GLY A O 1
ATOM 2401 N N . HIS A 1 304 ? 26.638 8.853 -16.092 1.00 94.31 304 HIS A N 1
ATOM 2402 C CA . HIS A 1 304 ? 25.406 8.142 -15.739 1.00 94.31 304 HIS A CA 1
ATOM 2403 C C . HIS A 1 304 ? 24.784 7.414 -16.945 1.00 94.31 304 HIS A C 1
ATOM 2405 O O . HIS A 1 304 ? 23.961 7.984 -17.659 1.00 94.31 304 HIS A O 1
ATOM 2411 N N . THR A 1 305 ? 25.199 6.172 -17.207 1.00 95.06 305 THR A N 1
ATOM 2412 C CA . THR A 1 305 ? 24.756 5.354 -18.347 1.00 95.06 305 THR A CA 1
ATOM 2413 C C . THR A 1 305 ? 24.706 3.866 -17.992 1.00 95.06 305 THR A C 1
ATOM 2415 O O . THR A 1 305 ? 25.358 3.410 -17.056 1.00 95.06 305 THR A O 1
ATOM 2418 N N . TYR A 1 306 ? 23.909 3.098 -18.734 1.00 97.38 306 TYR A N 1
ATOM 2419 C CA . TYR A 1 306 ? 23.803 1.656 -18.582 1.00 97.38 306 TYR A CA 1
ATOM 2420 C C . TYR A 1 306 ? 25.075 0.939 -19.060 1.00 97.38 306 TYR A C 1
ATOM 2422 O O . TYR A 1 306 ? 25.522 1.125 -20.193 1.00 97.38 306 TYR A O 1
ATOM 2430 N N . GLY A 1 307 ? 25.626 0.082 -18.199 1.00 95.31 307 GLY A N 1
ATOM 2431 C CA . GLY A 1 307 ? 26.782 -0.769 -18.494 1.00 95.31 307 GLY A CA 1
ATOM 2432 C C . GLY A 1 307 ? 26.346 -2.068 -19.166 1.00 95.31 307 GLY A C 1
ATOM 2433 O O . GLY A 1 307 ? 26.229 -3.095 -18.503 1.00 95.31 307 GLY A O 1
ATOM 2434 N N . LEU A 1 308 ? 26.057 -2.018 -20.471 1.00 93.12 308 LEU A N 1
ATOM 2435 C CA . LEU A 1 308 ? 25.525 -3.168 -21.216 1.00 93.12 308 LEU A CA 1
ATOM 2436 C C . LEU A 1 308 ? 26.456 -4.390 -21.154 1.00 93.12 308 LEU A C 1
ATOM 2438 O O . LEU A 1 308 ? 25.995 -5.486 -20.839 1.00 93.12 308 LEU A O 1
ATOM 2442 N N . SER A 1 309 ? 27.755 -4.192 -21.390 1.00 93.12 309 SER A N 1
ATOM 2443 C CA . SER A 1 309 ? 28.747 -5.272 -21.368 1.00 93.12 309 SER A CA 1
ATOM 2444 C C . SER A 1 309 ? 28.862 -5.922 -19.988 1.00 93.12 309 SER A C 1
ATOM 2446 O O . SER A 1 309 ? 28.903 -7.148 -19.891 1.00 93.12 309 SER A O 1
ATOM 2448 N N . ASP A 1 310 ? 28.856 -5.122 -18.915 1.00 94.75 310 ASP A N 1
ATOM 2449 C CA . ASP A 1 310 ? 28.870 -5.620 -17.536 1.00 94.75 310 ASP A CA 1
ATOM 2450 C C . ASP A 1 310 ? 27.633 -6.479 -17.239 1.00 94.75 310 ASP A C 1
ATOM 2452 O O . ASP A 1 310 ? 27.745 -7.575 -16.689 1.00 94.75 310 ASP A O 1
ATOM 2456 N N . ALA A 1 311 ? 26.447 -6.016 -17.650 1.00 95.44 311 ALA A N 1
ATOM 2457 C CA . ALA A 1 311 ? 25.201 -6.748 -17.448 1.00 95.44 311 ALA A CA 1
ATOM 2458 C C . ALA A 1 311 ? 25.160 -8.061 -18.246 1.00 95.44 311 ALA A C 1
ATOM 2460 O O . ALA A 1 311 ? 24.753 -9.095 -17.713 1.00 95.44 311 ALA A O 1
ATOM 2461 N N . GLN A 1 312 ? 25.601 -8.047 -19.508 1.00 92.06 312 GLN A N 1
ATOM 2462 C CA . GLN A 1 312 ? 25.696 -9.248 -20.344 1.00 92.06 312 GLN A CA 1
ATOM 2463 C C . GLN A 1 312 ? 26.660 -10.274 -19.742 1.00 92.06 312 GLN A C 1
ATOM 2465 O O . GLN A 1 312 ? 26.308 -11.449 -19.641 1.00 92.06 312 GLN A O 1
ATOM 2470 N N . ALA A 1 313 ? 27.845 -9.837 -19.302 1.00 92.75 313 ALA A N 1
ATOM 2471 C CA . ALA A 1 313 ? 28.819 -10.703 -18.644 1.00 92.75 313 ALA A CA 1
ATOM 2472 C C . ALA A 1 313 ? 28.255 -11.299 -17.345 1.00 92.75 313 ALA A C 1
ATOM 2474 O O . ALA A 1 313 ? 28.378 -12.503 -17.111 1.00 92.75 313 ALA A O 1
ATOM 2475 N N . PHE A 1 314 ? 27.572 -10.482 -16.537 1.00 95.12 314 PHE A N 1
ATOM 2476 C CA . PHE A 1 314 ? 26.919 -10.929 -15.311 1.00 95.12 314 PHE A CA 1
ATOM 2477 C C . PHE A 1 314 ? 25.845 -11.988 -15.574 1.00 95.12 314 PHE A C 1
ATOM 2479 O O . PHE A 1 314 ? 25.902 -13.063 -14.980 1.00 95.12 314 PHE A O 1
ATOM 2486 N N . PHE A 1 315 ? 24.881 -11.729 -16.464 1.00 93.56 315 PHE A N 1
ATOM 2487 C CA . PHE A 1 315 ? 23.817 -12.697 -16.742 1.00 93.56 315 PHE A CA 1
ATOM 2488 C C . PHE A 1 315 ? 24.352 -13.969 -17.392 1.00 93.56 315 PHE A C 1
ATOM 2490 O O . PHE A 1 315 ? 23.864 -15.058 -17.081 1.00 93.56 315 PHE A O 1
ATOM 2497 N N . ALA A 1 316 ? 25.387 -13.853 -18.228 1.00 88.44 316 ALA A N 1
ATOM 2498 C CA . ALA A 1 316 ? 26.043 -15.017 -18.792 1.00 88.44 316 ALA A CA 1
ATOM 2499 C C . ALA A 1 316 ? 26.662 -15.905 -17.706 1.00 88.44 316 ALA A C 1
ATOM 2501 O O . ALA A 1 316 ? 26.420 -17.109 -17.691 1.00 88.44 316 ALA A O 1
ATOM 2502 N N . ALA A 1 317 ? 27.384 -15.315 -16.754 1.00 87.88 317 ALA A N 1
ATOM 2503 C CA . ALA A 1 317 ? 27.970 -16.057 -15.645 1.00 87.88 317 ALA A CA 1
ATOM 2504 C C . ALA A 1 317 ? 26.912 -16.608 -14.672 1.00 87.88 317 ALA A C 1
ATOM 2506 O O . ALA A 1 317 ? 27.018 -17.746 -14.220 1.00 87.88 317 ALA A O 1
ATOM 2507 N N . ALA A 1 318 ? 25.890 -15.812 -14.351 1.00 86.06 318 ALA A N 1
ATOM 2508 C CA . ALA A 1 318 ? 24.922 -16.128 -13.306 1.00 86.06 318 ALA A CA 1
ATOM 2509 C C . ALA A 1 318 ? 23.835 -17.115 -13.750 1.00 86.06 318 ALA A C 1
ATOM 2511 O O . ALA A 1 318 ? 23.386 -17.916 -12.934 1.00 86.06 318 ALA A O 1
ATOM 2512 N N . LEU A 1 319 ? 23.385 -17.050 -15.010 1.00 82.81 319 LEU A N 1
ATOM 2513 C CA . LEU A 1 319 ? 22.176 -17.752 -15.457 1.00 82.81 319 LEU A CA 1
ATOM 2514 C C . LEU A 1 319 ? 22.393 -18.704 -16.645 1.00 82.81 319 LEU A C 1
ATOM 2516 O O . LEU A 1 319 ? 21.613 -19.644 -16.787 1.00 82.81 319 LEU A O 1
ATOM 2520 N N . ASN A 1 320 ? 23.439 -18.549 -17.470 1.00 71.50 320 ASN A N 1
ATOM 2521 C CA . ASN A 1 320 ? 23.608 -19.423 -18.648 1.00 71.50 320 ASN A CA 1
ATOM 2522 C C . ASN A 1 320 ? 24.087 -20.847 -18.298 1.00 71.50 320 ASN A C 1
ATOM 2524 O O . ASN A 1 320 ? 23.936 -21.752 -19.119 1.00 71.50 320 ASN A O 1
ATOM 2528 N N . HIS A 1 321 ? 24.644 -21.064 -17.099 1.00 63.53 321 HIS A N 1
ATOM 2529 C CA . HIS A 1 321 ? 25.205 -22.354 -16.662 1.00 63.53 321 HIS A CA 1
ATOM 2530 C C . HIS A 1 321 ? 24.305 -23.154 -15.711 1.00 63.53 321 HIS A C 1
ATOM 2532 O O . HIS A 1 321 ? 24.679 -24.251 -15.295 1.00 63.53 321 HIS A O 1
ATOM 2538 N N . VAL A 1 322 ? 23.122 -22.641 -15.363 1.00 55.91 322 VAL A N 1
ATOM 2539 C CA . VAL A 1 322 ? 22.181 -23.369 -14.505 1.00 55.91 322 VAL A CA 1
ATOM 2540 C C . VAL A 1 322 ? 21.551 -24.489 -15.337 1.00 55.91 322 VAL A C 1
ATOM 2542 O O . VAL A 1 322 ? 20.666 -24.244 -16.159 1.00 55.91 322 VAL A O 1
ATOM 2545 N N . ALA A 1 323 ? 22.061 -25.714 -15.178 1.00 39.06 323 ALA A N 1
ATOM 2546 C CA . ALA A 1 323 ? 21.414 -26.911 -15.703 1.00 39.06 323 ALA A CA 1
ATOM 2547 C C . ALA A 1 323 ? 20.045 -27.085 -15.019 1.00 39.06 323 ALA A C 1
ATOM 2549 O O . ALA A 1 323 ? 19.930 -26.771 -13.831 1.00 39.06 323 ALA A O 1
ATOM 2550 N N . PRO A 1 324 ? 19.015 -27.589 -15.722 1.00 34.75 324 PRO A N 1
ATOM 2551 C CA . PRO A 1 324 ? 17.711 -27.827 -15.119 1.00 34.75 324 PRO A CA 1
ATOM 2552 C C . PRO A 1 324 ? 17.845 -28.915 -14.044 1.00 34.75 324 PRO A C 1
ATOM 2554 O O . PRO A 1 324 ? 17.928 -30.107 -14.336 1.00 34.75 324 PRO A O 1
ATOM 2557 N N . SER A 1 325 ? 17.918 -28.500 -12.781 1.00 34.62 325 SER A N 1
ATOM 2558 C CA . SER A 1 325 ? 17.885 -29.388 -11.621 1.00 34.62 325 SER A CA 1
ATOM 2559 C C . SER A 1 325 ? 16.432 -29.806 -11.398 1.00 34.62 325 SER A C 1
ATOM 2561 O O . SER A 1 325 ? 15.618 -29.061 -10.856 1.00 34.62 325 SER A O 1
ATOM 2563 N N . ALA A 1 326 ? 16.094 -31.030 -11.808 1.00 33.66 326 ALA A N 1
ATOM 2564 C CA . ALA A 1 326 ? 14.768 -31.632 -11.639 1.00 33.66 326 ALA A CA 1
ATOM 2565 C C . ALA A 1 326 ? 14.380 -31.918 -10.166 1.00 33.66 326 ALA A C 1
ATOM 2567 O O . ALA A 1 326 ? 13.401 -32.621 -9.904 1.00 33.66 326 ALA A O 1
ATOM 2568 N N . THR A 1 327 ? 15.125 -31.390 -9.194 1.00 31.16 327 THR A N 1
ATOM 2569 C CA . THR A 1 327 ? 14.953 -31.675 -7.763 1.00 31.16 327 THR A CA 1
ATOM 2570 C C . THR A 1 327 ? 14.414 -30.507 -6.938 1.00 31.16 327 THR A C 1
ATOM 2572 O O . THR A 1 327 ? 13.868 -30.763 -5.867 1.00 31.16 327 THR A O 1
ATOM 2575 N N . ASP A 1 328 ? 14.404 -29.275 -7.458 1.00 35.41 328 ASP A N 1
ATOM 2576 C CA . ASP A 1 328 ? 13.802 -28.124 -6.754 1.00 35.41 328 ASP A CA 1
ATOM 2577 C C . ASP A 1 328 ? 12.392 -27.765 -7.268 1.00 35.41 328 ASP A C 1
ATOM 2579 O O . ASP A 1 328 ? 11.554 -27.252 -6.520 1.00 35.41 328 ASP A O 1
ATOM 2583 N N . ALA A 1 329 ? 12.054 -28.159 -8.502 1.00 31.20 329 ALA A N 1
ATOM 2584 C CA . ALA A 1 329 ? 10.750 -27.897 -9.123 1.00 31.20 329 ALA A CA 1
ATOM 2585 C C . ALA A 1 329 ? 9.571 -28.657 -8.471 1.00 31.20 329 ALA A C 1
ATOM 2587 O O . ALA A 1 329 ? 8.418 -28.230 -8.569 1.00 31.20 329 ALA A O 1
ATOM 258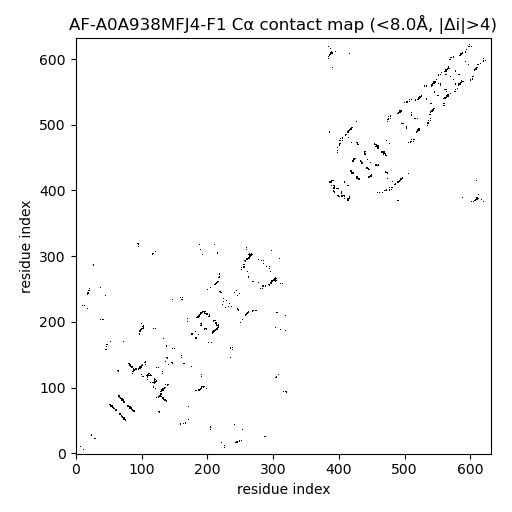8 N N . LYS A 1 330 ? 9.831 -29.754 -7.742 1.00 26.19 330 LYS A N 1
ATOM 2589 C CA . LYS A 1 330 ? 8.779 -30.536 -7.060 1.00 26.19 330 LYS A CA 1
ATOM 2590 C C . LYS A 1 330 ? 8.374 -30.002 -5.684 1.00 26.19 330 LYS A C 1
ATOM 2592 O O . LYS A 1 330 ? 7.345 -30.429 -5.173 1.00 26.19 330 LYS A O 1
ATOM 2597 N N . ARG A 1 331 ? 9.105 -29.041 -5.107 1.00 31.31 331 ARG A N 1
ATOM 2598 C CA . ARG A 1 331 ? 8.662 -28.320 -3.894 1.00 31.31 331 ARG A CA 1
ATOM 2599 C C . ARG A 1 331 ? 7.939 -27.005 -4.193 1.00 31.31 331 ARG A C 1
ATOM 2601 O O . ARG A 1 331 ? 7.273 -26.483 -3.308 1.00 31.31 331 ARG A O 1
ATOM 2608 N N . ALA A 1 332 ? 8.016 -26.507 -5.428 1.00 31.03 332 ALA A N 1
ATOM 2609 C CA . ALA A 1 332 ? 7.386 -25.252 -5.843 1.00 31.03 332 ALA A CA 1
ATOM 2610 C C . ALA A 1 332 ? 6.028 -25.424 -6.561 1.00 31.03 332 ALA A C 1
ATOM 2612 O O . ALA A 1 332 ? 5.300 -24.447 -6.712 1.00 31.03 332 ALA A O 1
ATOM 2613 N N . CYS A 1 333 ? 5.657 -26.643 -6.977 1.00 27.09 333 CYS A N 1
ATOM 2614 C CA . CYS A 1 333 ? 4.474 -26.875 -7.825 1.00 27.09 333 CYS A CA 1
ATOM 2615 C C . CYS A 1 333 ? 3.228 -27.436 -7.115 1.00 27.09 333 CYS A C 1
ATOM 2617 O O . CYS A 1 333 ? 2.249 -27.760 -7.781 1.00 27.09 333 CYS A O 1
ATOM 2619 N N . THR A 1 334 ? 3.192 -27.509 -5.784 1.00 28.52 334 THR A N 1
ATOM 2620 C CA . THR A 1 334 ? 1.958 -27.854 -5.055 1.00 28.52 334 THR A CA 1
ATOM 2621 C C . THR A 1 334 ? 1.810 -26.968 -3.821 1.00 28.52 334 THR A C 1
ATOM 2623 O O . THR A 1 334 ? 2.398 -27.264 -2.784 1.00 28.52 334 THR A O 1
ATOM 2626 N N . GLY A 1 335 ? 1.034 -25.881 -3.927 1.00 28.92 335 GLY A N 1
ATOM 2627 C CA . GLY A 1 335 ? 0.543 -25.156 -2.745 1.00 28.92 335 GLY A CA 1
ATOM 2628 C C . GLY A 1 335 ? 0.614 -23.626 -2.739 1.00 28.92 335 GLY A C 1
ATOM 2629 O O . GLY A 1 335 ? 0.459 -23.044 -1.673 1.00 28.92 335 GLY A O 1
ATOM 2630 N N . GLY A 1 336 ? 0.828 -22.941 -3.866 1.00 26.05 336 GLY A N 1
ATOM 2631 C CA . GLY A 1 336 ? 0.591 -21.492 -3.910 1.00 26.05 336 GLY A CA 1
ATOM 2632 C C . GLY A 1 336 ? -0.914 -21.208 -4.003 1.00 26.05 336 GLY A C 1
ATOM 2633 O O . GLY A 1 336 ? -1.517 -21.651 -4.983 1.00 26.05 336 GLY A O 1
ATOM 2634 N N . PRO A 1 337 ? -1.558 -20.506 -3.050 1.00 27.56 337 PRO A N 1
ATOM 2635 C CA . PRO A 1 337 ? -2.954 -20.138 -3.219 1.00 27.56 337 PRO A CA 1
ATOM 2636 C C . PRO A 1 337 ? -3.067 -19.172 -4.402 1.00 27.56 337 PRO A C 1
ATOM 2638 O O . PRO A 1 337 ? -2.393 -18.140 -4.461 1.00 27.56 337 PRO A O 1
ATOM 2641 N N . ASN A 1 338 ? -3.930 -19.521 -5.356 1.00 29.27 338 ASN A N 1
ATOM 2642 C CA . ASN A 1 338 ? -4.429 -18.588 -6.354 1.00 29.27 338 ASN A CA 1
ATOM 2643 C C . ASN A 1 338 ? -5.031 -17.388 -5.607 1.00 29.27 338 ASN A C 1
ATOM 2645 O O . ASN A 1 338 ? -6.094 -17.492 -5.003 1.00 29.27 338 ASN A O 1
ATOM 2649 N N . LEU A 1 339 ? -4.359 -16.236 -5.656 1.00 32.22 339 LEU A N 1
ATOM 2650 C CA . LEU A 1 339 ? -4.784 -14.978 -5.019 1.00 32.22 339 LEU A CA 1
ATOM 2651 C C . LEU A 1 339 ? -6.004 -14.318 -5.699 1.00 32.22 339 LEU A C 1
ATOM 2653 O O . LEU A 1 339 ? -6.306 -13.156 -5.448 1.00 32.22 339 LEU A O 1
ATOM 2657 N N . PHE A 1 340 ? -6.731 -15.068 -6.527 1.00 30.11 340 PHE A N 1
ATOM 2658 C CA . PHE A 1 340 ? -8.048 -14.708 -7.030 1.00 30.11 340 PHE A CA 1
ATOM 2659 C C . PHE A 1 340 ? -9.037 -15.814 -6.636 1.00 30.11 340 PHE A C 1
ATOM 2661 O O . PHE A 1 340 ? -9.181 -16.800 -7.348 1.00 30.11 340 PHE A O 1
ATOM 2668 N N . GLY A 1 341 ? -9.702 -15.623 -5.491 1.00 28.62 341 GLY A N 1
ATOM 2669 C CA . GLY A 1 341 ? -10.931 -16.317 -5.088 1.00 28.62 341 GLY A CA 1
ATOM 2670 C C . GLY A 1 341 ? -10.800 -17.757 -4.567 1.00 28.62 341 GLY A C 1
ATOM 2671 O O . GLY A 1 341 ? -10.736 -18.685 -5.362 1.00 28.62 341 GLY A O 1
ATOM 2672 N N . ALA A 1 342 ? -10.867 -17.921 -3.234 1.00 25.75 342 ALA A N 1
ATOM 2673 C CA . ALA A 1 342 ? -11.658 -18.915 -2.470 1.00 25.75 342 ALA A CA 1
ATOM 2674 C C . ALA A 1 342 ? -10.985 -19.325 -1.132 1.00 25.75 342 ALA A C 1
ATOM 2676 O O . ALA A 1 342 ? -9.816 -19.680 -1.108 1.00 25.75 342 ALA A O 1
ATOM 2677 N N . SER A 1 343 ? -11.793 -19.248 -0.060 1.00 26.59 343 SER A N 1
ATOM 2678 C CA . SER A 1 343 ? -11.742 -19.745 1.341 1.00 26.59 343 SER A CA 1
ATOM 2679 C C . SER A 1 343 ? -10.430 -20.225 2.024 1.00 26.59 343 SER A C 1
ATOM 2681 O O . SER A 1 343 ? -9.678 -21.000 1.437 1.00 26.59 343 SER A O 1
ATOM 2683 N N . PRO A 1 344 ? -10.198 -19.896 3.320 1.00 30.66 344 PRO A N 1
ATOM 2684 C CA . PRO A 1 344 ? -8.981 -20.258 4.048 1.00 30.66 344 PRO A CA 1
ATOM 2685 C C . PRO A 1 344 ? -9.125 -21.563 4.849 1.00 30.66 344 PRO A C 1
ATOM 2687 O O . PRO A 1 344 ? -9.917 -21.645 5.786 1.00 30.66 344 PRO A O 1
ATOM 2690 N N . SER A 1 345 ? -8.292 -22.565 4.564 1.00 29.80 345 SER A N 1
ATOM 2691 C CA . SER A 1 345 ? -8.056 -23.662 5.515 1.00 29.80 345 SER A CA 1
ATOM 2692 C C . SER A 1 345 ? -6.717 -24.371 5.276 1.00 29.80 345 SER A C 1
ATOM 2694 O O . SER A 1 345 ? -6.713 -25.507 4.813 1.00 29.80 345 SER A O 1
ATOM 2696 N N . ALA A 1 346 ? -5.582 -23.720 5.572 1.00 27.73 346 ALA A N 1
ATOM 2697 C CA . ALA A 1 346 ? -4.298 -24.393 5.851 1.00 27.73 346 ALA A CA 1
ATOM 2698 C C . ALA A 1 346 ? -3.188 -23.392 6.262 1.00 27.73 346 ALA A C 1
ATOM 2700 O O . ALA A 1 346 ? -2.237 -23.218 5.516 1.00 27.73 346 ALA A O 1
ATOM 2701 N N . ASP A 1 347 ? -3.273 -22.737 7.430 1.00 30.25 347 ASP A N 1
ATOM 2702 C CA . ASP A 1 347 ? -2.230 -21.771 7.866 1.00 30.25 347 ASP A CA 1
ATOM 2703 C C . ASP A 1 347 ? -1.766 -21.912 9.336 1.00 30.25 347 ASP A C 1
ATOM 2705 O O . ASP A 1 347 ? -1.065 -21.059 9.869 1.00 30.25 347 ASP A O 1
ATOM 2709 N N . MET A 1 348 ? -2.078 -23.016 10.024 1.00 31.09 348 MET A N 1
ATOM 2710 C CA . MET A 1 348 ? -1.800 -23.144 11.470 1.00 31.09 348 MET A CA 1
ATOM 2711 C C . MET A 1 348 ? -0.409 -23.692 11.858 1.00 31.09 348 MET A C 1
ATOM 2713 O O . MET A 1 348 ? -0.152 -23.910 13.043 1.00 31.09 348 MET A O 1
ATOM 2717 N N . ALA A 1 349 ? 0.499 -23.952 10.911 1.00 29.11 349 ALA A N 1
ATOM 2718 C CA . ALA A 1 349 ? 1.704 -24.745 11.199 1.00 29.11 349 ALA A CA 1
ATOM 2719 C C . ALA A 1 349 ? 2.989 -23.942 11.489 1.00 29.11 349 ALA A C 1
ATOM 2721 O O . ALA A 1 349 ? 3.947 -24.522 11.990 1.00 29.11 349 ALA A O 1
ATOM 2722 N N . CYS A 1 350 ? 3.042 -22.630 11.224 1.00 26.95 350 CYS A N 1
ATOM 2723 C CA . CYS A 1 350 ? 4.290 -21.859 11.367 1.00 26.95 350 CYS A CA 1
ATOM 2724 C C . CYS A 1 350 ? 4.436 -21.110 12.712 1.00 26.95 350 CYS A C 1
ATOM 2726 O O . CYS A 1 350 ? 5.482 -20.517 12.966 1.00 26.95 350 CYS A O 1
ATOM 2728 N N . GLU A 1 351 ? 3.427 -21.144 13.593 1.00 31.02 351 GLU A N 1
ATOM 2729 C CA . GLU A 1 351 ? 3.423 -20.378 14.857 1.00 31.02 351 GLU A CA 1
ATOM 2730 C C . GLU A 1 351 ? 3.926 -21.148 16.093 1.00 31.02 351 GLU A C 1
ATOM 2732 O O . GLU A 1 351 ? 4.036 -20.572 17.173 1.00 31.02 351 GLU A O 1
ATOM 2737 N N . ARG A 1 352 ? 4.277 -22.436 15.983 1.00 32.41 352 ARG A N 1
ATOM 2738 C CA . ARG A 1 352 ? 4.748 -23.228 17.136 1.00 32.41 352 ARG A CA 1
ATOM 2739 C C . ARG A 1 352 ? 6.153 -23.768 16.909 1.00 32.41 352 ARG A C 1
ATOM 2741 O O . ARG A 1 352 ? 6.317 -24.841 16.342 1.00 32.41 352 ARG A O 1
ATOM 2748 N N . GLY A 1 353 ? 7.169 -23.048 17.383 1.00 26.56 353 GLY A N 1
ATOM 2749 C CA . GLY A 1 353 ? 8.540 -23.546 17.287 1.00 26.56 353 GLY A CA 1
ATOM 2750 C C . GLY A 1 353 ? 9.637 -22.640 17.834 1.00 26.56 353 GLY A C 1
ATOM 2751 O O . GLY A 1 353 ? 10.590 -22.374 17.114 1.00 26.56 353 GLY A O 1
ATOM 2752 N N . ILE A 1 354 ? 9.551 -22.195 19.093 1.00 27.89 354 ILE A N 1
ATOM 2753 C CA . ILE A 1 354 ? 10.744 -21.806 19.869 1.00 27.89 354 ILE A CA 1
ATOM 2754 C C . ILE A 1 354 ? 10.577 -22.337 21.305 1.00 27.89 354 ILE A C 1
ATOM 2756 O O . ILE A 1 354 ? 9.703 -21.845 22.019 1.00 27.89 354 ILE A O 1
ATOM 2760 N N . PRO A 1 355 ? 11.373 -23.320 21.766 1.00 26.94 355 PRO A N 1
ATOM 2761 C CA . PRO A 1 355 ? 11.393 -23.716 23.170 1.00 26.94 355 PRO A CA 1
ATOM 2762 C C . PRO A 1 355 ? 12.242 -22.726 23.981 1.00 26.94 355 PRO A C 1
ATOM 2764 O O . PRO A 1 355 ? 13.422 -22.529 23.689 1.00 26.94 355 PRO A O 1
ATOM 2767 N N . GLN A 1 356 ? 11.665 -22.128 25.027 1.00 28.36 356 GLN A N 1
ATOM 2768 C CA . GLN A 1 356 ? 12.437 -21.474 26.086 1.00 28.36 356 GLN A CA 1
ATOM 2769 C C . GLN A 1 356 ? 13.086 -22.555 26.962 1.00 28.36 356 GLN A C 1
ATOM 2771 O O . GLN A 1 356 ? 12.399 -23.267 27.691 1.00 28.36 356 GLN A O 1
ATOM 2776 N N . GLN A 1 357 ? 14.412 -22.684 26.898 1.00 26.50 357 GLN A N 1
ATOM 2777 C CA . GLN A 1 357 ? 15.176 -23.411 27.911 1.00 26.50 357 GLN A CA 1
ATOM 2778 C C . GLN A 1 357 ? 15.248 -22.565 29.188 1.00 26.50 357 GLN A C 1
ATOM 2780 O O . GLN A 1 357 ? 15.898 -21.522 29.210 1.00 26.50 357 GLN A O 1
ATOM 2785 N N . VAL A 1 358 ? 14.617 -23.045 30.261 1.00 27.94 358 VAL A N 1
ATOM 2786 C CA . VAL A 1 358 ? 14.935 -22.653 31.638 1.00 27.94 358 VAL A CA 1
ATOM 2787 C C . VAL A 1 358 ? 15.677 -23.832 32.258 1.00 27.94 358 VAL A C 1
ATOM 2789 O O . VAL A 1 358 ? 15.132 -24.929 32.369 1.00 27.94 358 VAL A O 1
ATOM 2792 N N . GLY A 1 359 ? 16.948 -23.622 32.598 1.00 24.80 359 GLY A N 1
ATOM 2793 C CA . GLY A 1 359 ? 17.765 -24.604 33.301 1.00 24.80 359 GLY A CA 1
ATOM 2794 C C . GLY A 1 359 ? 17.291 -24.755 34.743 1.00 24.80 359 GLY A C 1
ATOM 2795 O O . GLY A 1 359 ? 17.270 -23.784 35.495 1.00 24.80 359 GLY A O 1
ATOM 2796 N N . ALA A 1 360 ? 16.921 -25.976 35.121 1.00 24.28 360 ALA A N 1
ATOM 2797 C CA . ALA A 1 360 ? 16.714 -26.369 36.504 1.00 24.28 360 ALA A CA 1
ATOM 2798 C C . ALA A 1 360 ? 17.955 -27.114 37.009 1.00 24.28 360 ALA A C 1
ATOM 2800 O O . ALA A 1 360 ? 18.351 -28.130 36.443 1.00 24.28 360 ALA A O 1
ATOM 2801 N N . SER A 1 361 ? 18.528 -26.644 38.113 1.00 26.84 361 SER A N 1
ATOM 2802 C CA . SER A 1 361 ? 19.358 -27.455 39.002 1.00 26.84 361 SER A CA 1
ATOM 2803 C C . SER A 1 361 ? 19.011 -27.080 40.439 1.00 26.84 361 SER A C 1
ATOM 2805 O O . SER A 1 361 ? 19.082 -25.909 40.810 1.00 26.84 361 SER A O 1
ATOM 2807 N N . GLY A 1 362 ? 18.558 -28.072 41.205 1.00 22.81 362 GLY A N 1
ATOM 2808 C CA . GLY A 1 362 ? 18.026 -27.907 42.554 1.00 22.81 362 GLY A CA 1
ATOM 2809 C C . GLY A 1 362 ? 19.076 -27.882 43.666 1.00 22.81 362 GLY A C 1
ATOM 2810 O O . GLY A 1 362 ? 20.245 -28.197 43.465 1.00 22.81 362 GLY A O 1
ATOM 2811 N N . GLY A 1 363 ? 18.595 -27.559 44.867 1.00 23.12 363 GLY A N 1
ATOM 2812 C CA . GLY A 1 363 ? 19.303 -27.666 46.140 1.00 23.12 363 GLY A CA 1
ATOM 2813 C C . GLY A 1 363 ? 18.332 -27.413 47.293 1.00 23.12 363 GLY A C 1
ATOM 2814 O O . GLY A 1 363 ? 17.728 -26.349 47.365 1.00 23.12 363 GLY A O 1
ATOM 2815 N N . HIS A 1 364 ? 18.126 -28.423 48.140 1.00 26.00 364 HIS A N 1
ATOM 2816 C CA . HIS A 1 364 ? 17.267 -28.408 49.330 1.00 26.00 364 HIS A CA 1
ATOM 2817 C C . HIS A 1 364 ? 17.850 -27.537 50.460 1.00 26.00 364 HIS A C 1
ATOM 2819 O O . HIS A 1 364 ? 19.062 -27.516 50.652 1.00 26.00 364 HIS A O 1
ATOM 2825 N N . GLY A 1 365 ? 16.986 -26.920 51.276 1.00 23.05 365 GLY A N 1
ATOM 2826 C CA . GLY A 1 365 ? 17.369 -26.289 52.544 1.00 23.05 365 GLY A CA 1
ATOM 2827 C C . GLY A 1 365 ? 16.170 -25.703 53.296 1.00 23.05 365 GLY A C 1
ATOM 2828 O O . GLY A 1 365 ? 15.387 -24.945 52.743 1.00 23.05 365 GLY A O 1
ATOM 2829 N N . THR A 1 366 ? 16.011 -26.117 54.546 1.00 24.30 366 THR A N 1
ATOM 2830 C CA . THR A 1 366 ? 14.856 -25.979 55.447 1.00 24.30 366 THR A CA 1
ATOM 2831 C C . THR A 1 366 ? 14.735 -24.630 56.175 1.00 24.30 366 THR A C 1
ATOM 2833 O O . THR A 1 366 ? 15.744 -24.105 56.626 1.00 24.30 366 THR A O 1
ATOM 2836 N N . GLY A 1 367 ? 13.490 -24.211 56.464 1.00 22.02 367 GLY A N 1
ATOM 2837 C CA . GLY A 1 367 ? 13.090 -23.523 57.709 1.00 22.02 367 GLY A CA 1
ATOM 2838 C C . GLY A 1 367 ? 13.203 -21.989 57.773 1.00 22.02 367 GLY A C 1
ATOM 2839 O O . GLY A 1 367 ? 14.283 -21.432 57.635 1.00 22.02 367 GLY A O 1
ATOM 2840 N N . GLY A 1 368 ? 12.093 -21.309 58.099 1.00 22.69 368 GLY A N 1
ATOM 2841 C CA . GLY A 1 368 ? 12.098 -19.902 58.533 1.00 22.69 368 GLY A CA 1
ATOM 2842 C C . GLY A 1 368 ? 10.747 -19.193 58.386 1.00 22.69 368 GLY A C 1
ATOM 2843 O O . GLY A 1 368 ? 10.234 -19.049 57.285 1.00 22.69 368 GLY A O 1
ATOM 2844 N N . ILE A 1 369 ? 10.171 -18.765 59.509 1.00 24.52 369 ILE A N 1
ATOM 2845 C CA . ILE A 1 369 ? 8.867 -18.099 59.654 1.00 24.52 369 ILE A CA 1
ATOM 2846 C C . ILE A 1 369 ? 8.982 -16.576 59.399 1.00 24.52 369 ILE A C 1
ATOM 2848 O O . ILE A 1 369 ? 9.984 -15.975 59.766 1.00 24.52 369 ILE A O 1
ATOM 2852 N N . ALA A 1 370 ? 7.891 -15.987 58.881 1.00 23.31 370 ALA A N 1
ATOM 2853 C CA . ALA A 1 370 ? 7.475 -14.569 58.893 1.00 23.31 370 ALA A CA 1
ATOM 2854 C C . ALA A 1 370 ? 8.298 -13.518 58.113 1.00 23.31 370 ALA A C 1
ATOM 2856 O O . ALA A 1 370 ? 9.382 -13.122 58.515 1.00 23.31 370 ALA A O 1
ATOM 2857 N N . ASN A 1 371 ? 7.689 -12.905 57.089 1.00 23.56 371 ASN A N 1
ATOM 2858 C CA . ASN A 1 371 ? 6.997 -11.610 57.222 1.00 23.56 371 ASN A CA 1
ATOM 2859 C C . ASN A 1 371 ? 6.361 -11.174 55.890 1.00 23.56 371 ASN A C 1
ATOM 2861 O O . ASN A 1 371 ? 6.809 -11.550 54.810 1.00 23.56 371 ASN A O 1
ATOM 2865 N N . GLY A 1 372 ? 5.268 -10.417 55.986 1.00 26.44 372 GLY A N 1
ATOM 2866 C CA . GLY A 1 372 ? 4.397 -10.087 54.864 1.00 26.44 372 GLY A CA 1
ATOM 2867 C C . GLY A 1 372 ? 5.007 -9.185 53.792 1.00 26.44 372 GLY A C 1
ATOM 2868 O O . GLY A 1 372 ? 5.863 -8.348 54.050 1.00 26.44 372 GLY A O 1
ATOM 2869 N N . SER A 1 373 ? 4.461 -9.295 52.585 1.00 23.94 373 SER A N 1
ATOM 2870 C CA . SER A 1 373 ? 4.233 -8.141 51.719 1.00 23.94 373 SER A CA 1
ATOM 2871 C C . SER A 1 373 ? 3.133 -8.470 50.710 1.00 23.94 373 SER A C 1
ATOM 2873 O O . SER A 1 373 ? 3.147 -9.481 50.013 1.00 23.94 373 SER A O 1
ATOM 2875 N N . SER A 1 374 ? 2.129 -7.603 50.688 1.00 31.47 374 SER A N 1
ATOM 2876 C CA . SER A 1 374 ? 1.072 -7.530 49.691 1.00 31.47 374 SER A CA 1
ATOM 2877 C C . SER A 1 374 ? 1.671 -7.281 48.300 1.00 31.47 374 SER A C 1
ATOM 2879 O O . SER A 1 374 ? 2.122 -6.172 48.007 1.00 31.47 374 SER A O 1
ATOM 2881 N N . GLY A 1 375 ? 1.661 -8.295 47.436 1.00 25.11 375 GLY A N 1
ATOM 2882 C CA . GLY A 1 375 ? 2.034 -8.167 46.027 1.00 25.11 375 GLY A CA 1
ATOM 2883 C C . GLY A 1 375 ? 0.879 -7.597 45.205 1.00 25.11 375 GLY A C 1
ATOM 2884 O O . GLY A 1 375 ? -0.093 -8.294 44.919 1.00 25.11 375 GLY A O 1
ATOM 2885 N N . ARG A 1 376 ? 0.986 -6.311 44.854 1.00 28.20 376 ARG A N 1
ATOM 2886 C CA . ARG A 1 376 ? 0.148 -5.606 43.872 1.00 28.20 376 ARG A CA 1
ATOM 2887 C C . ARG A 1 376 ? 0.021 -6.425 42.584 1.00 28.20 376 ARG A C 1
ATOM 2889 O O . ARG A 1 376 ? 1.030 -6.775 41.986 1.00 28.20 376 ARG A O 1
ATOM 2896 N N . LYS A 1 377 ? -1.217 -6.648 42.131 1.00 30.53 377 LYS A N 1
ATOM 2897 C CA . LYS A 1 377 ? -1.501 -6.994 40.732 1.00 30.53 377 LYS A CA 1
ATOM 2898 C C . LYS A 1 377 ? -1.010 -5.856 39.837 1.00 30.53 377 LYS A C 1
ATOM 2900 O O . LYS A 1 377 ? -1.206 -4.687 40.168 1.00 30.53 377 LYS A O 1
ATOM 2905 N N . ASP A 1 378 ? -0.384 -6.234 38.733 1.00 28.12 378 ASP A N 1
ATOM 2906 C CA . ASP A 1 378 ? 0.266 -5.371 37.755 1.00 28.12 378 ASP A CA 1
ATOM 2907 C C . ASP A 1 378 ? -0.602 -4.172 37.348 1.00 28.12 378 ASP A C 1
ATOM 2909 O O . ASP A 1 378 ? -1.603 -4.295 36.638 1.00 28.12 378 ASP A O 1
ATOM 2913 N N . ALA A 1 379 ? -0.192 -2.980 37.782 1.00 29.81 379 ALA A N 1
ATOM 2914 C CA . ALA A 1 379 ? -0.651 -1.741 37.183 1.00 29.81 379 ALA A CA 1
ATOM 2915 C C . ALA A 1 379 ? -0.021 -1.655 35.788 1.00 29.81 379 ALA A C 1
ATOM 2917 O O . ALA A 1 379 ? 1.169 -1.365 35.660 1.00 29.81 379 ALA A O 1
ATOM 2918 N N . LYS A 1 380 ? -0.811 -1.930 34.741 1.00 33.47 380 LYS A N 1
ATOM 2919 C CA . LYS A 1 380 ? -0.465 -1.558 33.362 1.00 33.47 380 LYS A CA 1
ATOM 2920 C C . LYS A 1 380 ? 0.045 -0.116 33.367 1.00 33.47 380 LYS A C 1
ATOM 2922 O O . LYS A 1 380 ? -0.639 0.787 33.846 1.00 33.47 380 LYS A O 1
ATOM 2927 N N . THR A 1 381 ? 1.243 0.082 32.836 1.00 33.44 381 THR A N 1
ATOM 2928 C CA . THR A 1 381 ? 1.801 1.393 32.514 1.00 33.44 381 THR A CA 1
ATOM 2929 C C . THR A 1 381 ? 0.769 2.220 31.736 1.00 33.44 381 THR A C 1
ATOM 2931 O O . THR A 1 381 ? 0.167 1.729 30.782 1.00 33.44 381 THR A O 1
ATOM 2934 N N . LEU A 1 382 ? 0.535 3.457 32.186 1.00 44.03 382 LEU A N 1
ATOM 2935 C CA . LEU A 1 382 ? -0.407 4.423 31.604 1.00 44.03 382 LEU A CA 1
ATOM 2936 C C . LEU A 1 382 ? -0.065 4.662 30.121 1.00 44.03 382 LEU A C 1
ATOM 2938 O O . LEU A 1 382 ? 0.918 5.339 29.816 1.00 44.03 382 LEU A O 1
ATOM 2942 N N . GLY A 1 383 ? -0.838 4.069 29.210 1.00 60.25 383 GLY A N 1
ATOM 2943 C CA . GLY A 1 383 ? -0.736 4.308 27.768 1.00 60.25 383 GLY A CA 1
ATOM 2944 C C . GLY A 1 383 ? -1.479 5.580 27.356 1.00 60.25 383 GLY A C 1
ATOM 2945 O O . GLY A 1 383 ? -2.409 6.004 28.036 1.00 60.25 383 GLY A O 1
ATOM 2946 N N . GLU A 1 384 ? -1.069 6.193 26.245 1.00 78.44 384 GLU A N 1
ATOM 2947 C CA . GLU A 1 384 ? -1.832 7.272 25.603 1.00 78.44 384 GLU A CA 1
ATOM 2948 C C . GLU A 1 384 ? -3.249 6.768 25.257 1.00 78.44 384 GLU A C 1
ATOM 2950 O O . GLU A 1 384 ? -3.368 5.642 24.758 1.00 78.44 384 GLU A O 1
ATOM 2955 N N . PRO A 1 385 ? -4.322 7.547 25.513 1.00 91.75 385 PRO A N 1
ATOM 2956 C CA . PRO A 1 385 ? -5.662 7.154 25.094 1.00 91.75 385 PRO A CA 1
ATOM 2957 C C . PRO A 1 385 ? -5.739 6.927 23.582 1.00 91.75 385 PRO A C 1
ATOM 2959 O O . PRO A 1 385 ? -5.059 7.584 22.794 1.00 91.75 385 PRO A O 1
ATOM 2962 N N . GLU A 1 386 ? -6.613 6.027 23.146 1.00 95.88 386 GLU A N 1
ATOM 2963 C CA . GLU A 1 386 ? -6.788 5.760 21.722 1.00 95.88 386 GLU A CA 1
ATOM 2964 C C . GLU A 1 386 ? -7.528 6.911 21.027 1.00 95.88 386 GLU A C 1
ATOM 2966 O O . GLU A 1 386 ? -8.621 7.306 21.437 1.00 95.88 386 GLU A O 1
ATOM 2971 N N . LEU A 1 387 ? -6.971 7.433 19.935 1.00 97.44 387 LEU A N 1
ATOM 2972 C CA . LEU A 1 387 ? -7.668 8.410 19.095 1.00 97.44 387 LEU A CA 1
ATOM 2973 C C . LEU A 1 387 ? -8.639 7.701 18.157 1.00 97.44 387 LEU A C 1
ATOM 2975 O O . LEU A 1 387 ? -8.241 6.809 17.405 1.00 97.44 387 LEU A O 1
ATOM 2979 N N . ILE A 1 388 ? -9.894 8.141 18.171 1.00 98.31 388 ILE A N 1
ATOM 2980 C CA . ILE A 1 388 ? -10.984 7.600 17.359 1.00 98.31 388 ILE A CA 1
ATOM 2981 C C . ILE A 1 388 ? -11.538 8.743 16.487 1.00 98.31 388 ILE A C 1
ATOM 2983 O O . ILE A 1 388 ? -12.446 9.458 16.891 1.00 98.31 388 ILE A O 1
ATOM 2987 N N . PRO A 1 389 ? -10.972 9.000 15.302 1.00 97.62 389 PRO A N 1
ATOM 2988 C CA . PRO A 1 389 ? -11.501 9.997 14.380 1.00 97.62 389 PRO A CA 1
ATOM 2989 C C . PRO A 1 389 ? -13.009 9.806 14.112 1.00 97.62 389 PRO A C 1
ATOM 2991 O O . PRO A 1 389 ? -13.443 8.705 13.755 1.00 97.62 389 PRO A O 1
ATOM 2994 N N . HIS A 1 390 ? -13.791 10.871 14.321 1.00 97.50 390 HIS A N 1
ATOM 2995 C CA . HIS A 1 390 ? -15.252 10.890 14.174 1.00 97.50 390 HIS A CA 1
ATOM 2996 C C . HIS A 1 390 ? -15.668 10.757 12.703 1.00 97.50 390 HIS A C 1
ATOM 2998 O O . HIS A 1 390 ? -15.268 11.569 11.864 1.00 97.50 390 HIS A O 1
ATOM 3004 N N . ARG A 1 391 ? -16.476 9.733 12.384 1.00 97.81 391 ARG A N 1
ATOM 3005 C CA . ARG A 1 391 ? -16.835 9.336 11.007 1.00 97.81 391 ARG A CA 1
ATOM 3006 C C . ARG A 1 391 ? -15.605 9.095 10.125 1.00 97.81 391 ARG A C 1
ATOM 3008 O O . ARG A 1 391 ? -15.604 9.400 8.926 1.00 97.81 391 ARG A O 1
ATOM 3015 N N . GLY A 1 392 ? -14.522 8.612 10.737 1.00 95.19 392 GLY A N 1
ATOM 3016 C CA . GLY A 1 392 ? -13.173 8.625 10.175 1.00 95.19 392 GLY A CA 1
ATOM 3017 C C . GLY A 1 392 ? -12.522 10.010 10.276 1.00 95.19 392 GLY A C 1
ATOM 3018 O O . GLY A 1 392 ? -12.692 10.736 11.244 1.00 95.19 392 GLY A O 1
ATOM 3019 N N . LEU A 1 393 ? -11.723 10.402 9.288 1.00 91.62 393 LEU A N 1
ATOM 3020 C CA . LEU A 1 393 ? -11.091 11.728 9.253 1.00 91.62 393 LEU A CA 1
ATOM 3021 C C . LEU A 1 393 ? -11.961 12.754 8.511 1.00 91.62 393 LEU A C 1
ATOM 3023 O O . LEU A 1 393 ? -11.513 13.353 7.536 1.00 91.62 393 LEU A O 1
ATOM 3027 N N . ALA A 1 394 ? -13.194 12.975 8.980 1.00 90.19 394 ALA A N 1
ATOM 3028 C CA . ALA A 1 394 ? -14.236 13.751 8.289 1.00 90.19 394 ALA A CA 1
ATOM 3029 C C . ALA A 1 394 ? -13.882 15.219 7.956 1.00 90.19 394 ALA A C 1
ATOM 3031 O O . ALA A 1 394 ? -14.534 15.845 7.123 1.00 90.19 394 ALA A O 1
ATOM 3032 N N . LYS A 1 395 ? -12.853 15.796 8.593 1.00 87.19 395 LYS A N 1
ATOM 3033 C CA . LYS A 1 395 ? -12.325 17.134 8.253 1.00 87.19 395 LYS A CA 1
ATOM 3034 C C . LYS A 1 395 ? -11.363 17.135 7.061 1.00 87.19 395 LYS A C 1
ATOM 3036 O O . LYS A 1 395 ? -11.123 18.192 6.491 1.00 87.19 395 LYS A O 1
ATOM 3041 N N . LEU A 1 396 ? -10.791 15.982 6.717 1.00 81.38 396 LEU A N 1
ATOM 3042 C CA . LEU A 1 396 ? -9.770 15.827 5.673 1.00 81.38 396 LEU A CA 1
ATOM 3043 C C . LEU A 1 396 ? -10.244 14.964 4.499 1.00 81.38 396 LEU A C 1
ATOM 3045 O O . LEU A 1 396 ? -9.720 15.090 3.396 1.00 81.38 396 LEU A O 1
ATOM 3049 N N . PHE A 1 397 ? -11.232 14.104 4.736 1.00 92.56 397 PHE A N 1
ATOM 3050 C CA . PHE A 1 397 ? -11.796 13.180 3.761 1.00 92.56 397 PHE A CA 1
ATOM 3051 C C . PHE A 1 397 ? -13.325 13.200 3.850 1.00 92.56 397 PHE A C 1
ATOM 3053 O O . PHE A 1 397 ? -13.856 13.530 4.915 1.00 92.56 397 PHE A O 1
ATOM 3060 N N . PRO A 1 398 ? -14.041 12.794 2.783 1.00 93.44 398 PRO A N 1
ATOM 3061 C CA . PRO A 1 398 ? -15.487 12.639 2.848 1.00 93.44 398 PRO A CA 1
ATOM 3062 C C . PRO A 1 398 ? -15.868 11.683 3.988 1.00 93.44 398 PRO A C 1
ATOM 3064 O O . PRO A 1 398 ? -15.347 10.568 4.071 1.00 93.44 398 PRO A O 1
ATOM 3067 N N . GLU A 1 399 ? -16.734 12.130 4.894 1.00 96.69 399 GLU A N 1
ATOM 3068 C CA . GLU A 1 399 ? -17.098 11.378 6.102 1.00 96.69 399 GLU A CA 1
ATOM 3069 C C . GLU A 1 399 ? -17.674 9.988 5.788 1.00 96.69 399 GLU A C 1
ATOM 3071 O O . GLU A 1 399 ? -18.368 9.814 4.789 1.00 96.69 399 GLU A O 1
ATOM 3076 N N . ASN A 1 400 ? -17.426 9.002 6.660 1.00 98.06 400 ASN A N 1
ATOM 3077 C CA . ASN A 1 400 ? -17.964 7.639 6.537 1.00 98.06 400 ASN A CA 1
ATOM 3078 C C . ASN A 1 400 ? -17.619 6.909 5.216 1.00 98.06 400 ASN A C 1
ATOM 3080 O O . ASN A 1 400 ? -18.332 6.003 4.789 1.00 98.06 400 ASN A O 1
ATOM 3084 N N . THR A 1 401 ? -16.498 7.257 4.576 1.00 97.81 401 THR A N 1
ATOM 3085 C CA . THR A 1 401 ? -16.036 6.625 3.328 1.00 97.81 401 THR A CA 1
ATOM 3086 C C . THR A 1 401 ? -14.745 5.821 3.508 1.00 97.81 401 THR A C 1
ATOM 3088 O O . THR A 1 401 ? -13.983 6.026 4.457 1.00 97.81 401 THR A O 1
ATOM 3091 N N . LEU A 1 402 ? -14.448 4.916 2.564 1.00 97.38 402 LEU A N 1
ATOM 3092 C CA . LEU A 1 402 ? -13.207 4.127 2.597 1.00 97.38 402 LEU A CA 1
ATOM 3093 C C . LEU A 1 402 ? -11.931 4.990 2.634 1.00 97.38 402 LEU A C 1
ATOM 3095 O O . LEU A 1 402 ? -11.041 4.645 3.411 1.00 97.38 402 LEU A O 1
ATOM 3099 N N . PRO A 1 403 ? -11.810 6.114 1.891 1.00 90.62 403 PRO A N 1
ATOM 3100 C CA . PRO A 1 403 ? -10.677 7.030 2.039 1.00 90.62 403 PRO A CA 1
ATOM 3101 C C . PRO A 1 403 ? -10.486 7.551 3.469 1.00 90.62 403 PRO A C 1
ATOM 3103 O O . PRO A 1 403 ? -9.365 7.528 3.979 1.00 90.62 403 PRO A O 1
ATOM 3106 N N . ALA A 1 404 ? -11.568 7.957 4.144 1.00 93.00 404 ALA A N 1
ATOM 3107 C CA . ALA A 1 404 ? -11.503 8.462 5.516 1.00 93.00 404 ALA A CA 1
ATOM 3108 C C . ALA A 1 404 ? -11.010 7.390 6.501 1.00 93.00 404 ALA A C 1
ATOM 3110 O O . ALA A 1 404 ? -10.162 7.671 7.352 1.00 93.00 404 ALA A O 1
ATOM 3111 N N . PHE A 1 405 ? -11.495 6.153 6.358 1.00 97.50 405 PHE A N 1
ATOM 3112 C CA . PHE A 1 405 ? -11.078 5.023 7.190 1.00 97.50 405 PHE A CA 1
ATOM 3113 C C . PHE A 1 405 ? -9.651 4.560 6.891 1.00 97.50 405 PHE A C 1
ATOM 3115 O O . PHE A 1 405 ? -8.883 4.301 7.817 1.00 97.50 405 PHE A O 1
ATOM 3122 N N . ALA A 1 406 ? -9.263 4.502 5.615 1.00 91.81 406 ALA A N 1
ATOM 3123 C CA . ALA A 1 406 ? -7.911 4.138 5.209 1.00 91.81 406 ALA A CA 1
ATOM 3124 C C . ALA A 1 406 ? -6.874 5.122 5.766 1.00 91.81 406 ALA A C 1
ATOM 3126 O O . ALA A 1 406 ? -5.838 4.694 6.275 1.00 91.81 406 ALA A O 1
ATOM 3127 N N . ALA A 1 407 ? -7.170 6.424 5.718 1.00 83.12 407 ALA A N 1
ATOM 3128 C CA . ALA A 1 407 ? -6.297 7.459 6.255 1.00 83.12 407 ALA A CA 1
ATOM 3129 C C . ALA A 1 407 ? -6.184 7.393 7.790 1.00 83.12 407 ALA A C 1
ATOM 3131 O O . ALA A 1 407 ? -5.078 7.485 8.327 1.00 83.12 407 ALA A O 1
ATOM 3132 N N . ALA A 1 408 ? -7.297 7.175 8.501 1.00 92.25 408 ALA A N 1
ATOM 3133 C CA . ALA A 1 408 ? -7.287 7.008 9.956 1.00 92.25 408 ALA A CA 1
ATOM 3134 C C . ALA A 1 408 ? -6.438 5.796 10.384 1.00 92.25 408 ALA A C 1
ATOM 3136 O O . ALA A 1 408 ? -5.549 5.913 11.233 1.00 92.25 408 ALA A O 1
ATOM 3137 N N . ALA A 1 409 ? -6.650 4.657 9.724 1.00 92.44 409 ALA A N 1
ATOM 3138 C CA . ALA A 1 409 ? -5.928 3.415 9.969 1.00 92.44 409 ALA A CA 1
ATOM 3139 C C . ALA A 1 409 ? -4.418 3.543 9.680 1.00 92.44 409 ALA A C 1
ATOM 3141 O O . ALA A 1 409 ? -3.584 3.141 10.500 1.00 92.44 409 ALA A O 1
ATOM 3142 N N . ALA A 1 410 ? -4.052 4.170 8.555 1.00 86.00 410 ALA A N 1
ATOM 3143 C CA . ALA A 1 410 ? -2.657 4.418 8.186 1.00 86.00 410 ALA A CA 1
ATOM 3144 C C . ALA A 1 410 ? -1.930 5.322 9.199 1.00 86.00 410 ALA A C 1
ATOM 3146 O O . ALA A 1 410 ? -0.740 5.143 9.452 1.00 86.00 410 ALA A O 1
ATOM 3147 N N . ALA A 1 411 ? -2.651 6.251 9.832 1.00 81.75 411 ALA A N 1
ATOM 3148 C CA . ALA A 1 411 ? -2.130 7.125 10.881 1.00 81.75 411 ALA A CA 1
ATOM 3149 C C . ALA A 1 411 ? -2.111 6.480 12.287 1.00 81.75 411 ALA A C 1
ATOM 3151 O O . ALA A 1 411 ? -1.852 7.166 13.289 1.00 81.75 411 ALA A O 1
ATOM 3152 N N . GLY A 1 412 ? -2.396 5.174 12.375 1.00 91.56 412 GLY A N 1
ATOM 3153 C CA . GLY A 1 412 ? -2.417 4.412 13.621 1.00 91.56 412 GLY A CA 1
ATOM 3154 C C . GLY A 1 412 ? -3.514 4.869 14.575 1.00 91.56 412 GLY A C 1
ATOM 3155 O O . GLY A 1 412 ? -3.277 4.927 15.782 1.00 91.56 412 GLY A O 1
ATOM 3156 N N . MET A 1 413 ? -4.671 5.257 14.039 1.00 95.00 413 MET A N 1
ATOM 3157 C CA . MET A 1 413 ? -5.854 5.665 14.797 1.00 95.00 413 MET A CA 1
ATOM 3158 C C . MET A 1 413 ? -6.989 4.650 14.624 1.00 95.00 413 MET A C 1
ATOM 3160 O O . MET A 1 413 ? -6.953 3.797 13.733 1.00 95.00 413 MET A O 1
ATOM 3164 N N . GLY A 1 414 ? -7.971 4.704 15.521 1.00 96.88 414 GLY A N 1
ATOM 3165 C CA . GLY A 1 414 ? -9.233 3.986 15.371 1.00 96.88 414 GLY A CA 1
ATOM 3166 C C . GLY A 1 414 ? -10.123 4.622 14.308 1.00 96.88 414 GLY A C 1
ATOM 3167 O O . GLY A 1 414 ? -9.666 5.403 13.475 1.00 96.88 414 GLY A O 1
ATOM 3168 N N . ALA A 1 415 ? -11.412 4.322 14.364 1.00 98.19 415 ALA A N 1
ATOM 3169 C CA . ALA A 1 415 ? -12.429 5.086 13.653 1.00 98.19 415 ALA A CA 1
ATOM 3170 C C . ALA A 1 415 ? -13.777 4.931 14.348 1.00 98.19 415 ALA A C 1
ATOM 3172 O O . ALA A 1 415 ? -14.092 3.862 14.873 1.00 98.19 415 ALA A O 1
ATOM 3173 N N . GLU A 1 416 ? -14.561 5.998 14.333 1.00 98.50 416 GLU A N 1
ATOM 3174 C CA . GLU A 1 416 ? -15.993 5.933 14.580 1.00 98.50 416 GLU A CA 1
ATOM 3175 C C . GLU A 1 416 ? -16.718 5.920 13.230 1.00 98.50 416 GLU A C 1
ATOM 3177 O O . GLU A 1 416 ? -16.254 6.545 12.272 1.00 98.50 416 GLU A O 1
ATOM 3182 N N . LEU A 1 417 ? -17.779 5.120 13.130 1.00 98.44 417 LEU A N 1
ATOM 3183 C CA . LEU A 1 417 ? -18.590 4.980 11.927 1.00 98.44 417 LEU A CA 1
ATOM 3184 C C . LEU A 1 417 ? -20.052 4.701 12.267 1.00 98.44 417 LEU A C 1
ATOM 3186 O O . LEU A 1 417 ? -20.363 4.084 13.285 1.00 98.44 417 LEU A O 1
ATOM 3190 N N . ASP A 1 418 ? -20.941 5.069 11.354 1.00 98.25 418 ASP A N 1
ATOM 3191 C CA . ASP A 1 418 ? -22.388 4.981 11.531 1.00 98.25 418 ASP A CA 1
ATOM 3192 C C . ASP A 1 418 ? -23.013 3.943 10.604 1.00 98.25 418 ASP A C 1
ATOM 3194 O O . ASP A 1 418 ? -22.719 3.954 9.413 1.00 98.25 418 ASP A O 1
ATOM 3198 N N . VAL A 1 419 ? -23.917 3.092 11.097 1.00 98.56 419 VAL A N 1
ATOM 3199 C CA . VAL A 1 419 ? -24.525 2.033 10.269 1.00 98.56 419 VAL A CA 1
ATOM 3200 C C . VAL A 1 419 ? -26.040 2.146 10.122 1.00 98.56 419 VAL A C 1
ATOM 3202 O O . VAL A 1 419 ? -26.758 2.318 11.110 1.00 98.56 419 VAL A O 1
ATOM 3205 N N . TYR A 1 420 ? -26.511 1.938 8.890 1.00 98.50 420 TYR A N 1
ATOM 3206 C CA . TYR A 1 420 ? -27.915 1.721 8.527 1.00 98.50 420 TYR A CA 1
ATOM 3207 C C . TYR A 1 420 ? -28.084 0.431 7.722 1.00 98.50 420 TYR A C 1
ATOM 3209 O O . TYR A 1 420 ? -27.152 -0.055 7.082 1.00 98.50 420 TYR A O 1
ATOM 3217 N N . GLU A 1 421 ? -29.302 -0.093 7.717 1.00 98.25 421 GLU A N 1
ATOM 3218 C CA . GLU A 1 421 ? -29.758 -1.150 6.823 1.00 98.25 421 GLU A CA 1
ATOM 3219 C C . GLU A 1 421 ? -30.558 -0.551 5.658 1.00 98.25 421 GLU A C 1
ATOM 3221 O O . GLU A 1 421 ? -31.473 0.249 5.859 1.00 98.25 421 GLU A O 1
ATOM 3226 N N . THR A 1 422 ? -30.196 -0.940 4.440 1.00 98.38 422 THR A N 1
ATOM 3227 C CA . THR A 1 422 ? -30.925 -0.631 3.194 1.00 98.38 422 THR A CA 1
ATOM 3228 C C . THR A 1 422 ? -32.217 -1.448 3.080 1.00 98.38 422 THR A C 1
ATOM 3230 O O . THR A 1 422 ? -32.439 -2.382 3.852 1.00 98.38 422 THR A O 1
ATOM 3233 N N . SER A 1 423 ? -33.092 -1.116 2.127 1.00 97.88 423 SER A N 1
ATOM 3234 C CA . SER A 1 423 ? -34.400 -1.778 1.973 1.00 97.88 423 SER A CA 1
ATOM 3235 C C . SER A 1 423 ? -34.304 -3.262 1.593 1.00 97.88 423 SER A C 1
ATOM 3237 O O . SER A 1 423 ? -35.215 -4.029 1.904 1.00 97.88 423 SER A O 1
ATOM 3239 N N . ASP A 1 424 ? -33.196 -3.677 0.974 1.00 97.44 424 ASP A N 1
ATOM 3240 C CA . ASP A 1 424 ? -32.848 -5.059 0.622 1.00 97.44 424 ASP A CA 1
ATOM 3241 C C . ASP A 1 424 ? -31.897 -5.723 1.639 1.00 97.44 424 ASP A C 1
ATOM 3243 O O . ASP A 1 424 ? -31.428 -6.843 1.436 1.00 97.44 424 ASP A O 1
ATOM 3247 N N . GLY A 1 425 ? -31.659 -5.073 2.783 1.00 96.56 425 GLY A N 1
ATOM 3248 C CA . GLY A 1 425 ? -31.031 -5.685 3.950 1.00 96.56 425 GLY A CA 1
ATOM 3249 C C . GLY A 1 425 ? -29.503 -5.604 4.008 1.00 96.56 425 GLY A C 1
ATOM 3250 O O . GLY A 1 425 ? -28.900 -6.236 4.885 1.00 96.56 425 GLY A O 1
ATOM 3251 N N . GLN A 1 426 ? -28.854 -4.844 3.125 1.00 98.31 426 GLN A N 1
ATOM 3252 C CA . GLN A 1 426 ? -27.410 -4.603 3.187 1.00 98.31 426 GLN A CA 1
ATOM 3253 C C . GLN A 1 426 ? -27.080 -3.542 4.246 1.00 98.31 426 GLN A C 1
ATOM 3255 O O . GLN A 1 426 ? -27.699 -2.476 4.283 1.00 98.31 426 GLN A O 1
ATOM 3260 N N . VAL A 1 427 ? -26.064 -3.805 5.076 1.00 98.75 427 VAL A N 1
ATOM 3261 C CA . VAL A 1 427 ? -25.567 -2.835 6.066 1.00 98.75 427 VAL A CA 1
ATOM 3262 C C . VAL A 1 427 ? -24.567 -1.887 5.407 1.00 98.75 427 VAL A C 1
ATOM 3264 O O . VAL A 1 427 ? -23.513 -2.328 4.932 1.00 98.75 427 VAL A O 1
ATOM 3267 N N . VAL A 1 428 ? -24.891 -0.597 5.406 1.00 98.75 428 VAL A N 1
ATOM 3268 C CA . VAL A 1 428 ? -24.112 0.491 4.797 1.00 98.75 428 VAL A CA 1
ATOM 3269 C C . VAL A 1 428 ? -23.662 1.502 5.841 1.00 98.75 428 VAL A C 1
ATOM 3271 O O . VAL A 1 428 ? -24.267 1.602 6.911 1.00 98.75 428 VAL A O 1
ATOM 3274 N N . VAL A 1 429 ? -22.599 2.242 5.527 1.00 98.69 429 VAL A N 1
ATOM 3275 C CA . VAL A 1 429 ? -22.011 3.229 6.431 1.00 98.69 429 VAL A CA 1
ATOM 3276 C C . VAL A 1 429 ? -22.420 4.643 6.027 1.00 98.69 429 VAL A C 1
ATOM 3278 O O . VAL A 1 429 ? -21.998 5.146 4.990 1.00 98.69 429 VAL A O 1
ATOM 3281 N N . LEU A 1 430 ? -23.259 5.286 6.835 1.00 98.00 430 LEU A N 1
ATOM 3282 C CA . LEU A 1 430 ? -23.782 6.629 6.580 1.00 98.00 430 LEU A CA 1
ATOM 3283 C C . LEU A 1 430 ? -24.270 7.243 7.893 1.00 98.00 430 LEU A C 1
ATOM 3285 O O . LEU A 1 430 ? -24.925 6.569 8.681 1.00 98.00 430 LEU A O 1
ATOM 3289 N N . HIS A 1 431 ? -24.000 8.529 8.125 1.00 97.62 431 HIS A N 1
ATOM 3290 C CA . HIS A 1 431 ? -24.410 9.177 9.374 1.00 97.62 431 HIS A CA 1
ATOM 3291 C C . HIS A 1 431 ? -25.901 9.545 9.396 1.00 97.62 431 HIS A C 1
ATOM 3293 O O . HIS A 1 431 ? -26.626 9.253 10.356 1.00 97.62 431 HIS A O 1
ATOM 3299 N N . ASP A 1 432 ? -26.361 10.224 8.347 1.00 97.00 432 ASP A N 1
ATOM 3300 C CA . ASP A 1 432 ? -27.707 10.782 8.290 1.00 97.00 432 ASP A CA 1
ATOM 3301 C C . ASP A 1 432 ? -28.722 9.738 7.808 1.00 97.00 432 ASP A C 1
ATOM 3303 O O . ASP A 1 432 ? -28.385 8.868 7.008 1.00 97.00 432 ASP A O 1
ATOM 3307 N N . PRO A 1 433 ? -29.996 9.843 8.224 1.00 96.69 433 PRO A N 1
ATOM 3308 C CA . PRO A 1 433 ? -31.052 8.971 7.710 1.00 96.69 433 PRO A CA 1
ATOM 3309 C C . PRO A 1 433 ? -31.336 9.199 6.217 1.00 96.69 433 PRO A C 1
ATOM 3311 O O . PRO A 1 433 ? -31.940 8.351 5.559 1.00 96.69 433 PRO A O 1
ATOM 3314 N N . LYS A 1 434 ? -30.917 10.351 5.678 1.00 98.12 434 LYS A N 1
ATOM 3315 C CA . LYS A 1 434 ? -31.009 10.696 4.262 1.00 98.12 434 LYS A CA 1
ATOM 3316 C C . LYS A 1 434 ? -29.628 10.813 3.626 1.00 98.12 434 LYS A C 1
ATOM 3318 O O . LYS A 1 434 ? -28.701 11.298 4.266 1.00 98.12 434 LYS A O 1
ATOM 3323 N N . VAL A 1 435 ? -29.524 10.460 2.348 1.00 97.75 435 VAL A N 1
ATOM 3324 C CA . VAL A 1 435 ? -28.274 10.561 1.566 1.00 97.75 435 VAL A CA 1
ATOM 3325 C C . VAL A 1 435 ? -27.966 11.999 1.107 1.00 97.75 435 VAL A C 1
ATOM 3327 O O . VAL A 1 435 ? -26.855 12.296 0.666 1.00 97.75 435 VAL A O 1
ATOM 3330 N N . ASP A 1 436 ? -28.941 12.902 1.246 1.00 97.81 436 ASP A N 1
ATOM 3331 C CA . ASP A 1 436 ? -28.997 14.228 0.625 1.00 97.81 436 ASP A CA 1
ATOM 3332 C C . ASP A 1 436 ? -27.805 15.136 0.941 1.00 97.81 436 ASP A C 1
ATOM 3334 O O . ASP A 1 436 ? -27.445 15.959 0.105 1.00 97.81 436 ASP A O 1
ATOM 3338 N N . ARG A 1 437 ? -27.227 15.071 2.150 1.00 96.69 437 ARG A N 1
ATOM 3339 C CA . ARG A 1 437 ? -26.176 16.015 2.574 1.00 96.69 437 ARG A CA 1
ATOM 3340 C C . ARG A 1 437 ? -24.819 15.661 1.970 1.00 96.69 437 ARG A C 1
ATOM 3342 O O . ARG A 1 437 ? -24.128 16.550 1.474 1.00 96.69 437 ARG A O 1
ATOM 3349 N N . THR A 1 438 ? -24.442 14.388 2.037 1.00 95.94 438 THR A N 1
ATOM 3350 C CA . THR A 1 438 ? -23.084 13.909 1.739 1.00 95.94 438 THR A CA 1
ATOM 3351 C C . THR A 1 438 ? -22.937 13.331 0.340 1.00 95.94 438 THR A C 1
ATOM 3353 O O . THR A 1 438 ? -21.808 13.148 -0.102 1.00 95.94 438 THR A O 1
ATOM 3356 N N . THR A 1 439 ? -24.039 13.086 -0.372 1.00 97.25 439 THR A N 1
ATOM 3357 C CA . THR A 1 439 ? -24.008 12.478 -1.707 1.00 97.25 439 THR A CA 1
ATOM 3358 C C . THR A 1 439 ? -24.692 13.324 -2.765 1.00 97.25 439 THR A C 1
ATOM 3360 O O . THR A 1 439 ? -25.328 14.326 -2.464 1.00 97.25 439 THR A O 1
ATOM 3363 N N . ASP A 1 440 ? -24.605 12.917 -4.022 1.00 95.25 440 ASP A N 1
ATOM 3364 C CA . ASP A 1 440 ? -25.371 13.482 -5.131 1.00 95.25 440 ASP A CA 1
ATOM 3365 C C . ASP A 1 440 ? -26.817 12.980 -5.259 1.00 95.25 440 ASP A C 1
ATOM 3367 O O . ASP A 1 440 ? -27.544 13.462 -6.126 1.00 95.25 440 ASP A O 1
ATOM 3371 N N . GLY A 1 441 ? -27.243 12.053 -4.402 1.00 96.12 441 GLY A N 1
ATOM 3372 C CA . GLY A 1 441 ? -28.601 11.523 -4.381 1.00 96.12 441 GLY A CA 1
ATOM 3373 C C . GLY A 1 441 ? -29.551 12.295 -3.470 1.00 96.12 441 GLY A C 1
ATOM 3374 O O . GLY A 1 441 ? -29.171 13.225 -2.757 1.00 96.12 441 GLY A O 1
ATOM 3375 N N . THR A 1 442 ? -30.809 11.854 -3.457 1.00 97.44 442 THR A N 1
ATOM 3376 C CA . THR A 1 442 ? -31.795 12.249 -2.445 1.00 97.44 442 THR A CA 1
ATOM 3377 C C . THR A 1 442 ? -32.604 11.035 -2.006 1.00 97.44 442 THR A C 1
ATOM 3379 O O . THR A 1 442 ? -32.830 10.123 -2.800 1.00 97.44 442 THR A O 1
ATOM 3382 N N . GLY A 1 443 ? -33.051 11.018 -0.753 1.00 97.25 443 GLY A N 1
ATOM 3383 C CA . GLY A 1 443 ? -33.901 9.948 -0.231 1.00 97.25 443 GLY A CA 1
ATOM 3384 C C . GLY A 1 443 ? -33.434 9.391 1.105 1.00 97.25 443 GLY A C 1
ATOM 3385 O O . GLY A 1 443 ? -32.358 9.708 1.603 1.00 97.25 443 GLY A O 1
ATOM 3386 N N . HIS A 1 444 ? -34.291 8.573 1.716 1.00 98.44 444 HIS A N 1
ATOM 3387 C CA . HIS A 1 444 ? -34.013 7.937 3.001 1.00 98.44 444 HIS A CA 1
ATOM 3388 C C . HIS A 1 444 ? -33.290 6.607 2.778 1.00 98.44 444 HIS A C 1
ATOM 3390 O O . HIS A 1 444 ? -33.818 5.757 2.065 1.00 98.44 444 HIS A O 1
ATOM 3396 N N . VAL A 1 445 ? -32.138 6.394 3.418 1.00 98.00 445 VAL A N 1
ATOM 3397 C CA . VAL A 1 445 ? -31.267 5.230 3.151 1.00 98.00 445 VAL A CA 1
ATOM 3398 C C . VAL A 1 445 ? -31.985 3.894 3.369 1.00 98.00 445 VAL A C 1
ATOM 3400 O O . VAL A 1 445 ? -31.861 2.981 2.563 1.00 98.00 445 VAL A O 1
ATOM 3403 N N . THR A 1 446 ? -32.845 3.809 4.387 1.00 97.75 446 THR A N 1
ATOM 3404 C CA . THR A 1 446 ? -33.632 2.597 4.686 1.00 97.75 446 THR A CA 1
ATOM 3405 C C . THR A 1 446 ? -34.762 2.312 3.686 1.00 97.75 446 THR A C 1
ATOM 3407 O O . THR A 1 446 ? -35.440 1.294 3.798 1.00 97.75 446 THR A O 1
ATOM 3410 N N . LYS A 1 447 ? -35.013 3.218 2.731 1.00 98.44 447 LYS A N 1
ATOM 3411 C CA . LYS A 1 447 ? -35.987 3.045 1.640 1.00 98.44 447 LYS A CA 1
ATOM 3412 C C . LYS A 1 447 ? -35.319 2.762 0.292 1.00 98.44 447 LYS A C 1
ATOM 3414 O O . LYS A 1 447 ? -36.033 2.499 -0.667 1.00 98.44 447 LYS A O 1
ATOM 3419 N N . MET A 1 448 ? -33.991 2.827 0.224 1.00 98.50 448 MET A N 1
ATOM 3420 C CA . MET A 1 448 ? -33.205 2.589 -0.985 1.00 98.50 448 MET A CA 1
ATOM 3421 C C . MET A 1 448 ? -32.614 1.181 -0.951 1.00 98.50 448 MET A C 1
ATOM 3423 O O . MET A 1 448 ? -32.209 0.717 0.116 1.00 98.50 448 MET A O 1
ATOM 3427 N N . SER A 1 449 ? -32.541 0.523 -2.105 1.00 98.56 449 SER A N 1
ATOM 3428 C CA . SER A 1 449 ? -31.776 -0.718 -2.266 1.00 98.56 449 SER A CA 1
ATOM 3429 C C . SER A 1 449 ? -30.277 -0.432 -2.194 1.00 98.56 449 SER A C 1
ATOM 3431 O O . SER A 1 449 ? -29.826 0.692 -2.451 1.00 98.56 449 SER A O 1
ATOM 3433 N N . PHE A 1 450 ? -29.467 -1.445 -1.895 1.00 98.25 450 PHE A N 1
ATOM 3434 C CA . PHE A 1 450 ? -28.020 -1.278 -1.894 1.00 98.25 450 PHE A CA 1
ATOM 3435 C C . PHE A 1 450 ? -27.481 -0.817 -3.248 1.00 98.25 450 PHE A C 1
ATOM 3437 O O . PHE A 1 450 ? -26.581 0.017 -3.284 1.00 98.25 450 PHE A O 1
ATOM 3444 N N . ALA A 1 451 ? -28.041 -1.309 -4.355 1.00 98.00 451 ALA A N 1
ATOM 3445 C CA . ALA A 1 451 ? -27.628 -0.897 -5.694 1.00 98.00 451 ALA A CA 1
ATOM 3446 C C . ALA A 1 451 ? -27.837 0.612 -5.921 1.00 98.00 451 ALA A C 1
ATOM 3448 O O . ALA A 1 451 ? -26.951 1.281 -6.453 1.00 98.00 451 ALA A O 1
ATOM 3449 N N . GLU A 1 452 ? -28.964 1.161 -5.456 1.00 98.12 452 GLU A N 1
ATOM 3450 C CA . GLU A 1 452 ? -29.246 2.600 -5.521 1.00 98.12 452 GLU A CA 1
ATOM 3451 C C . GLU A 1 452 ? -28.289 3.399 -4.634 1.00 98.12 452 GLU A C 1
ATOM 3453 O O . GLU A 1 452 ? -27.728 4.394 -5.084 1.00 98.12 452 GLU A O 1
ATOM 3458 N N . VAL A 1 453 ? -28.051 2.947 -3.397 1.00 98.25 453 VAL A N 1
ATOM 3459 C CA . VAL A 1 453 ? -27.098 3.588 -2.473 1.00 98.25 453 VAL A CA 1
ATOM 3460 C C . VAL A 1 453 ? -25.672 3.552 -3.031 1.00 98.25 453 VAL A C 1
ATOM 3462 O O . VAL A 1 453 ? -24.934 4.529 -2.916 1.00 98.25 453 VAL A O 1
ATOM 3465 N N . ARG A 1 454 ? -25.276 2.442 -3.662 1.00 96.56 454 ARG A N 1
ATOM 3466 C CA . ARG A 1 454 ? -23.927 2.234 -4.197 1.00 96.56 454 ARG A CA 1
ATOM 3467 C C . ARG A 1 454 ? -23.645 3.058 -5.452 1.00 96.56 454 ARG A C 1
ATOM 3469 O O . ARG A 1 454 ? -22.485 3.358 -5.727 1.00 96.56 454 ARG A O 1
ATOM 3476 N N . ALA A 1 455 ? -24.680 3.426 -6.203 1.00 96.75 455 ALA A N 1
ATOM 3477 C CA . ALA A 1 455 ? -24.556 4.288 -7.374 1.00 96.75 455 ALA A CA 1
ATOM 3478 C C . ALA A 1 455 ? -24.252 5.756 -7.016 1.00 96.75 455 ALA A C 1
ATOM 3480 O O . ALA A 1 455 ? -23.823 6.510 -7.888 1.00 96.75 455 ALA A O 1
ATOM 3481 N N . LEU A 1 456 ? -24.461 6.156 -5.757 1.00 97.44 456 LEU A N 1
ATOM 3482 C CA . LEU A 1 456 ? -24.241 7.526 -5.302 1.00 97.44 456 LEU A CA 1
ATOM 3483 C C . LEU A 1 456 ? -22.759 7.850 -5.097 1.00 97.44 456 LEU A C 1
ATOM 3485 O O . LEU A 1 456 ? -21.964 7.023 -4.644 1.00 97.44 456 LEU A O 1
ATOM 3489 N N . ASP A 1 457 ? -22.422 9.108 -5.349 1.00 96.25 457 ASP A N 1
ATOM 3490 C CA . ASP A 1 457 ? -21.113 9.697 -5.099 1.00 96.25 457 ASP A CA 1
ATOM 3491 C C . ASP A 1 457 ? -21.122 10.465 -3.778 1.00 96.25 457 ASP A C 1
ATOM 3493 O O . ASP A 1 457 ? -21.673 11.562 -3.672 1.00 96.25 457 ASP A O 1
ATOM 3497 N N . ALA A 1 458 ? -20.485 9.877 -2.776 1.00 95.50 458 ALA A N 1
ATOM 3498 C CA . ALA A 1 458 ? -20.299 10.400 -1.434 1.00 95.50 458 ALA A CA 1
ATOM 3499 C C . ALA A 1 458 ? -19.072 11.317 -1.276 1.00 95.50 458 ALA A C 1
ATOM 3501 O O . ALA A 1 458 ? -18.778 11.731 -0.155 1.00 95.50 458 ALA A O 1
ATOM 3502 N N . GLY A 1 459 ? -18.323 11.621 -2.344 1.00 89.19 459 GLY A N 1
ATOM 3503 C CA . GLY A 1 459 ? -17.065 12.366 -2.242 1.00 89.19 459 GLY A CA 1
ATOM 3504 C C . GLY A 1 459 ? -17.017 13.687 -3.003 1.00 89.19 459 GLY A C 1
ATOM 3505 O O . GLY A 1 459 ? -16.410 14.642 -2.512 1.00 89.19 459 GLY A O 1
ATOM 3506 N N . ARG A 1 460 ? -17.705 13.819 -4.142 1.00 88.31 460 ARG A N 1
ATOM 3507 C CA . ARG A 1 460 ? -17.602 15.031 -4.978 1.00 88.31 460 ARG A CA 1
ATOM 3508 C C . ARG A 1 460 ? -18.046 16.322 -4.295 1.00 88.31 460 ARG A C 1
ATOM 3510 O O . ARG A 1 460 ? -17.517 17.387 -4.603 1.00 88.31 460 ARG A O 1
ATOM 3517 N N . ARG A 1 461 ? -18.990 16.237 -3.351 1.00 90.19 461 ARG A N 1
ATOM 3518 C CA . ARG A 1 461 ? -19.435 17.390 -2.546 1.00 90.19 461 ARG A CA 1
ATOM 3519 C C . ARG A 1 461 ? -18.402 17.843 -1.522 1.00 90.19 461 ARG A C 1
ATOM 3521 O O . ARG A 1 461 ? -18.427 19.000 -1.120 1.00 90.19 461 ARG A O 1
ATOM 3528 N N . PHE A 1 462 ? -17.526 16.939 -1.090 1.00 85.88 462 PHE A N 1
ATOM 3529 C CA . PHE A 1 462 ? -16.433 17.267 -0.184 1.00 85.88 462 PHE A CA 1
ATOM 3530 C C . PHE A 1 462 ? -15.311 17.980 -0.945 1.00 85.88 462 PHE A C 1
ATOM 3532 O O . PHE A 1 462 ? -14.892 19.065 -0.554 1.00 85.88 462 PHE A O 1
ATOM 3539 N N . HIS A 1 463 ? -14.839 17.385 -2.045 1.00 85.12 463 HIS A N 1
ATOM 3540 C CA . HIS A 1 463 ? -13.843 17.987 -2.932 1.00 85.12 463 HIS A CA 1
ATOM 3541 C C . HIS A 1 463 ? -13.806 17.236 -4.280 1.00 85.12 463 HIS A C 1
ATOM 3543 O O . HIS A 1 463 ? -13.937 16.009 -4.274 1.00 85.12 463 HIS A O 1
ATOM 3549 N N . PRO A 1 464 ? -13.537 17.901 -5.426 1.00 77.31 464 PRO A N 1
ATOM 3550 C CA . PRO A 1 464 ? -13.484 17.245 -6.742 1.00 77.31 464 PRO A CA 1
ATOM 3551 C C . PRO A 1 464 ? -12.517 16.054 -6.833 1.00 77.31 464 PRO A C 1
ATOM 3553 O O . PRO A 1 464 ? -12.766 15.109 -7.577 1.00 77.31 464 PRO A O 1
ATOM 3556 N N . ALA A 1 465 ? -11.441 16.059 -6.039 1.00 74.75 465 ALA A N 1
ATOM 3557 C CA . ALA A 1 465 ? -10.490 14.943 -5.960 1.00 74.75 465 ALA A CA 1
ATOM 3558 C C . ALA A 1 465 ? -11.109 13.624 -5.451 1.00 74.75 465 ALA A C 1
ATOM 3560 O O . ALA A 1 465 ? -10.543 12.567 -5.698 1.00 74.75 465 ALA A O 1
ATOM 3561 N N . PHE A 1 466 ? -12.262 13.672 -4.775 1.00 77.62 466 PHE A N 1
ATOM 3562 C CA . PHE A 1 466 ? -12.983 12.494 -4.278 1.00 77.62 466 PHE A CA 1
ATOM 3563 C C . PHE A 1 466 ? -14.207 12.147 -5.131 1.00 77.62 466 PHE A C 1
ATOM 3565 O O . PHE A 1 466 ? -15.150 11.528 -4.643 1.00 77.62 466 PHE A O 1
ATOM 3572 N N . THR A 1 467 ? -14.222 12.553 -6.400 1.00 86.12 467 THR A N 1
ATOM 3573 C CA . THR A 1 467 ? -15.295 12.166 -7.322 1.00 86.12 467 THR A CA 1
ATOM 3574 C C . THR A 1 467 ? -15.390 10.642 -7.430 1.00 86.12 467 THR A C 1
ATOM 3576 O O . THR A 1 467 ? -14.375 9.946 -7.439 1.00 86.12 467 THR A O 1
ATOM 3579 N N . ALA A 1 468 ? -16.619 10.140 -7.519 1.00 87.75 468 ALA A N 1
ATOM 3580 C CA . ALA A 1 468 ? -16.980 8.727 -7.591 1.00 87.75 468 ALA A CA 1
ATOM 3581 C C . ALA A 1 468 ? -16.637 7.886 -6.344 1.00 87.75 468 ALA A C 1
ATOM 3583 O O . ALA A 1 468 ? -16.685 6.657 -6.401 1.00 87.75 468 ALA A O 1
ATOM 3584 N N . VAL A 1 469 ? -16.337 8.508 -5.196 1.00 89.12 469 VAL A N 1
ATOM 3585 C CA . VAL A 1 469 ? -16.259 7.770 -3.926 1.00 89.12 469 VAL A CA 1
ATOM 3586 C C . VAL A 1 469 ? -17.658 7.297 -3.546 1.00 89.12 469 VAL A C 1
ATOM 3588 O O . VAL A 1 469 ? -18.576 8.098 -3.460 1.00 89.12 469 VAL A O 1
ATOM 3591 N N . GLN A 1 470 ? -17.826 6.004 -3.295 1.00 96.44 470 GLN A N 1
ATOM 3592 C CA . GLN A 1 470 ? -19.130 5.401 -3.008 1.00 96.44 470 GLN A CA 1
ATOM 3593 C C . GLN A 1 470 ? -19.404 5.316 -1.500 1.00 96.44 470 GLN A C 1
ATOM 3595 O O . GLN A 1 470 ? -18.471 5.270 -0.692 1.00 96.44 470 GLN A O 1
ATOM 3600 N N . ILE A 1 471 ? -20.684 5.210 -1.121 1.00 98.38 471 ILE A N 1
ATOM 3601 C CA . ILE A 1 471 ? -21.069 4.782 0.233 1.00 98.38 471 ILE A CA 1
ATOM 3602 C C . ILE A 1 471 ? -20.596 3.327 0.434 1.00 98.38 471 ILE A C 1
ATOM 3604 O O . ILE A 1 471 ? -20.969 2.446 -0.357 1.00 98.38 471 ILE A O 1
ATOM 3608 N N . PRO A 1 472 ? -19.781 3.037 1.465 1.00 98.25 472 PRO A N 1
ATOM 3609 C CA . PRO A 1 472 ? -19.307 1.685 1.695 1.00 98.25 472 PRO A CA 1
ATOM 3610 C C . PRO A 1 472 ? -20.327 0.841 2.459 1.00 98.25 472 PRO A C 1
ATOM 3612 O O . PRO A 1 472 ? -21.146 1.334 3.237 1.00 98.25 472 PRO A O 1
ATOM 3615 N N . THR A 1 473 ? -20.235 -0.470 2.281 1.00 98.81 473 THR A N 1
ATOM 3616 C CA . THR A 1 473 ? -20.821 -1.431 3.217 1.00 98.81 473 THR A CA 1
ATOM 3617 C C . THR A 1 473 ? -20.037 -1.439 4.528 1.00 98.81 473 THR A C 1
ATOM 3619 O O . THR A 1 473 ? -18.844 -1.120 4.555 1.00 98.81 473 THR A O 1
ATOM 3622 N N . LEU A 1 474 ? -20.668 -1.884 5.621 1.00 98.75 474 LEU A N 1
ATOM 3623 C CA . LEU A 1 474 ? -19.944 -2.112 6.878 1.00 98.75 474 LEU A CA 1
ATOM 3624 C C . LEU A 1 474 ? -18.761 -3.068 6.667 1.00 98.75 474 LEU A C 1
ATOM 3626 O O . LEU A 1 474 ? -17.680 -2.841 7.202 1.00 98.75 474 LEU A O 1
ATOM 3630 N N . ARG A 1 475 ? -18.945 -4.107 5.845 1.00 98.56 475 ARG A N 1
ATOM 3631 C CA . ARG A 1 475 ? -17.896 -5.082 5.544 1.00 98.56 475 ARG A CA 1
ATOM 3632 C C . ARG A 1 475 ? -16.659 -4.419 4.937 1.00 98.56 475 ARG A C 1
ATOM 3634 O O . ARG A 1 475 ? -15.563 -4.598 5.455 1.00 98.56 475 ARG A O 1
ATOM 3641 N N . GLU A 1 476 ? -16.834 -3.608 3.895 1.00 98.31 476 GLU A N 1
ATOM 3642 C CA . GLU A 1 476 ? -15.728 -2.889 3.246 1.00 98.31 476 GLU A CA 1
ATOM 3643 C C . GLU A 1 476 ? -15.027 -1.915 4.206 1.00 98.31 476 GLU A C 1
ATOM 3645 O O . GLU A 1 476 ? -13.798 -1.796 4.183 1.00 98.31 476 GLU A O 1
ATOM 3650 N N . ALA A 1 477 ? -15.783 -1.237 5.077 1.00 98.50 477 ALA A N 1
ATOM 3651 C CA . ALA A 1 477 ? -15.217 -0.339 6.080 1.00 98.50 477 ALA A CA 1
ATOM 3652 C C . ALA A 1 477 ? -14.359 -1.099 7.108 1.00 98.50 477 ALA A C 1
ATOM 3654 O O . ALA A 1 477 ? -13.212 -0.716 7.351 1.00 98.50 477 ALA A O 1
ATOM 3655 N N . LEU A 1 478 ? -14.859 -2.213 7.657 1.00 98.44 478 LEU A N 1
ATOM 3656 C CA . LEU A 1 478 ? -14.106 -3.049 8.601 1.00 98.44 478 LEU A CA 1
ATOM 3657 C C . LEU A 1 478 ? -12.880 -3.696 7.948 1.00 98.44 478 LEU A C 1
ATOM 3659 O O . LEU A 1 478 ? -11.812 -3.722 8.559 1.00 98.44 478 LEU A O 1
ATOM 3663 N N . GLN A 1 479 ? -12.995 -4.156 6.699 1.00 96.94 479 GLN A N 1
ATOM 3664 C CA . GLN A 1 479 ? -11.864 -4.666 5.917 1.00 96.94 479 GLN A CA 1
ATOM 3665 C C . GLN A 1 479 ? -10.796 -3.591 5.725 1.00 96.94 479 GLN A C 1
ATOM 3667 O O . GLN A 1 479 ? -9.617 -3.838 5.975 1.00 96.94 479 GLN A O 1
ATOM 3672 N N . THR A 1 480 ? -11.205 -2.372 5.373 1.00 95.06 480 THR A N 1
ATOM 3673 C CA . THR A 1 480 ? -10.293 -1.235 5.206 1.00 95.06 480 THR A CA 1
ATOM 3674 C C . THR A 1 480 ? -9.566 -0.912 6.509 1.00 95.06 480 THR A C 1
ATOM 3676 O O . THR A 1 480 ? -8.337 -0.820 6.515 1.00 95.06 480 THR A O 1
ATOM 3679 N N . LEU A 1 481 ? -10.294 -0.809 7.625 1.00 95.56 481 LEU A N 1
ATOM 3680 C CA . LEU A 1 481 ? -9.710 -0.575 8.949 1.00 95.56 481 LEU A CA 1
ATOM 3681 C C . LEU A 1 481 ? -8.798 -1.729 9.384 1.00 95.56 481 LEU A C 1
ATOM 3683 O O . LEU A 1 481 ? -7.770 -1.499 10.012 1.00 95.56 481 LEU A O 1
ATOM 3687 N N . ARG A 1 482 ? -9.113 -2.979 9.034 1.00 93.00 482 ARG A N 1
ATOM 3688 C CA . ARG A 1 482 ? -8.254 -4.127 9.344 1.00 93.00 482 ARG A CA 1
ATOM 3689 C C . ARG A 1 482 ? -6.966 -4.123 8.530 1.00 93.00 482 ARG A C 1
ATOM 3691 O O . ARG A 1 482 ? -5.898 -4.334 9.095 1.00 93.00 482 ARG A O 1
ATOM 3698 N N . GLU A 1 483 ? -7.063 -3.905 7.226 1.00 88.94 483 GLU A N 1
ATOM 3699 C CA . GLU A 1 483 ? -5.951 -4.078 6.291 1.00 88.94 483 GLU A CA 1
ATOM 3700 C C . GLU A 1 483 ? -4.994 -2.889 6.238 1.00 88.94 483 GLU A C 1
ATOM 3702 O O . GLU A 1 483 ? -3.808 -3.067 5.944 1.00 88.94 483 GLU A O 1
ATOM 3707 N N . ARG A 1 484 ? -5.501 -1.677 6.482 1.00 86.25 484 ARG A N 1
ATOM 3708 C CA . ARG A 1 484 ? -4.710 -0.439 6.431 1.00 86.25 484 ARG A CA 1
ATOM 3709 C C . ARG A 1 484 ? -4.119 -0.053 7.780 1.00 86.25 484 ARG A C 1
ATOM 3711 O O . ARG A 1 484 ? -3.214 0.777 7.817 1.00 86.25 484 ARG A O 1
ATOM 3718 N N . SER A 1 485 ? -4.592 -0.655 8.867 1.00 86.94 485 SER A N 1
ATOM 3719 C CA . SER A 1 485 ? -4.101 -0.337 10.201 1.00 86.94 485 SER A CA 1
ATOM 3720 C C . SER A 1 485 ? -2.660 -0.789 10.398 1.00 86.94 485 SER A C 1
ATOM 3722 O O . SER A 1 485 ? -2.301 -1.944 10.173 1.00 86.94 485 SER A O 1
ATOM 3724 N N . VAL A 1 486 ? -1.829 0.134 10.877 1.00 85.56 486 VAL A N 1
ATOM 3725 C CA . VAL A 1 486 ? -0.428 -0.140 11.241 1.00 85.56 486 VAL A CA 1
ATOM 3726 C C . VAL A 1 486 ? -0.294 -0.854 12.592 1.00 85.56 486 VAL A C 1
ATOM 3728 O O . VAL A 1 486 ? 0.749 -1.431 12.882 1.00 85.56 486 VAL A O 1
ATOM 3731 N N . ARG A 1 487 ? -1.356 -0.833 13.407 1.00 88.81 487 ARG A N 1
ATOM 3732 C CA . ARG A 1 487 ? -1.492 -1.515 14.703 1.00 88.81 487 ARG A CA 1
ATOM 3733 C C . ARG A 1 487 ? -2.976 -1.770 15.007 1.00 88.81 487 ARG A C 1
ATOM 3735 O O . ARG A 1 487 ? -3.820 -1.104 14.409 1.00 88.81 487 ARG A O 1
ATOM 3742 N N . PRO A 1 488 ? -3.334 -2.670 15.936 1.00 88.38 488 PRO A N 1
ATOM 3743 C CA . PRO A 1 488 ? -4.715 -2.785 16.397 1.00 88.38 488 PRO A CA 1
ATOM 3744 C C . PRO A 1 488 ? -5.208 -1.468 17.016 1.00 88.38 488 PRO A C 1
ATOM 3746 O O . PRO A 1 488 ? -4.545 -0.915 17.891 1.00 88.38 488 PRO A O 1
ATOM 3749 N N . THR A 1 489 ? -6.354 -0.970 16.551 1.00 93.06 489 THR A N 1
ATOM 3750 C CA . THR A 1 489 ? -7.005 0.253 17.040 1.00 93.06 489 THR A CA 1
ATOM 3751 C C . THR A 1 489 ? -8.514 0.032 17.216 1.00 93.06 489 THR A C 1
ATOM 3753 O O . THR A 1 489 ? -9.064 -0.865 16.565 1.00 93.06 489 THR A O 1
ATOM 3756 N N . PRO A 1 490 ? -9.198 0.793 18.094 1.00 96.62 490 PRO A N 1
ATOM 3757 C CA . PRO A 1 490 ? -10.630 0.619 18.337 1.00 96.62 490 PRO A CA 1
ATOM 3758 C C . PRO A 1 490 ? -11.502 0.992 17.133 1.00 96.62 490 PRO A C 1
ATOM 3760 O O . PRO A 1 490 ? -11.211 1.958 16.426 1.00 96.62 490 PRO A O 1
ATOM 3763 N N . ILE A 1 491 ? -12.612 0.275 16.958 1.00 98.50 491 ILE A N 1
ATOM 3764 C CA . ILE A 1 491 ? -13.642 0.590 15.959 1.00 98.50 491 ILE A CA 1
ATOM 3765 C C . ILE A 1 491 ? -14.963 0.839 16.690 1.00 98.50 491 ILE A C 1
ATOM 3767 O O . ILE A 1 491 ? -15.552 -0.085 17.251 1.00 98.50 491 ILE A O 1
ATOM 3771 N N . ALA A 1 492 ? -15.415 2.089 16.703 1.00 98.62 492 ALA A N 1
ATOM 3772 C CA . ALA A 1 492 ? -16.667 2.486 17.331 1.00 98.62 492 ALA A CA 1
ATOM 3773 C C . ALA A 1 492 ? -17.792 2.449 16.290 1.00 98.62 492 ALA A C 1
ATOM 3775 O O . ALA A 1 492 ? -17.781 3.231 15.345 1.00 98.62 492 ALA A O 1
ATOM 3776 N N . ILE A 1 493 ? -18.756 1.542 16.448 1.00 98.69 493 ILE A N 1
ATOM 3777 C CA . ILE A 1 493 ? -19.859 1.368 15.495 1.00 98.69 493 ILE A CA 1
ATOM 3778 C C . ILE A 1 493 ? -21.137 1.946 16.103 1.00 98.69 493 ILE A C 1
ATOM 3780 O O . ILE A 1 493 ? -21.713 1.380 17.041 1.00 98.69 493 ILE A O 1
ATOM 3784 N N . GLN A 1 494 ? -21.585 3.081 15.571 1.00 98.12 494 GLN A N 1
ATOM 3785 C CA . GLN A 1 494 ? -22.805 3.741 16.002 1.00 98.12 494 GLN A CA 1
ATOM 3786 C C . GLN A 1 494 ? -24.027 3.075 15.371 1.00 98.12 494 GLN A C 1
ATOM 3788 O O . GLN A 1 494 ? -24.250 3.135 14.160 1.00 98.12 494 GLN A O 1
ATOM 3793 N N . MET A 1 495 ? -24.877 2.493 16.214 1.00 97.75 495 MET A N 1
ATOM 3794 C CA . MET A 1 495 ? -26.106 1.830 15.783 1.00 97.75 495 MET A CA 1
ATOM 3795 C C . MET A 1 495 ? -27.229 2.854 15.570 1.00 97.75 495 MET A C 1
ATOM 3797 O O . MET A 1 495 ? -27.783 3.380 16.541 1.00 97.75 495 MET A O 1
ATOM 3801 N N . LYS A 1 496 ? -27.592 3.142 14.310 1.00 96.00 496 LYS A N 1
ATOM 3802 C CA . LYS A 1 496 ? -28.698 4.071 13.978 1.00 96.00 496 LYS A CA 1
ATOM 3803 C C . LYS A 1 496 ? -30.073 3.407 14.003 1.00 96.00 496 LYS A C 1
ATOM 3805 O O . LYS A 1 496 ? -31.082 4.075 14.215 1.00 96.00 496 LYS A O 1
ATOM 3810 N N . GLN A 1 497 ? -30.103 2.088 13.846 1.00 93.06 497 GLN A N 1
ATOM 3811 C CA . GLN A 1 497 ? -31.260 1.222 14.068 1.00 93.06 497 GLN A CA 1
ATOM 3812 C C . GLN A 1 497 ? -30.938 0.244 15.205 1.00 93.06 497 GLN A C 1
ATOM 3814 O O . GLN A 1 497 ? -29.777 -0.101 15.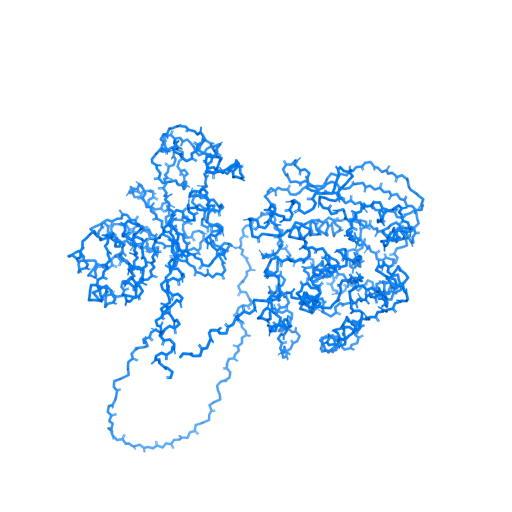418 1.00 93.06 497 GLN A O 1
ATOM 3819 N N . GLN A 1 498 ? -31.949 -0.187 15.967 1.00 92.19 498 GLN A N 1
ATOM 3820 C CA . GLN A 1 498 ? -31.736 -0.992 17.185 1.00 92.19 498 GLN A CA 1
ATOM 3821 C C . GLN A 1 498 ? -32.643 -2.229 17.309 1.00 92.19 498 GLN A C 1
ATOM 3823 O O . GLN A 1 498 ? -32.684 -2.845 18.379 1.00 92.19 498 GLN A O 1
ATOM 3828 N N . HIS A 1 499 ? -33.358 -2.606 16.242 1.00 94.38 499 HIS A N 1
ATOM 3829 C CA . HIS A 1 499 ? -34.109 -3.864 16.217 1.00 94.38 499 HIS A CA 1
ATOM 3830 C C . HIS A 1 499 ? -33.155 -5.066 16.198 1.00 94.38 499 HIS A C 1
ATOM 3832 O O . HIS A 1 499 ? -32.085 -5.014 15.589 1.00 94.38 499 HIS A O 1
ATOM 3838 N N . ASP A 1 500 ? -33.552 -6.147 16.868 1.00 96.69 500 ASP A N 1
ATOM 3839 C CA . ASP A 1 500 ? -32.672 -7.276 17.194 1.00 96.69 500 ASP A CA 1
ATOM 3840 C C . ASP A 1 500 ? -32.018 -7.912 15.961 1.00 96.69 500 ASP A C 1
ATOM 3842 O O . ASP A 1 500 ? -30.829 -8.227 15.986 1.00 96.69 500 ASP A O 1
ATOM 3846 N N . SER A 1 501 ? -32.756 -8.032 14.853 1.00 96.50 501 SER A N 1
ATOM 3847 C CA . SER A 1 501 ? -32.237 -8.591 13.598 1.00 96.50 501 SER A CA 1
ATOM 3848 C C . SER A 1 501 ? -31.077 -7.779 13.010 1.00 96.50 501 SER A C 1
ATOM 3850 O O . SER A 1 501 ? -30.116 -8.363 12.510 1.00 96.50 501 SER A O 1
ATOM 3852 N N . PHE A 1 502 ? -31.120 -6.448 13.107 1.00 97.38 502 PHE A N 1
ATOM 3853 C CA . PHE A 1 502 ? -30.042 -5.582 12.631 1.00 97.38 502 PHE A CA 1
ATOM 3854 C C . PHE A 1 502 ? -28.831 -5.632 13.559 1.00 97.38 502 PHE A C 1
ATOM 3856 O O . PHE A 1 502 ? -27.701 -5.757 13.092 1.00 97.38 502 PHE A O 1
ATOM 3863 N N . VAL A 1 503 ? -29.063 -5.622 14.876 1.00 98.12 503 VAL A N 1
ATOM 3864 C CA . VAL A 1 503 ? -28.002 -5.790 15.882 1.00 98.12 503 VAL A CA 1
ATOM 3865 C C . VAL A 1 503 ? -27.261 -7.116 15.670 1.00 98.12 503 VAL A C 1
ATOM 3867 O O . VAL A 1 503 ? -26.030 -7.133 15.621 1.00 98.12 503 VAL A O 1
ATOM 3870 N N . ALA A 1 504 ? -27.997 -8.213 15.465 1.00 98.06 504 ALA A N 1
ATOM 3871 C CA . ALA A 1 504 ? -27.430 -9.527 15.169 1.00 98.06 504 ALA A CA 1
ATOM 3872 C C . ALA A 1 504 ? -26.626 -9.533 13.858 1.00 98.06 504 ALA A C 1
ATOM 3874 O O . ALA A 1 504 ? -25.522 -10.078 13.815 1.00 98.06 504 ALA A O 1
ATOM 3875 N N . LYS A 1 505 ? -27.148 -8.891 12.802 1.00 98.38 505 LYS A N 1
ATOM 3876 C CA . LYS A 1 505 ? -26.489 -8.783 11.491 1.00 98.38 505 LYS A CA 1
ATOM 3877 C C . LYS A 1 505 ? -25.168 -8.014 11.571 1.00 98.38 505 LYS A C 1
ATOM 3879 O O . LYS A 1 505 ? -24.160 -8.480 11.048 1.00 98.38 505 LYS A O 1
ATOM 3884 N N . VAL A 1 506 ? -25.145 -6.874 12.262 1.00 98.56 506 VAL A N 1
ATOM 3885 C CA . VAL A 1 506 ? -23.917 -6.091 12.478 1.00 98.56 506 VAL A CA 1
ATOM 3886 C C . VAL A 1 506 ? -22.891 -6.899 13.276 1.00 98.56 506 VAL A C 1
ATOM 3888 O O . VAL A 1 506 ? -21.730 -6.966 12.879 1.00 98.56 506 VAL A O 1
ATOM 3891 N N . ALA A 1 507 ? -23.311 -7.571 14.353 1.00 98.31 507 ALA A N 1
ATOM 3892 C CA . ALA A 1 507 ? -22.417 -8.413 15.147 1.00 98.31 507 ALA A CA 1
ATOM 3893 C C . ALA A 1 507 ? -21.839 -9.592 14.343 1.00 98.31 507 ALA A C 1
ATOM 3895 O O . ALA A 1 507 ? -20.663 -9.916 14.493 1.00 98.31 507 ALA A O 1
ATOM 3896 N N . ALA A 1 508 ? -22.629 -10.205 13.455 1.00 98.25 508 ALA A N 1
ATOM 3897 C CA . ALA A 1 508 ? -22.141 -11.241 12.545 1.00 98.25 508 ALA A CA 1
ATOM 3898 C C . ALA A 1 508 ? -21.046 -10.707 11.609 1.00 98.25 508 ALA A C 1
ATOM 3900 O O . ALA A 1 508 ? -19.966 -11.291 11.559 1.00 98.25 508 ALA A O 1
ATOM 3901 N N . ILE A 1 509 ? -21.269 -9.554 10.965 1.00 98.62 509 ILE A N 1
ATOM 3902 C CA . ILE A 1 509 ? -20.267 -8.916 10.094 1.00 98.62 509 ILE A CA 1
ATOM 3903 C C . ILE A 1 509 ? -18.979 -8.609 10.877 1.00 98.62 509 ILE A C 1
ATOM 3905 O O . ILE A 1 509 ? -17.884 -8.876 10.390 1.00 98.62 509 ILE A O 1
ATOM 3909 N N . VAL A 1 510 ? -19.089 -8.101 12.109 1.00 98.56 510 VAL A N 1
ATOM 3910 C CA . VAL A 1 510 ? -17.933 -7.825 12.983 1.00 98.56 510 VAL A CA 1
ATOM 3911 C C . VAL A 1 510 ? -17.106 -9.086 13.274 1.00 98.56 510 VAL A C 1
ATOM 3913 O O . VAL A 1 510 ? -15.873 -9.031 13.233 1.00 98.56 510 VAL A O 1
ATOM 3916 N N . ARG A 1 511 ? -17.762 -10.221 13.551 1.00 97.56 511 ARG A N 1
ATOM 3917 C CA . ARG A 1 511 ? -17.080 -11.503 13.801 1.00 97.56 511 ARG A CA 1
ATOM 3918 C C . ARG A 1 511 ? -16.442 -12.070 12.543 1.00 97.56 511 ARG A C 1
ATOM 3920 O O . ARG A 1 511 ? -15.288 -12.480 12.585 1.00 97.56 511 ARG A O 1
ATOM 3927 N N . GLU A 1 512 ? -17.171 -12.065 11.434 1.00 96.88 512 GLU A N 1
ATOM 3928 C CA . GLU A 1 512 ? -16.680 -12.560 10.145 1.00 96.88 512 GLU A CA 1
ATOM 3929 C C . GLU A 1 512 ? -15.457 -11.778 9.661 1.00 96.88 512 GLU A C 1
ATOM 3931 O O . GLU A 1 512 ? -14.536 -12.360 9.094 1.00 96.88 512 GLU A O 1
ATOM 3936 N N . GLU A 1 513 ? -15.405 -10.472 9.933 1.00 96.38 513 GLU A N 1
ATOM 3937 C CA . GLU A 1 513 ? -14.238 -9.652 9.613 1.00 96.38 513 GLU A CA 1
ATOM 3938 C C . GLU A 1 513 ? -13.098 -9.761 10.639 1.00 96.38 513 GLU A C 1
ATOM 3940 O O . GLU A 1 513 ? -12.043 -9.148 10.447 1.00 96.38 513 GLU A O 1
ATOM 3945 N N . GLY A 1 514 ? -13.264 -10.563 11.695 1.00 95.56 514 GLY A N 1
ATOM 3946 C CA . GLY A 1 514 ? -12.214 -10.861 12.668 1.00 95.56 514 GLY A CA 1
ATOM 3947 C C . GLY A 1 514 ? -11.785 -9.642 13.484 1.00 95.56 514 GLY A C 1
ATOM 3948 O O . GLY A 1 514 ? -10.596 -9.465 13.738 1.00 95.56 514 GLY A O 1
ATOM 3949 N N . VAL A 1 515 ? -12.730 -8.760 13.835 1.00 96.38 515 VAL A N 1
ATOM 3950 C CA . VAL A 1 515 ? -12.452 -7.527 14.601 1.00 96.38 515 VAL A CA 1
ATOM 3951 C C . VAL A 1 515 ? -13.265 -7.407 15.894 1.00 96.38 515 VAL A C 1
ATOM 3953 O O . VAL A 1 515 ? -13.316 -6.330 16.486 1.00 96.38 515 VAL A O 1
ATOM 3956 N N . ALA A 1 516 ? -13.896 -8.492 16.352 1.00 95.50 516 ALA A N 1
ATOM 3957 C CA . ALA A 1 516 ? -14.753 -8.510 17.544 1.00 95.50 516 ALA A CA 1
ATOM 3958 C C . ALA A 1 516 ? -14.028 -8.125 18.850 1.00 95.50 516 ALA A C 1
ATOM 3960 O O . ALA A 1 516 ? -14.651 -7.599 19.767 1.00 95.50 516 ALA A O 1
ATOM 3961 N N . ASP A 1 517 ? -12.712 -8.326 18.919 1.00 91.56 517 ASP A N 1
ATOM 3962 C CA . ASP A 1 517 ? -11.858 -7.996 20.065 1.00 91.56 517 ASP A CA 1
ATOM 3963 C C . ASP A 1 517 ? -11.600 -6.486 20.234 1.00 91.56 517 ASP A C 1
ATOM 3965 O O . ASP A 1 517 ? -11.219 -6.030 21.317 1.00 91.56 517 ASP A O 1
ATOM 3969 N N . ARG A 1 518 ? -11.814 -5.703 19.169 1.00 93.50 518 ARG A N 1
ATOM 3970 C CA . ARG A 1 518 ? -11.510 -4.261 19.110 1.00 93.50 518 ARG A CA 1
ATOM 3971 C C . ARG A 1 518 ? -12.646 -3.387 18.580 1.00 93.50 518 ARG A C 1
ATOM 3973 O O . ARG A 1 518 ? -12.555 -2.162 18.671 1.00 93.50 518 ARG A O 1
ATOM 3980 N N . ALA A 1 519 ? -13.701 -3.986 18.036 1.00 97.62 519 ALA A N 1
ATOM 3981 C CA . ALA A 1 519 ? -14.923 -3.293 17.658 1.00 97.62 519 ALA A CA 1
ATOM 3982 C C . ALA A 1 519 ? -15.921 -3.283 18.819 1.00 97.62 519 ALA A C 1
ATOM 3984 O O . ALA A 1 519 ? -16.058 -4.266 19.548 1.00 97.62 519 ALA A O 1
ATOM 3985 N N . PHE A 1 520 ? -16.652 -2.183 18.967 1.00 98.19 520 PHE A N 1
ATOM 3986 C CA . PHE A 1 520 ? -17.754 -2.096 19.916 1.00 98.19 520 PHE A CA 1
ATOM 3987 C C . PHE A 1 520 ? -18.970 -1.421 19.298 1.00 98.19 520 PHE A C 1
ATOM 3989 O O . PHE A 1 520 ? -18.848 -0.490 18.501 1.00 98.19 520 PHE A O 1
ATOM 3996 N N . LEU A 1 521 ? -20.151 -1.881 19.707 1.00 98.25 521 LEU A N 1
ATOM 3997 C CA . LEU A 1 521 ? -21.416 -1.253 19.346 1.00 98.25 521 LEU A CA 1
ATOM 3998 C C . LEU A 1 521 ? -21.809 -0.245 20.422 1.00 98.25 521 LEU A C 1
ATOM 4000 O O . LEU A 1 521 ? -21.730 -0.545 21.618 1.00 98.25 521 LEU A O 1
ATOM 4004 N N . PHE A 1 522 ? -22.269 0.932 20.004 1.00 96.50 522 PHE A N 1
ATOM 4005 C CA . PHE A 1 522 ? -22.770 1.957 20.918 1.00 96.50 522 PHE A CA 1
ATOM 4006 C C . PHE A 1 522 ? -24.037 2.646 20.386 1.00 96.50 522 PHE A C 1
ATOM 4008 O O . PHE A 1 522 ? -24.549 2.291 19.325 1.00 96.50 522 PHE A O 1
ATOM 4015 N N . ALA A 1 523 ? -24.535 3.625 21.154 1.00 89.62 523 ALA A N 1
ATOM 4016 C CA . ALA A 1 523 ? -25.852 4.286 21.069 1.00 89.62 523 ALA A CA 1
ATOM 4017 C C . ALA A 1 523 ? -26.992 3.622 21.872 1.00 89.62 523 ALA A C 1
ATOM 4019 O O . ALA A 1 523 ? -28.149 4.029 21.759 1.00 89.62 523 ALA A O 1
ATOM 4020 N N . PHE A 1 524 ? -26.673 2.662 22.744 1.00 90.56 524 PHE A N 1
ATOM 4021 C CA . PHE A 1 524 ? -27.631 2.041 23.667 1.00 90.56 524 PHE A CA 1
ATOM 4022 C C . PHE A 1 524 ? -27.659 2.743 25.029 1.00 90.56 524 PHE A C 1
ATOM 4024 O O . PHE A 1 524 ? -26.635 3.248 25.497 1.00 90.56 524 PHE A O 1
ATOM 4031 N N . ALA A 1 525 ? -28.814 2.738 25.698 1.00 86.56 525 ALA A N 1
ATOM 4032 C CA . ALA A 1 525 ? -28.889 3.085 27.115 1.00 86.56 525 ALA A CA 1
ATOM 4033 C C . ALA A 1 525 ? -28.467 1.883 27.981 1.00 86.56 525 ALA A C 1
ATOM 4035 O O . ALA A 1 525 ? -28.601 0.734 27.564 1.00 86.56 525 ALA A O 1
ATOM 4036 N N . SER A 1 526 ? -28.016 2.129 29.217 1.00 88.19 526 SER A N 1
ATOM 4037 C CA . SER A 1 526 ? -27.581 1.059 30.139 1.00 88.19 526 SER A CA 1
ATOM 4038 C C . SER A 1 526 ? -28.640 -0.042 30.330 1.00 88.19 526 SER A C 1
ATOM 4040 O O . SER A 1 526 ? -28.313 -1.228 30.347 1.00 88.19 526 SER A O 1
ATOM 4042 N N . ARG A 1 527 ? -29.928 0.328 30.372 1.00 89.38 527 ARG A N 1
ATOM 4043 C CA . ARG A 1 527 ? -31.052 -0.621 30.497 1.00 89.38 527 ARG A CA 1
ATOM 4044 C C . ARG A 1 527 ? -31.166 -1.622 29.339 1.00 89.38 527 ARG A C 1
ATOM 4046 O O . ARG A 1 527 ? -31.696 -2.709 29.537 1.00 89.38 527 ARG A O 1
ATOM 4053 N N . ASP A 1 528 ? -30.664 -1.271 28.155 1.00 92.75 528 ASP A N 1
ATOM 4054 C CA . ASP A 1 528 ? -30.733 -2.107 26.952 1.00 92.75 528 ASP A CA 1
ATOM 4055 C C . ASP A 1 528 ? -29.516 -3.036 26.818 1.00 92.75 528 ASP A C 1
ATOM 4057 O O . ASP A 1 528 ? -29.536 -3.964 26.008 1.00 92.75 528 ASP A O 1
ATOM 4061 N N . ALA A 1 529 ? -28.470 -2.820 27.628 1.00 94.25 529 ALA A N 1
ATOM 4062 C CA . ALA A 1 529 ? -27.194 -3.523 27.520 1.00 94.25 529 ALA A CA 1
ATOM 4063 C C . ALA A 1 529 ? -27.356 -5.039 27.602 1.00 94.25 529 ALA A C 1
ATOM 4065 O O . ALA A 1 529 ? -26.738 -5.752 26.822 1.00 94.25 529 ALA A O 1
ATOM 4066 N N . LYS A 1 530 ? -28.217 -5.535 28.505 1.00 96.19 530 LYS A N 1
ATOM 4067 C CA . LYS A 1 530 ? -28.452 -6.975 28.642 1.00 96.19 530 LYS A CA 1
ATOM 4068 C C . LYS A 1 530 ? -29.020 -7.574 27.355 1.00 96.19 530 LYS A C 1
ATOM 4070 O O . LYS A 1 530 ? -28.432 -8.512 26.833 1.00 96.19 530 LYS A O 1
ATOM 4075 N N . ARG A 1 531 ? -30.109 -7.004 26.821 1.00 96.81 531 ARG A N 1
ATOM 4076 C CA . ARG A 1 531 ? -30.733 -7.464 25.566 1.00 96.81 531 ARG A CA 1
ATOM 4077 C C . ARG A 1 531 ? -29.714 -7.489 24.430 1.00 96.81 531 ARG A C 1
ATOM 4079 O O . ARG A 1 531 ? -29.601 -8.481 23.725 1.00 96.81 531 ARG A O 1
ATOM 4086 N N . VAL A 1 532 ? -28.962 -6.402 24.264 1.00 97.06 532 VAL A N 1
ATOM 4087 C CA . VAL A 1 532 ? -27.960 -6.298 23.196 1.00 97.06 532 VAL A CA 1
ATOM 4088 C C . VAL A 1 532 ? -26.844 -7.317 23.406 1.00 97.06 532 VAL A C 1
ATOM 4090 O O . VAL A 1 532 ? -26.478 -8.005 22.460 1.00 97.06 532 VAL A O 1
ATOM 4093 N N . LYS A 1 533 ? -26.331 -7.465 24.631 1.00 96.50 533 LYS A N 1
ATOM 4094 C CA . LYS A 1 533 ? -25.258 -8.415 24.944 1.00 96.50 533 LYS A CA 1
ATOM 4095 C C . LYS A 1 533 ? -25.686 -9.865 24.717 1.00 96.50 533 LYS A C 1
ATOM 4097 O O . LYS A 1 533 ? -24.899 -10.626 24.163 1.00 96.50 533 LYS A O 1
ATOM 4102 N N . ASP A 1 534 ? -26.930 -10.214 25.050 1.00 97.44 534 ASP A N 1
ATOM 4103 C CA . ASP A 1 534 ? -27.511 -11.534 24.769 1.00 97.44 534 ASP A CA 1
ATOM 4104 C C . ASP A 1 534 ? -27.539 -11.835 23.250 1.00 97.44 534 ASP A C 1
ATOM 4106 O O . ASP A 1 534 ? -27.372 -12.984 22.850 1.00 97.44 534 ASP A O 1
ATOM 4110 N N . ILE A 1 535 ? -27.697 -10.812 22.395 1.00 97.50 535 ILE A N 1
ATOM 4111 C CA . ILE A 1 535 ? -27.685 -10.944 20.924 1.00 97.50 535 ILE A CA 1
ATOM 4112 C C . ILE A 1 535 ? -26.258 -11.014 20.366 1.00 97.50 535 ILE A C 1
ATOM 4114 O O . ILE A 1 535 ? -25.967 -11.813 19.473 1.00 97.50 535 ILE A O 1
ATOM 4118 N N . VAL A 1 536 ? -25.367 -10.132 20.830 1.00 96.56 536 VAL A N 1
ATOM 4119 C CA . VAL A 1 536 ? -24.056 -9.941 20.189 1.00 96.56 536 VAL A CA 1
ATOM 4120 C C . VAL A 1 536 ? -22.963 -10.846 20.749 1.00 96.56 536 VAL A C 1
ATOM 4122 O O . VAL A 1 536 ? -21.991 -11.104 20.040 1.00 96.56 536 VAL A O 1
ATOM 4125 N N . GLY A 1 537 ? -23.130 -11.367 21.967 1.00 94.94 537 GLY A N 1
ATOM 4126 C CA . GLY A 1 537 ? -22.197 -12.291 22.604 1.00 94.94 537 GLY A CA 1
ATOM 4127 C C . GLY A 1 537 ? -20.837 -11.656 22.902 1.00 94.94 537 GLY A C 1
ATOM 4128 O O . GLY A 1 537 ? -20.698 -10.846 23.819 1.00 94.94 537 GLY A O 1
ATOM 4129 N N . ASP A 1 538 ? -19.827 -12.060 22.139 1.00 92.81 538 ASP A N 1
ATOM 4130 C CA . ASP A 1 538 ? -18.419 -11.683 22.289 1.00 92.81 538 ASP A CA 1
ATOM 4131 C C . ASP A 1 538 ? -18.110 -10.236 21.879 1.00 92.81 538 ASP A C 1
ATOM 4133 O O . ASP A 1 538 ? -17.179 -9.637 22.418 1.00 92.81 538 ASP A O 1
ATOM 4137 N N . VAL A 1 539 ? -18.912 -9.641 20.991 1.00 96.69 539 VAL A N 1
ATOM 4138 C CA . VAL A 1 539 ? -18.741 -8.239 20.579 1.00 96.69 539 VAL A CA 1
ATOM 4139 C C . VAL A 1 539 ? -18.966 -7.298 21.768 1.00 96.69 539 VAL A C 1
ATOM 4141 O O . VAL A 1 539 ? -19.884 -7.479 22.578 1.00 96.69 539 VAL A O 1
ATOM 4144 N N . LEU A 1 540 ? -18.115 -6.278 21.884 1.00 97.06 540 LEU A N 1
ATOM 4145 C CA . LEU A 1 540 ? -18.171 -5.312 22.978 1.00 97.06 540 LEU A CA 1
ATOM 4146 C C . LEU A 1 540 ? -19.405 -4.398 22.864 1.00 97.06 540 LEU A C 1
ATOM 4148 O O . LEU A 1 540 ? -19.732 -3.897 21.786 1.00 97.06 540 LEU A O 1
ATOM 4152 N N . VAL A 1 541 ? -20.061 -4.132 23.993 1.00 97.62 541 VAL A N 1
ATOM 4153 C CA . VAL A 1 541 ? -21.219 -3.234 24.109 1.00 97.62 541 VAL A CA 1
ATOM 4154 C C . VAL A 1 541 ? -20.847 -2.042 24.982 1.00 97.62 541 VAL A C 1
ATOM 4156 O O . VAL A 1 541 ? -20.576 -2.184 26.175 1.00 97.62 541 VAL A O 1
ATOM 4159 N N . VAL A 1 542 ? -20.859 -0.847 24.397 1.00 97.81 542 VAL A N 1
ATOM 4160 C CA . VAL A 1 542 ? -20.589 0.412 25.101 1.00 97.81 542 VAL A CA 1
ATOM 4161 C C . VAL A 1 542 ? -21.886 1.208 25.213 1.00 97.81 542 VAL A C 1
ATOM 4163 O O . VAL A 1 542 ? -22.567 1.464 24.220 1.00 97.81 542 VAL A O 1
ATOM 4166 N N . VAL A 1 543 ? -22.241 1.611 26.432 1.00 97.44 543 VAL A N 1
ATOM 4167 C CA . VAL A 1 543 ? -23.511 2.298 26.714 1.00 97.44 543 VAL A CA 1
ATOM 4168 C C . VAL A 1 543 ? -23.310 3.796 26.895 1.00 97.44 543 VAL A C 1
ATOM 4170 O O . VAL A 1 543 ? -22.291 4.243 27.416 1.00 97.44 543 VAL A O 1
ATOM 4173 N N . ALA A 1 544 ? -24.282 4.590 26.461 1.00 95.81 544 ALA A N 1
ATOM 4174 C CA . ALA A 1 544 ? -24.237 6.039 26.593 1.00 95.81 544 ALA A CA 1
ATOM 4175 C C . ALA A 1 544 ? -24.379 6.474 28.060 1.00 95.81 544 ALA A C 1
ATOM 4177 O O . ALA A 1 544 ? -25.282 6.007 28.755 1.00 95.81 544 ALA A O 1
ATOM 4178 N N . ALA A 1 545 ? -23.543 7.425 28.480 1.00 96.69 545 ALA A N 1
ATOM 4179 C CA . ALA A 1 545 ? -23.724 8.188 29.709 1.00 96.69 545 ALA A CA 1
ATOM 4180 C C . ALA A 1 545 ? -23.789 9.679 29.367 1.00 96.69 545 ALA A C 1
ATOM 4182 O O . ALA A 1 545 ? -22.811 10.285 28.914 1.00 96.69 545 ALA A O 1
ATOM 4183 N N . ARG A 1 546 ? -24.959 10.280 29.551 1.00 95.38 546 ARG A N 1
ATOM 4184 C CA . ARG A 1 546 ? -25.192 11.704 29.295 1.00 95.38 546 ARG A CA 1
ATOM 4185 C C . ARG A 1 546 ? -24.891 12.566 30.506 1.00 95.38 546 ARG A C 1
ATOM 4187 O O . ARG A 1 546 ? -24.625 13.752 30.329 1.00 95.38 546 ARG A O 1
ATOM 4194 N N . LYS A 1 547 ? -24.934 11.989 31.707 1.00 95.31 547 LYS A N 1
ATOM 4195 C CA . LYS A 1 547 ? -24.657 12.705 32.952 1.00 95.31 547 LYS A CA 1
ATOM 4196 C C . LYS A 1 547 ? -23.820 11.864 33.925 1.00 95.31 547 LYS A C 1
ATOM 4198 O O . LYS A 1 547 ? -23.883 10.633 33.856 1.00 95.31 547 LYS A O 1
ATOM 4203 N N . PRO A 1 548 ? -23.058 12.491 34.839 1.00 96.31 548 PRO A N 1
ATOM 4204 C CA . PRO A 1 548 ? -22.216 11.771 35.795 1.00 96.31 548 PRO A CA 1
ATOM 4205 C C . PRO A 1 548 ? -22.961 10.792 36.710 1.00 96.31 548 PRO A C 1
ATOM 4207 O O . PRO A 1 548 ? -22.390 9.778 37.103 1.00 96.31 548 PRO A O 1
ATOM 4210 N N . GLU A 1 549 ? -24.232 11.044 37.028 1.00 95.88 549 GLU A N 1
ATOM 4211 C CA . GLU A 1 549 ? -25.009 10.201 37.949 1.00 95.88 549 GLU A CA 1
ATOM 4212 C C . GLU A 1 549 ? -25.275 8.798 37.374 1.00 95.88 549 GLU A C 1
ATOM 4214 O O . GLU A 1 549 ? -25.530 7.846 38.111 1.00 95.88 549 GLU A O 1
ATOM 4219 N N . GLU A 1 550 ? -25.169 8.637 36.052 1.00 96.38 550 GLU A N 1
ATOM 4220 C CA . GLU A 1 550 ? -25.376 7.359 35.367 1.00 96.38 550 GLU A CA 1
ATOM 4221 C C . GLU A 1 550 ? -24.172 6.409 35.522 1.00 96.38 550 GLU A C 1
ATOM 4223 O O . GLU A 1 550 ? -24.327 5.194 35.365 1.00 96.38 550 GLU A O 1
ATOM 4228 N N . LEU A 1 551 ? -22.987 6.925 35.883 1.00 97.19 551 LEU A N 1
ATOM 4229 C CA . LEU A 1 551 ? -21.730 6.166 35.928 1.00 97.19 551 LEU A CA 1
ATOM 4230 C C . LEU A 1 551 ? -21.782 4.972 36.885 1.00 97.19 551 LEU A C 1
ATOM 4232 O O . LEU A 1 551 ? -21.332 3.886 36.523 1.00 97.19 551 LEU A O 1
ATOM 4236 N N . ALA A 1 552 ? -22.371 5.138 38.073 1.00 95.94 552 ALA A N 1
ATOM 4237 C CA . ALA A 1 552 ? -22.487 4.060 39.057 1.00 95.94 552 ALA A CA 1
ATOM 4238 C C . ALA A 1 552 ? -23.353 2.902 38.534 1.00 95.94 552 ALA A C 1
ATOM 4240 O O . ALA A 1 552 ? -22.998 1.732 38.682 1.00 95.94 552 ALA A O 1
ATOM 4241 N N . SER A 1 553 ? -24.460 3.221 37.852 1.00 95.81 553 SER A N 1
ATOM 4242 C CA . SER A 1 553 ? -25.333 2.205 37.253 1.00 95.81 553 SER A CA 1
ATOM 4243 C C . SER A 1 553 ? -24.634 1.430 36.132 1.00 95.81 553 SER A C 1
ATOM 4245 O O . SER A 1 553 ? -24.828 0.225 35.998 1.00 95.81 553 SER A O 1
ATOM 4247 N N . ILE A 1 554 ? -23.787 2.104 35.347 1.00 96.75 554 ILE A N 1
ATOM 4248 C CA . ILE A 1 554 ? -23.013 1.486 34.264 1.00 96.75 554 ILE A CA 1
ATOM 4249 C C . ILE A 1 554 ? -21.888 0.619 34.836 1.00 96.75 554 ILE A C 1
ATOM 4251 O O . ILE A 1 554 ? -21.667 -0.491 34.354 1.00 96.75 554 ILE A O 1
ATOM 4255 N N . ALA A 1 555 ? -21.213 1.087 35.887 1.00 97.25 555 ALA A N 1
ATOM 4256 C CA . ALA A 1 555 ? -20.173 0.337 36.585 1.00 97.25 555 ALA A CA 1
ATOM 4257 C C . ALA A 1 555 ? -20.696 -1.008 37.121 1.00 97.25 555 ALA A C 1
ATOM 4259 O O . ALA A 1 555 ? -20.036 -2.032 36.954 1.00 97.25 555 ALA A O 1
ATOM 4260 N N . LEU A 1 556 ? -21.911 -1.024 37.682 1.00 96.81 556 LEU A N 1
ATOM 4261 C CA . LEU A 1 556 ? -22.554 -2.234 38.209 1.00 96.81 556 LEU A CA 1
ATOM 4262 C C . LEU A 1 556 ? -23.175 -3.140 37.133 1.00 96.81 556 LEU A C 1
ATOM 4264 O O . LEU A 1 556 ? -23.537 -4.275 37.434 1.00 96.81 556 LEU A O 1
ATOM 4268 N N . ASN A 1 557 ? -23.315 -2.673 35.889 1.00 96.75 557 ASN A N 1
ATOM 4269 C CA . ASN A 1 557 ? -23.962 -3.438 34.828 1.00 96.75 557 ASN A CA 1
ATOM 4270 C C . ASN A 1 557 ? -22.981 -4.454 34.207 1.00 96.75 557 ASN A C 1
ATOM 4272 O O . ASN A 1 557 ? -22.030 -4.045 33.532 1.00 96.75 557 ASN A O 1
ATOM 4276 N N . PRO A 1 558 ? -23.183 -5.776 34.371 1.00 95.44 558 PRO A N 1
ATOM 4277 C CA . PRO A 1 558 ? -22.267 -6.780 33.829 1.00 95.44 558 PRO A CA 1
ATOM 4278 C C . PRO A 1 558 ? -22.312 -6.869 32.296 1.00 95.44 558 PRO A C 1
ATOM 4280 O O . PRO A 1 558 ? -21.349 -7.325 31.692 1.00 95.44 558 PRO A O 1
ATOM 4283 N N . SER A 1 559 ? -23.396 -6.411 31.662 1.00 97.06 559 SER A N 1
ATOM 4284 C CA . SER A 1 559 ? -23.581 -6.454 30.207 1.00 97.06 559 SER A CA 1
ATOM 4285 C C . SER A 1 559 ? -23.014 -5.234 29.475 1.00 97.06 559 SER A C 1
ATOM 4287 O O . SER A 1 559 ? -23.021 -5.213 28.248 1.00 97.06 559 SER A O 1
ATOM 4289 N N . ALA A 1 560 ? -22.539 -4.217 30.201 1.00 97.12 560 ALA A N 1
ATOM 4290 C CA . ALA A 1 560 ? -21.851 -3.065 29.626 1.00 97.12 560 ALA A CA 1
ATOM 4291 C C . ALA A 1 560 ? -20.329 -3.265 29.701 1.00 97.12 560 ALA A C 1
ATOM 4293 O O . ALA A 1 560 ? -19.768 -3.340 30.792 1.00 97.12 560 ALA A O 1
ATOM 4294 N N . ASP A 1 561 ? -19.639 -3.309 28.565 1.00 97.19 561 ASP A N 1
ATOM 4295 C CA . ASP A 1 561 ? -18.172 -3.420 28.497 1.00 97.19 561 ASP A CA 1
ATOM 4296 C C . ASP A 1 561 ? -17.465 -2.062 28.682 1.00 97.19 561 ASP A C 1
ATOM 4298 O O . ASP A 1 561 ? -16.260 -1.991 28.948 1.00 97.19 561 ASP A O 1
ATOM 4302 N N . GLY A 1 562 ? -18.211 -0.966 28.543 1.00 97.00 562 GLY A N 1
ATOM 4303 C CA . GLY A 1 562 ? -17.711 0.393 28.701 1.00 97.00 562 GLY A CA 1
ATOM 4304 C C . GLY A 1 562 ? -18.806 1.454 28.654 1.00 97.00 562 GLY A C 1
ATOM 4305 O O . GLY A 1 562 ? -19.983 1.147 28.451 1.00 97.00 562 GLY A O 1
ATOM 4306 N N . ALA A 1 563 ? -18.394 2.710 28.814 1.00 98.12 563 ALA A N 1
ATOM 4307 C CA . ALA A 1 563 ? -19.256 3.883 28.744 1.00 98.12 563 ALA A CA 1
ATOM 4308 C C . ALA A 1 563 ? -18.811 4.847 27.632 1.00 98.12 563 ALA A C 1
ATOM 4310 O O . ALA A 1 563 ? -17.619 5.114 27.481 1.00 98.12 563 ALA A O 1
ATOM 4311 N N . TRP A 1 564 ? -19.777 5.390 26.890 1.00 98.19 564 TRP A N 1
ATOM 4312 C CA . TRP A 1 564 ? -19.601 6.486 25.936 1.00 98.19 564 TRP A CA 1
ATOM 4313 C C . TRP A 1 564 ? -20.104 7.784 26.572 1.00 98.19 564 TRP A C 1
ATOM 4315 O O . TRP A 1 564 ? -21.315 7.984 26.713 1.00 98.19 564 TRP A O 1
ATOM 4325 N N . LEU A 1 565 ? -19.184 8.645 27.004 1.00 98.19 565 LEU A N 1
ATOM 4326 C CA . LEU A 1 565 ? -19.494 9.828 27.805 1.00 98.19 565 LEU A CA 1
ATOM 4327 C C . LEU A 1 565 ? -19.756 11.054 26.927 1.00 98.19 565 LEU A C 1
ATOM 4329 O O . LEU A 1 565 ? -18.968 11.375 26.037 1.00 98.19 565 LEU A O 1
ATOM 4333 N N . TYR A 1 566 ? -20.828 11.785 27.231 1.00 97.38 566 TYR A N 1
ATOM 4334 C CA . TYR A 1 566 ? -21.150 13.085 26.619 1.00 97.38 566 TYR A CA 1
ATOM 4335 C C . TYR A 1 566 ? -20.701 14.281 27.476 1.00 97.38 566 TYR A C 1
ATOM 4337 O O . TYR A 1 566 ? -21.158 15.403 27.277 1.00 97.38 566 TYR A O 1
ATOM 4345 N N . PHE A 1 567 ? -19.807 14.046 28.432 1.00 97.31 567 PHE A N 1
ATOM 4346 C CA . PHE A 1 567 ? -19.212 15.055 29.302 1.00 97.31 567 PHE A CA 1
ATOM 4347 C C . PHE A 1 567 ? -17.742 14.706 29.562 1.00 97.31 567 PHE A C 1
ATOM 4349 O O . PHE A 1 567 ? -17.321 13.566 29.367 1.00 97.31 567 PHE A O 1
ATOM 4356 N N . VAL A 1 568 ? -16.961 15.693 30.000 1.00 97.31 568 VAL A N 1
ATOM 4357 C CA . VAL A 1 568 ? -15.560 15.505 30.396 1.00 97.31 568 VAL A CA 1
ATOM 4358 C C . VAL A 1 568 ? -15.543 14.998 31.844 1.00 97.31 568 VAL A C 1
ATOM 4360 O O . VAL A 1 568 ? -15.958 1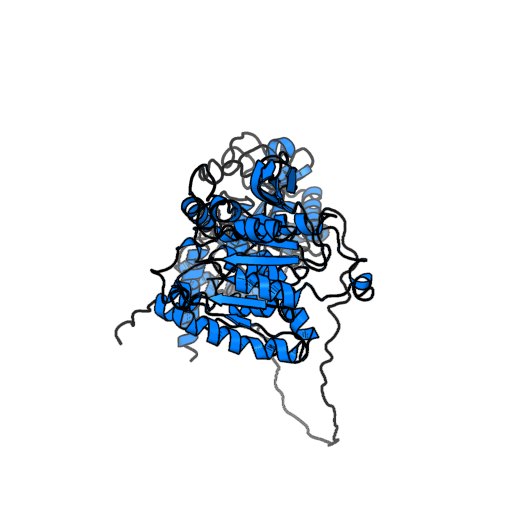5.752 32.726 1.00 97.31 568 VAL A O 1
ATOM 4363 N N . PRO A 1 569 ? -15.126 13.748 32.121 1.00 96.62 569 PRO A N 1
ATOM 4364 C CA . PRO A 1 569 ? -15.141 13.218 33.479 1.00 96.62 569 PRO A CA 1
ATOM 4365 C C . PRO A 1 569 ? -14.023 13.826 34.334 1.00 96.62 569 PRO A C 1
ATOM 4367 O O . PRO A 1 569 ? -12.919 14.086 33.851 1.00 96.62 569 PRO A O 1
ATOM 4370 N N . THR A 1 570 ? -14.279 13.985 35.631 1.00 94.62 570 THR A N 1
ATOM 4371 C CA . THR A 1 570 ? -13.209 14.175 36.623 1.00 94.62 570 THR A CA 1
ATOM 4372 C C . THR A 1 570 ? -12.447 12.863 36.852 1.00 94.62 570 THR A C 1
ATOM 4374 O O . THR A 1 570 ? -12.921 11.781 36.498 1.00 94.62 570 THR A O 1
ATOM 4377 N N . ALA A 1 571 ? -11.272 12.927 37.489 1.00 90.88 571 ALA A N 1
ATOM 4378 C CA . ALA A 1 571 ? -10.510 11.725 37.847 1.00 90.88 571 ALA A CA 1
ATOM 4379 C C . ALA A 1 571 ? -11.301 10.777 38.772 1.00 90.88 571 ALA A C 1
ATOM 4381 O O . ALA A 1 571 ? -11.226 9.560 38.620 1.00 90.88 571 ALA A O 1
ATOM 4382 N N . GLU A 1 572 ? -12.099 11.328 39.690 1.00 92.62 572 GLU A N 1
ATOM 4383 C CA . GLU A 1 572 ? -12.984 10.560 40.571 1.00 92.62 572 GLU A CA 1
ATOM 4384 C C . GLU A 1 572 ? -14.081 9.840 39.776 1.00 92.62 572 GLU A C 1
ATOM 4386 O O . GLU A 1 572 ? -14.274 8.634 39.925 1.00 92.62 572 GLU A O 1
ATOM 4391 N N . GLN A 1 573 ? -14.741 10.555 38.861 1.00 96.81 573 GLN A N 1
ATOM 4392 C CA . GLN A 1 573 ? -15.779 9.996 37.994 1.00 96.81 573 GLN A CA 1
ATOM 4393 C C . GLN A 1 573 ? -15.232 8.895 37.077 1.00 96.81 573 GLN A C 1
ATOM 4395 O O . GLN A 1 573 ? -15.848 7.837 36.948 1.00 96.81 573 GLN A O 1
ATOM 4400 N N . ALA A 1 574 ? -14.056 9.100 36.476 1.00 96.38 574 ALA A N 1
ATOM 4401 C CA . ALA A 1 574 ? -13.374 8.058 35.709 1.00 96.38 574 ALA A CA 1
ATOM 4402 C C . ALA A 1 574 ? -12.997 6.857 36.599 1.00 96.38 574 ALA A C 1
ATOM 4404 O O . ALA A 1 574 ? -13.132 5.704 36.187 1.00 96.38 574 ALA A O 1
ATOM 4405 N N . GLY A 1 575 ? -12.600 7.119 37.850 1.00 96.06 575 GLY A N 1
ATOM 4406 C CA . GLY A 1 575 ? -12.295 6.111 38.864 1.00 96.06 575 GLY A CA 1
ATOM 4407 C C . GLY A 1 575 ? -13.432 5.118 39.115 1.00 96.06 575 GLY A C 1
ATOM 4408 O O . GLY A 1 575 ? -13.156 3.925 39.240 1.00 96.06 575 GLY A O 1
ATOM 4409 N N . ILE A 1 576 ? -14.693 5.569 39.101 1.00 97.31 576 ILE A N 1
ATOM 4410 C CA . ILE A 1 576 ? -15.880 4.702 39.252 1.00 97.31 576 ILE A CA 1
ATOM 4411 C C . ILE A 1 576 ? -15.895 3.603 38.177 1.00 97.31 576 ILE A C 1
ATOM 4413 O O . ILE A 1 576 ? -16.097 2.426 38.474 1.00 97.31 576 ILE A O 1
ATOM 4417 N N . LEU A 1 577 ? -15.648 3.977 36.920 1.00 97.75 577 LEU A N 1
ATOM 4418 C CA . LEU A 1 577 ? -15.634 3.042 35.795 1.00 97.75 577 LEU A CA 1
ATOM 4419 C C . LEU A 1 577 ? -14.375 2.166 35.790 1.00 97.75 577 LEU A C 1
ATOM 4421 O O . LEU A 1 577 ? -14.470 0.962 35.550 1.00 97.75 577 LEU A O 1
ATOM 4425 N N . HIS A 1 578 ? -13.211 2.738 36.108 1.00 95.88 578 HIS A N 1
ATOM 4426 C CA . HIS A 1 578 ? -11.952 1.994 36.183 1.00 95.88 578 HIS A CA 1
ATOM 4427 C C . HIS A 1 578 ? -11.977 0.891 37.244 1.00 95.88 578 HIS A C 1
ATOM 4429 O O . HIS A 1 578 ? -11.544 -0.227 36.966 1.00 95.88 578 HIS A O 1
ATOM 4435 N N . GLN A 1 579 ? -12.513 1.170 38.436 1.00 96.06 579 GLN A N 1
ATOM 4436 C CA . GLN A 1 579 ? -12.641 0.178 39.512 1.00 96.06 579 GLN A CA 1
ATOM 4437 C C . GLN A 1 579 ? -13.540 -0.998 39.109 1.00 96.06 579 GLN A C 1
ATOM 4439 O O . GLN A 1 579 ? -13.296 -2.130 39.520 1.00 96.06 579 GLN A O 1
ATOM 4444 N N . ALA A 1 580 ? -14.534 -0.747 38.255 1.00 96.44 580 ALA A N 1
ATOM 4445 C CA . ALA A 1 580 ? -15.409 -1.767 37.685 1.00 96.44 580 ALA A CA 1
ATOM 4446 C C . ALA A 1 580 ? -14.856 -2.422 36.400 1.00 96.44 580 ALA A C 1
ATOM 4448 O O . ALA A 1 580 ? -15.560 -3.196 35.750 1.00 96.44 580 ALA A O 1
ATOM 4449 N N . GLY A 1 581 ? -13.616 -2.107 36.004 1.00 96.06 581 GLY A N 1
ATOM 4450 C CA . GLY A 1 581 ? -12.975 -2.654 34.805 1.00 96.06 581 GLY A CA 1
ATOM 4451 C C . GLY A 1 581 ? -13.621 -2.213 33.487 1.00 96.06 581 GLY A C 1
ATOM 4452 O O . GLY A 1 581 ? -13.459 -2.890 32.472 1.00 96.06 581 GLY A O 1
ATOM 4453 N N . LYS A 1 582 ? -14.376 -1.108 33.488 1.00 96.69 582 LYS A N 1
ATOM 4454 C CA . LYS A 1 582 ? -15.077 -0.594 32.305 1.00 96.69 582 LYS A CA 1
ATOM 4455 C C . LYS A 1 582 ? -14.152 0.274 31.457 1.00 96.69 582 LYS A C 1
ATOM 4457 O O . LYS A 1 582 ? -13.346 1.043 31.979 1.00 96.69 582 LYS A O 1
ATOM 4462 N N . ARG A 1 583 ? -14.311 0.191 30.134 1.00 97.00 583 ARG A N 1
ATOM 4463 C CA . ARG A 1 583 ? -13.655 1.108 29.188 1.00 97.00 583 ARG A CA 1
ATOM 4464 C C . ARG A 1 583 ? -14.370 2.460 29.166 1.00 97.00 583 ARG A C 1
ATOM 4466 O O . ARG A 1 583 ? -15.591 2.512 29.309 1.00 97.00 583 ARG A O 1
ATOM 4473 N N . ILE A 1 584 ? -13.624 3.540 28.954 1.00 97.94 584 ILE A N 1
ATOM 4474 C CA . ILE A 1 584 ? -14.154 4.909 28.918 1.00 97.94 584 ILE A CA 1
ATOM 4475 C C . ILE A 1 584 ? -13.873 5.522 27.550 1.00 97.94 584 ILE A C 1
ATOM 4477 O O . ILE A 1 584 ? -12.718 5.770 27.207 1.00 97.94 584 ILE A O 1
ATOM 4481 N N . TYR A 1 585 ? -14.925 5.789 26.786 1.00 98.25 585 TYR A N 1
ATOM 4482 C CA . TYR A 1 585 ? -14.849 6.454 25.491 1.00 98.25 585 TYR A CA 1
ATOM 4483 C C . TYR A 1 585 ? -15.538 7.811 25.554 1.00 98.25 585 TYR A C 1
ATOM 4485 O O . TYR A 1 585 ? -16.559 7.963 26.224 1.00 98.25 585 TYR A O 1
ATOM 4493 N N . ILE A 1 586 ? -14.986 8.801 24.860 1.00 98.25 586 ILE A N 1
ATOM 4494 C CA . ILE A 1 586 ? -15.493 10.175 24.890 1.00 98.25 586 ILE A CA 1
ATOM 4495 C C . ILE A 1 586 ? -16.148 10.530 23.564 1.00 98.25 586 ILE A C 1
ATOM 4497 O O . ILE A 1 586 ? -15.558 10.318 22.510 1.00 98.25 586 ILE A O 1
ATOM 4501 N N . SER A 1 587 ? -17.352 11.090 23.640 1.00 97.56 587 SER A N 1
ATOM 4502 C CA . SER A 1 587 ? -18.131 11.575 22.503 1.00 97.56 587 SER A CA 1
ATOM 4503 C C . SER A 1 587 ? -17.486 12.797 21.838 1.00 97.56 587 SER A C 1
ATOM 4505 O O . SER A 1 587 ? -17.016 13.678 22.559 1.00 97.56 587 SER A O 1
ATOM 4507 N N . PRO A 1 588 ? -17.577 12.960 20.502 1.00 95.56 588 PRO A N 1
ATOM 4508 C CA . PRO A 1 588 ? -17.111 14.173 19.822 1.00 95.56 588 PRO A CA 1
ATOM 4509 C C . PRO A 1 588 ? -17.971 15.410 20.145 1.00 95.56 588 PRO A C 1
ATOM 4511 O O . PRO A 1 588 ? -17.634 16.521 19.744 1.00 95.56 588 PRO A O 1
ATOM 4514 N N . LEU A 1 589 ? -19.084 15.240 20.872 1.00 93.81 589 LEU A N 1
ATOM 4515 C CA . LEU A 1 589 ? -19.962 16.335 21.302 1.00 93.81 589 LEU A CA 1
ATOM 4516 C C . LEU A 1 589 ? -19.473 17.073 22.557 1.00 93.81 589 LEU A C 1
ATOM 4518 O O . LEU A 1 589 ? -20.069 18.083 22.931 1.00 93.81 589 LEU A O 1
ATOM 4522 N N . VAL A 1 590 ? -18.421 16.590 23.225 1.00 95.06 590 VAL A N 1
ATOM 4523 C CA . VAL A 1 590 ? -17.763 17.379 24.277 1.00 95.06 590 VAL A CA 1
ATOM 4524 C C . VAL A 1 590 ? -16.954 18.521 23.643 1.00 95.06 590 VAL A C 1
ATOM 4526 O O . VAL A 1 590 ? -16.600 18.431 22.467 1.00 95.06 590 VAL A O 1
ATOM 4529 N N . PRO A 1 591 ? -16.617 19.595 24.380 1.00 94.81 591 PRO A N 1
ATOM 4530 C CA . PRO A 1 591 ? -15.767 20.655 23.844 1.00 94.81 591 PRO A CA 1
ATOM 4531 C C . PRO A 1 591 ? -14.437 20.111 23.293 1.00 94.81 591 PRO A C 1
ATOM 4533 O O . PRO A 1 591 ? -13.695 19.426 23.986 1.00 94.81 591 PRO A O 1
ATOM 4536 N N . GLN A 1 592 ? -14.116 20.428 22.040 1.00 91.62 592 GLN A N 1
ATOM 4537 C CA . GLN A 1 592 ? -12.921 19.924 21.354 1.00 91.62 592 GLN A CA 1
ATOM 4538 C C . GLN A 1 592 ? -11.809 20.983 21.365 1.00 91.62 592 GLN A C 1
ATOM 4540 O O . GLN A 1 592 ? -11.595 21.693 20.386 1.00 91.62 592 GLN A O 1
ATOM 4545 N N . ASN A 1 593 ? -11.138 21.138 22.509 1.00 90.62 593 ASN A N 1
ATOM 4546 C CA . ASN A 1 593 ? -10.068 22.121 22.715 1.00 90.62 593 ASN A CA 1
ATOM 4547 C C . ASN A 1 593 ? -8.928 21.564 23.583 1.00 90.62 593 ASN A C 1
ATOM 4549 O O . ASN A 1 593 ? -9.097 20.557 24.273 1.00 90.62 593 ASN A O 1
ATOM 4553 N N . ASP A 1 594 ? -7.781 22.251 23.581 1.00 89.00 594 ASP A N 1
ATOM 4554 C CA . ASP A 1 594 ? -6.570 21.834 24.300 1.00 89.00 594 ASP A CA 1
ATOM 4555 C C . ASP A 1 594 ? -6.833 21.537 25.783 1.00 89.00 594 ASP A C 1
ATOM 4557 O O . ASP A 1 594 ? -6.366 20.522 26.298 1.00 89.00 594 ASP A O 1
ATOM 4561 N N . GLN A 1 595 ? -7.623 22.372 26.470 1.00 92.00 595 GLN A N 1
ATOM 4562 C CA . GLN A 1 595 ? -7.950 22.156 27.882 1.00 92.00 595 GLN A CA 1
ATOM 4563 C C . GLN A 1 595 ? -8.710 20.845 28.094 1.00 92.00 595 GLN A C 1
ATOM 4565 O O . GLN A 1 595 ? -8.385 20.076 28.997 1.00 92.00 595 GLN A O 1
ATOM 4570 N N . THR A 1 596 ? -9.693 20.566 27.241 1.00 95.25 596 THR A N 1
ATOM 4571 C CA . THR A 1 596 ? -10.467 19.328 27.315 1.00 95.25 596 THR A CA 1
ATOM 4572 C C . THR A 1 596 ? -9.580 18.121 27.048 1.00 95.25 596 THR A C 1
ATOM 4574 O O . THR A 1 596 ? -9.600 17.172 27.828 1.00 95.25 596 THR A O 1
ATOM 4577 N N . TYR A 1 597 ? -8.729 18.164 26.021 1.00 94.62 597 TYR A N 1
ATOM 4578 C CA . TYR A 1 597 ? -7.811 17.062 25.728 1.00 94.62 597 TYR A CA 1
ATOM 4579 C C . TYR A 1 597 ? -6.838 16.783 26.875 1.00 94.62 597 TYR A C 1
ATOM 4581 O O . TYR A 1 597 ? -6.607 15.613 27.187 1.00 94.62 597 TYR A O 1
ATOM 4589 N N . ARG A 1 598 ? -6.334 17.816 27.563 1.00 92.12 598 ARG A N 1
ATOM 4590 C CA . ARG A 1 598 ? -5.532 17.639 28.787 1.00 92.12 598 ARG A CA 1
ATOM 4591 C C . ARG A 1 598 ? -6.321 16.960 29.901 1.00 92.12 598 ARG A C 1
ATOM 4593 O O . ARG A 1 598 ? -5.814 16.027 30.518 1.00 92.12 598 ARG A O 1
ATOM 4600 N N . CYS A 1 599 ? -7.564 17.383 30.139 1.00 93.81 599 CYS A N 1
ATOM 4601 C CA . CYS A 1 599 ? -8.429 16.757 31.142 1.00 93.81 599 CYS A CA 1
ATOM 4602 C C . CYS A 1 599 ? -8.687 15.277 30.830 1.00 93.81 599 CYS A C 1
ATOM 4604 O O . CYS A 1 599 ? -8.572 14.440 31.720 1.00 93.81 599 CYS A O 1
ATOM 4606 N N . LEU A 1 600 ? -8.970 14.937 29.570 1.00 95.00 600 LEU A N 1
ATOM 4607 C CA . LEU A 1 600 ? -9.204 13.554 29.143 1.00 95.00 600 LEU A CA 1
ATOM 4608 C C . LEU A 1 600 ? -7.951 12.680 29.281 1.00 95.00 600 LEU A C 1
ATOM 4610 O O . LEU A 1 600 ? -8.043 11.537 29.729 1.00 95.00 600 LEU A O 1
ATOM 4614 N N . PHE A 1 601 ? -6.778 13.233 28.965 1.00 91.62 601 PHE A N 1
ATOM 4615 C CA . PHE A 1 601 ? -5.495 12.569 29.185 1.00 91.62 601 PHE A CA 1
ATOM 4616 C C . PHE A 1 601 ? -5.230 12.316 30.672 1.00 91.62 601 PHE A C 1
ATOM 4618 O O . PHE A 1 601 ? -4.846 11.217 31.068 1.00 91.62 601 PHE A O 1
ATOM 4625 N N . ALA A 1 602 ? -5.472 13.321 31.517 1.00 89.94 602 ALA A N 1
ATOM 4626 C CA . ALA A 1 602 ? -5.312 13.209 32.963 1.00 89.94 602 ALA A CA 1
ATOM 4627 C C . ALA A 1 602 ? -6.290 12.200 33.584 1.00 89.94 602 ALA A C 1
ATOM 4629 O O . ALA A 1 602 ? -5.913 11.474 34.501 1.00 89.94 602 ALA A O 1
ATOM 4630 N N . ALA A 1 603 ? -7.513 12.116 33.057 1.00 91.81 603 ALA A N 1
ATOM 4631 C CA . ALA A 1 603 ? -8.524 11.150 33.475 1.00 91.81 603 ALA A CA 1
ATOM 4632 C C . ALA A 1 603 ? -8.242 9.712 32.999 1.00 91.81 603 ALA A C 1
ATOM 4634 O O . ALA A 1 603 ? -8.972 8.807 33.394 1.00 91.81 603 ALA A O 1
ATOM 4635 N N . ASN A 1 604 ? -7.198 9.487 32.188 1.00 91.69 604 ASN A N 1
ATOM 4636 C CA . ASN A 1 604 ? -6.795 8.175 31.670 1.00 91.69 604 ASN A CA 1
ATOM 4637 C C . ASN A 1 604 ? -7.944 7.420 30.976 1.00 91.69 604 ASN A C 1
ATOM 4639 O O . ASN A 1 604 ? -8.182 6.238 31.225 1.00 91.69 604 ASN A O 1
ATOM 4643 N N . VAL A 1 605 ? -8.690 8.125 30.125 1.00 95.94 605 VAL A N 1
ATOM 4644 C CA . VAL A 1 605 ? -9.774 7.513 29.348 1.00 95.94 605 VAL A CA 1
ATOM 4645 C C . VAL A 1 605 ? -9.222 6.479 28.361 1.00 95.94 605 VAL A C 1
ATOM 4647 O O . VAL A 1 605 ? -8.067 6.546 27.949 1.00 95.94 605 VAL A O 1
ATOM 4650 N N . THR A 1 606 ? -10.046 5.513 27.955 1.00 96.06 606 THR A N 1
ATOM 4651 C CA . THR A 1 606 ? -9.639 4.470 27.000 1.00 96.06 606 THR A CA 1
ATOM 4652 C C . THR A 1 606 ? -9.491 5.017 25.584 1.00 96.06 606 THR A C 1
ATOM 4654 O O . THR A 1 606 ? -8.553 4.645 24.884 1.00 96.06 606 THR A O 1
ATOM 4657 N N . GLY A 1 607 ? -10.396 5.896 25.151 1.00 96.94 607 GLY A N 1
ATOM 4658 C CA . GLY A 1 607 ? -10.287 6.534 23.845 1.00 96.94 607 GLY A CA 1
ATOM 4659 C C . GLY A 1 607 ? -11.125 7.795 23.700 1.00 96.94 607 GLY A C 1
ATOM 4660 O O . GLY A 1 607 ? -12.110 8.000 24.411 1.00 96.94 607 GLY A O 1
ATOM 4661 N N . VAL A 1 608 ? -10.727 8.651 22.766 1.00 98.00 608 VAL A N 1
ATOM 4662 C CA . VAL A 1 608 ? -11.367 9.943 22.507 1.00 98.00 608 VAL A CA 1
ATOM 4663 C C . VAL A 1 608 ? -11.847 9.989 21.069 1.00 98.00 608 VAL A C 1
ATOM 4665 O O . VAL A 1 608 ? -11.039 9.914 20.141 1.00 98.00 608 VAL A O 1
ATOM 4668 N N . CYS A 1 609 ? -13.163 10.131 20.895 1.00 98.31 609 CYS A N 1
ATOM 4669 C CA . CYS A 1 609 ? -13.751 10.409 19.600 1.00 98.31 609 CYS A CA 1
ATOM 4670 C C . CYS A 1 609 ? -13.716 11.911 19.315 1.00 98.31 609 CYS A C 1
ATOM 4672 O O . CYS A 1 609 ? -14.178 12.705 20.131 1.00 98.31 609 CYS A O 1
ATOM 4674 N N . THR A 1 610 ? -13.146 12.317 18.181 1.00 96.81 610 THR A N 1
ATOM 4675 C CA . THR A 1 610 ? -12.900 13.738 17.881 1.00 96.81 610 THR A CA 1
ATOM 4676 C C . THR A 1 610 ? -12.848 14.009 16.379 1.00 96.81 610 THR A C 1
ATOM 4678 O O . THR A 1 610 ? -12.390 13.173 15.600 1.00 96.81 610 THR A O 1
ATOM 4681 N N . ASP A 1 611 ? -13.279 15.206 15.981 1.00 93.19 611 ASP A N 1
ATOM 4682 C CA . ASP A 1 611 ? -13.098 15.754 14.632 1.00 93.19 611 ASP A CA 1
ATOM 4683 C C . ASP A 1 611 ? -11.671 16.290 14.402 1.00 93.19 611 ASP A C 1
ATOM 4685 O O . ASP A 1 611 ? -11.274 16.547 13.265 1.00 93.19 611 ASP A O 1
ATOM 4689 N N . HIS A 1 612 ? -10.887 16.465 15.473 1.00 92.19 612 HIS A N 1
ATOM 4690 C CA . HIS A 1 612 ? -9.559 17.086 15.471 1.00 92.19 612 HIS A CA 1
ATOM 4691 C C . HIS A 1 612 ? -8.472 16.174 16.079 1.00 92.19 612 HIS A C 1
ATOM 4693 O O . HIS A 1 612 ? -7.739 16.591 16.983 1.00 92.19 612 HIS A O 1
ATOM 4699 N N . PRO A 1 613 ? -8.306 14.931 15.590 1.00 93.56 613 PRO A N 1
ATOM 4700 C CA . PRO A 1 613 ? -7.415 13.956 16.219 1.00 93.56 613 PRO A CA 1
ATOM 4701 C C . PRO A 1 613 ? -5.934 14.360 16.182 1.00 93.56 613 PRO A C 1
ATOM 4703 O O . PRO A 1 613 ? -5.196 14.059 17.116 1.00 93.56 613 PRO A O 1
ATOM 4706 N N . PHE A 1 614 ? -5.486 15.079 15.148 1.00 88.69 614 PHE A N 1
ATOM 4707 C CA . PHE A 1 614 ? -4.099 15.553 15.062 1.00 88.69 614 PHE A CA 1
ATOM 4708 C C . PHE A 1 614 ? -3.790 16.661 16.074 1.00 88.69 614 PHE A C 1
ATOM 4710 O O . PHE A 1 614 ? -2.713 16.656 16.666 1.00 88.69 614 PHE A O 1
ATOM 4717 N N . GLU A 1 615 ? -4.745 17.557 16.333 1.00 84.69 615 GLU A N 1
ATOM 4718 C CA . GLU A 1 615 ? -4.603 18.566 17.388 1.00 84.69 615 GLU A CA 1
ATOM 4719 C C . GLU A 1 615 ? -4.600 17.919 18.770 1.00 84.69 615 GLU A C 1
ATOM 4721 O O . GLU A 1 615 ? -3.767 18.251 19.610 1.00 84.69 615 GLU A O 1
ATOM 4726 N N . CYS A 1 616 ? -5.469 16.929 18.985 1.00 89.94 616 CYS A N 1
ATOM 4727 C CA . CYS A 1 616 ? -5.478 16.142 20.213 1.00 89.94 616 CYS A CA 1
ATOM 4728 C C . CYS A 1 616 ? -4.116 15.463 20.456 1.00 89.94 616 CYS A C 1
ATOM 4730 O O . CYS A 1 616 ? -3.514 15.638 21.517 1.00 89.94 616 CYS A O 1
ATOM 4732 N N . ARG A 1 617 ? -3.565 14.796 19.430 1.00 89.06 617 ARG A N 1
ATOM 4733 C CA . ARG A 1 617 ? -2.230 14.174 19.476 1.00 89.06 617 ARG A CA 1
ATOM 4734 C C . ARG A 1 617 ? -1.123 15.189 19.771 1.00 89.06 617 ARG A C 1
ATOM 4736 O O . ARG A 1 617 ? -0.232 14.900 20.564 1.00 89.06 617 ARG A O 1
ATOM 4743 N N . ARG A 1 618 ? -1.174 16.382 19.164 1.00 89.94 618 ARG A N 1
ATOM 4744 C CA . ARG A 1 618 ? -0.220 17.473 19.432 1.00 89.94 618 ARG A CA 1
ATOM 4745 C C . ARG A 1 618 ? -0.245 17.876 20.907 1.00 89.94 618 ARG A C 1
ATOM 4747 O O . ARG A 1 618 ? 0.816 18.013 21.510 1.00 89.94 618 ARG A O 1
ATOM 4754 N N . VAL A 1 619 ? -1.433 18.048 21.490 1.00 86.00 619 VAL A N 1
ATOM 4755 C CA . VAL A 1 619 ? -1.589 18.402 22.910 1.00 86.00 619 VAL A CA 1
ATOM 4756 C C . VAL A 1 619 ? -1.021 17.304 23.810 1.00 86.00 619 VAL A C 1
ATOM 4758 O O . VAL A 1 619 ? -0.237 17.600 24.708 1.00 86.00 619 VA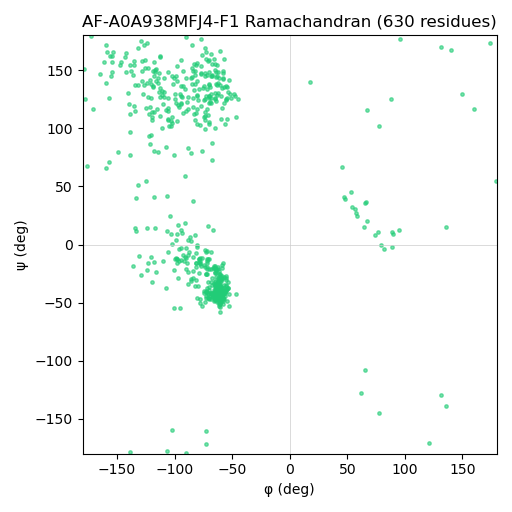L A O 1
ATOM 4761 N N . TRP A 1 620 ? -1.340 16.036 23.547 1.00 88.50 620 TRP A N 1
ATOM 4762 C CA . TRP A 1 620 ? -0.844 14.916 24.356 1.00 88.50 620 TRP A CA 1
ATOM 4763 C C . TRP A 1 620 ? 0.660 14.680 24.226 1.00 88.50 620 TRP A C 1
ATOM 4765 O O . TRP A 1 620 ? 1.301 14.319 25.211 1.00 88.50 620 TRP A O 1
ATOM 4775 N N . ALA A 1 621 ? 1.252 14.947 23.061 1.00 82.31 621 ALA A N 1
ATOM 4776 C CA . ALA A 1 621 ? 2.701 14.886 22.887 1.00 82.31 621 ALA A CA 1
ATOM 4777 C C . ALA A 1 621 ? 3.437 15.861 23.827 1.00 82.31 621 ALA A C 1
ATOM 4779 O O . ALA A 1 621 ? 4.474 15.501 24.387 1.00 82.31 621 ALA A O 1
ATOM 4780 N N . VAL A 1 622 ? 2.880 17.059 24.052 1.00 78.50 622 VAL A N 1
ATOM 4781 C CA . VAL A 1 622 ? 3.419 18.033 25.019 1.00 78.50 622 VAL A CA 1
ATOM 4782 C C . VAL A 1 622 ? 3.307 17.496 26.448 1.00 78.50 622 VAL A C 1
ATOM 4784 O O . VAL A 1 622 ? 4.304 17.475 27.165 1.00 78.50 622 VAL A O 1
ATOM 4787 N N . GLU A 1 623 ? 2.137 16.984 26.844 1.00 81.12 623 GLU A N 1
ATOM 4788 C CA . GLU A 1 623 ? 1.920 16.423 28.189 1.00 81.12 623 GLU A CA 1
ATOM 4789 C C . GLU A 1 623 ? 2.854 15.235 28.488 1.00 81.12 623 GLU A C 1
ATOM 4791 O O . GLU A 1 623 ? 3.407 15.112 29.586 1.00 81.12 623 GLU A O 1
ATOM 4796 N N . LEU A 1 624 ? 3.077 14.363 27.499 1.00 78.19 624 LEU A N 1
ATOM 4797 C CA . LEU A 1 624 ? 4.008 13.237 27.599 1.00 78.19 624 LEU A CA 1
ATOM 4798 C C . LEU A 1 624 ? 5.459 13.698 27.762 1.00 78.19 624 LEU A C 1
ATOM 4800 O O . LEU A 1 624 ? 6.196 13.114 28.561 1.00 78.19 624 LEU A O 1
ATOM 4804 N N . ALA A 1 625 ? 5.874 14.734 27.030 1.00 72.69 625 ALA A N 1
ATOM 4805 C CA . ALA A 1 625 ? 7.209 15.307 27.160 1.00 72.69 625 ALA A CA 1
ATOM 4806 C C . ALA A 1 625 ? 7.425 15.902 28.561 1.00 72.69 625 ALA A C 1
ATOM 4808 O O . ALA A 1 625 ? 8.432 15.595 29.200 1.00 72.69 625 ALA A O 1
ATOM 4809 N N . THR A 1 626 ? 6.450 16.653 29.086 1.00 72.06 626 THR A N 1
ATOM 4810 C CA . THR A 1 626 ? 6.521 17.238 30.435 1.00 72.06 626 THR A CA 1
ATOM 4811 C C . THR A 1 626 ? 6.628 16.165 31.524 1.00 72.06 626 THR A C 1
ATOM 4813 O O . THR A 1 626 ? 7.478 16.272 32.408 1.00 72.06 626 THR A O 1
ATOM 4816 N N . ARG A 1 627 ? 5.849 15.075 31.436 1.00 70.00 627 ARG A N 1
ATOM 4817 C CA . ARG A 1 627 ? 5.923 13.964 32.409 1.00 70.00 627 ARG A CA 1
ATOM 4818 C C . ARG A 1 627 ? 7.262 13.220 32.392 1.00 70.00 627 ARG A C 1
ATOM 4820 O O . ARG A 1 627 ? 7.686 12.719 33.430 1.00 70.00 627 ARG A O 1
ATOM 4827 N N . ARG A 1 628 ? 7.933 13.135 31.235 1.00 63.44 628 ARG A N 1
ATOM 4828 C CA . ARG A 1 628 ? 9.271 12.522 31.124 1.00 63.44 628 ARG A CA 1
ATOM 4829 C C . ARG A 1 628 ? 10.355 13.385 31.765 1.00 63.44 628 ARG A C 1
ATOM 4831 O O . ARG A 1 628 ? 11.297 12.833 32.314 1.00 63.44 628 ARG A O 1
ATOM 4838 N N . THR A 1 629 ? 10.207 14.708 31.731 1.00 52.44 629 THR A N 1
ATOM 4839 C CA . THR A 1 629 ? 11.164 15.637 32.353 1.00 52.44 629 THR A CA 1
ATOM 4840 C C . THR A 1 629 ? 11.012 15.771 33.869 1.00 52.44 629 THR A C 1
ATOM 4842 O O . THR A 1 629 ? 11.979 16.116 34.531 1.00 52.44 629 THR A O 1
ATOM 4845 N N . THR A 1 630 ? 9.831 15.500 34.438 1.00 52.56 630 THR A N 1
ATOM 4846 C CA . THR A 1 630 ? 9.591 15.608 35.893 1.00 52.56 630 THR A CA 1
ATOM 4847 C C . THR A 1 630 ? 9.891 14.329 36.676 1.00 52.56 630 THR A C 1
ATOM 4849 O O . THR A 1 630 ? 9.983 14.383 37.896 1.00 52.56 630 THR A O 1
ATOM 4852 N N . ASN A 1 631 ? 10.012 13.186 35.992 1.00 45.78 631 ASN A N 1
ATOM 4853 C CA . ASN A 1 631 ? 10.306 11.876 36.592 1.00 45.78 631 ASN A CA 1
ATOM 4854 C C . ASN A 1 631 ? 11.750 11.398 36.321 1.00 45.78 631 ASN A C 1
ATOM 4856 O O . ASN A 1 631 ? 12.034 10.216 36.521 1.00 45.78 631 ASN A O 1
ATOM 4860 N N . GLY A 1 632 ? 12.612 12.282 35.806 1.00 35.91 632 GLY A N 1
ATOM 4861 C CA . GLY A 1 632 ? 14.025 12.022 35.514 1.00 35.91 632 GLY A CA 1
ATOM 4862 C C . GLY A 1 632 ? 14.956 12.556 36.586 1.00 35.91 632 GLY A C 1
ATOM 4863 O O . GLY A 1 632 ? 14.603 13.589 37.198 1.00 35.91 632 GLY A O 1
#

Nearest PDB structures (foldseek):
  2pz0-assembly1_A  TM=8.961E-01  e=3.938E-17  Caldanaerobacter subterraneus subsp. tengcongensis MB4
  1zcc-assembly1_D  TM=8.318E-01  e=5.807E-17  Agrobacterium fabrum str. C58
  3qvq-assembly1_D  TM=8.407E-01  e=4.273E-14  Oleispira antarctica
  2otd-assembly4_D  TM=8.278E-01  e=3.148E-13  Shigella flexneri
  3fyt-assembly2_L  TM=5.992E-01  e=2.073E-10  Bacillus pumilus

Foldseek 3Di:
DPDPDDDDPLVVLLPDDFDDQDPDPALVSLVVVLVVVLVVCCLQAADDDPADKDWDKADWDDDVQWIKIKIFIDGPPHTQFIKMKIAGPAADVLAAAEEFEDAPAECCLLCPCCVDLFRVLQNVVSSVRHTYMYTDQPQRYPVHRCQVVVQVLQVLLVYGSVSSVLNVLVSVLVVQCPDPPHPQQQYEYETFHSSLVSQLQSLLNPVSHQEYAHELAAAWCSVVCSVVVVPDDPSSPTRPCRRQNISLNSNSSNPPGYYEYEYAPAEPSPLVNRVVSQVVQQVSNCRNPVPDDGYYYYYHHDYRHDPSVVVVVSSCVRRSPDDPDPPPVVVVPPDDDPPPDDDDDDDPPPPDDDDDDDDDDDDDDDDDDDDDDDDDDDDPDQDFAAAAEELALVVSFQGVFLSSLLVQQLVQHEYEWEWDAACQGFIWTDDDQFPPPQWPDTDGRNDHDPVRQQQIQRGVVVDVSSGSGGTDTPLSSLLSNVSSHPDQYAYEYEYPDDPLVSLLVSLVSCVVSPNQVRYEYEPAALVCLVVSCVRNPSRAYEYEDADLVCLLVLLPRPSHQAYEYLEQDALVSLVSNVVSNHAAEYDQNYDDDLVSLVSNSVSSHNYYHHSCSVVSVVSVVVVVVVVVVVVD